Protein AF-A0A413DMC1-F1 (afdb_monomer_lite)

Sequence (381 aa):
MWHTAEIVKIFKKITNGYGYEVYQDKKKCVALCNDLLADYSAEKNIMQMLFQAGLGEAMRDVPFKSKSELKMGLSNIDKFLIAQAIESSVRDEVLDVIKQTFALNGAGLEAKSAYQPVISRTFNDIHFKLLLPVIKEFSDRVDASFKFIYKDNQEEIDTVLEKCIITDRFGKEHSSHMDYALLSNGKTKEVTISVPVESRKIYVADAGVEFVFLCSNNKKISVFYHTDSSRKSMLKKVEVCQMTSVEHSRMIDIVNLILKTVDDEQKSEKTTDTDTNNGENEETQTFESYTAYTSSDISEYSDALHKEIFYLKQGKGKKYKIVNGNRLNVSDKGIFTYSFEMETELHLPDDAPVVVETFDGLRAVGSVLACEDFEMILLFR

Secondary structure (DSSP, 8-state):
---HHHHHHHHHHHHHHH-SGGGG-HHHHHHHHHHHTTT-HHHHHHHHHHHHHTHHHHTTTPSB-SHHHHHHHHHHHHHHHHHTT--HHHHHHHHHHHHHHHB-TTTS-S-------EEESSSTTSSEEEPPPEEEE-SSEEEEEEEEEE---SS---EEEEEEEEE-TTS-EEE--S--EEE-TT-EEEEEEEEE-SSS----TTEEEEEEEEETTSEEEEEEEEE-TT--EEEEEEEEEEPPHHHHHHHHHHHHHHHHHHHHHHHHTT------------------------HHHHHHHHHHHHHHHHHHHTT------EEEEEE----SSS-EEEEEEESS-----TT-EEEEE-TT--EEEEEEEEEETTEEEEEE-

pLDDT: mean 80.21, std 17.81, range [25.39, 97.06]

Radius of gyration: 30.53 Å; chains: 1; bounding box: 58×51×100 Å

Organism: NCBI:txid39491

Foldseek 3Di:
DDDLVLLLVLLLVCCVVPNLCQLQVLVSQLVSLVPSCVVVVVVSVVSNVCSVLPLSVLQVLFQQAALVSLVVSLVSSLVSCVVVVHDPVVSVSVSSSNLSNTHDDHRRPPQDPPDPWPKDLDCPVDQWDKDFWAWDDDPWKIKTKIKIGGHPPVDFKKKKFQWKWKQAPVRDIFIFDLQMDTDGHPDIDIGITITTDPDDDGHLAQMKMWIWMAMPVQKIKIWIWTAHNVRGIDTDIITIGGDDPVVVVVVVVSVVVVVVVVVVVVVVVPDDDDDDDDDDDDDDDDDDPPPDDPPVVVVVVVVVVVVVVVCVVVVDDDDFDWADWDWDDDDPPPKTKIKTFGPDQDDDDFQQWHWDADPVGDIFIWGWHDGDGGMTMTITD

Structure (mmCIF, N/CA/C/O backbone):
data_AF-A0A413DMC1-F1
#
_entry.id   AF-A0A413DMC1-F1
#
loop_
_atom_site.group_PDB
_atom_site.id
_atom_site.type_symbol
_atom_site.label_atom_id
_atom_site.label_alt_id
_atom_site.label_comp_id
_atom_site.label_asym_id
_atom_site.label_entity_id
_atom_site.label_seq_id
_atom_site.pdbx_PDB_ins_code
_atom_site.Cartn_x
_atom_site.Cartn_y
_atom_site.Cartn_z
_atom_site.occupancy
_atom_site.B_iso_or_equiv
_atom_site.auth_seq_id
_atom_site.auth_comp_id
_atom_site.auth_asym_id
_atom_site.auth_atom_id
_atom_site.pdbx_PDB_model_num
ATOM 1 N N . MET A 1 1 ? -20.005 3.961 17.358 1.00 65.75 1 MET A N 1
ATOM 2 C CA . MET A 1 1 ? -18.962 4.469 16.444 1.00 65.75 1 MET A CA 1
ATOM 3 C C . MET A 1 1 ? -18.436 5.749 17.066 1.00 65.75 1 MET A C 1
ATOM 5 O O . MET A 1 1 ? -19.271 6.528 17.504 1.00 65.75 1 MET A O 1
ATOM 9 N N . TRP A 1 2 ? -17.118 5.894 17.209 1.00 80.31 2 TRP A N 1
ATOM 10 C CA . TRP A 1 2 ? -16.492 7.055 17.845 1.00 80.31 2 TRP A CA 1
ATOM 11 C C . TRP A 1 2 ? -15.998 8.045 16.775 1.00 80.31 2 TRP A C 1
ATOM 13 O O . TRP A 1 2 ? -15.317 7.639 15.833 1.00 80.31 2 TRP A O 1
ATOM 23 N N . HIS A 1 3 ? -16.343 9.327 16.897 1.00 90.25 3 HIS A N 1
ATOM 24 C CA . HIS A 1 3 ? -16.162 10.334 15.835 1.00 90.25 3 HIS A CA 1
ATOM 25 C C . HIS A 1 3 ? -14.869 11.162 15.973 1.00 90.25 3 HIS A C 1
ATOM 27 O O . HIS A 1 3 ? -14.903 12.390 16.040 1.00 90.25 3 HIS A O 1
ATOM 33 N N . THR A 1 4 ? -13.696 10.520 16.043 1.00 85.69 4 THR A N 1
ATOM 34 C CA . THR A 1 4 ? -12.429 11.201 16.398 1.00 85.69 4 THR A CA 1
ATOM 35 C C . THR A 1 4 ? -12.124 12.457 15.573 1.00 85.69 4 THR A C 1
ATOM 37 O O . THR A 1 4 ? -11.711 13.469 16.143 1.00 85.69 4 THR A O 1
ATOM 40 N N . ALA A 1 5 ? -12.329 12.439 14.253 1.00 84.06 5 ALA A N 1
ATOM 41 C CA . ALA A 1 5 ? -11.996 13.581 13.398 1.00 84.06 5 ALA A CA 1
ATOM 42 C C . ALA A 1 5 ? -12.844 14.823 13.731 1.00 84.06 5 ALA A C 1
ATOM 44 O O . ALA A 1 5 ? -12.339 15.951 13.750 1.00 84.06 5 ALA A O 1
ATOM 45 N N . GLU A 1 6 ? -14.121 14.616 14.029 1.00 89.69 6 GLU A N 1
ATOM 46 C CA . GLU A 1 6 ? -15.092 15.639 14.400 1.00 89.69 6 GLU A CA 1
ATOM 47 C C . GLU A 1 6 ? -14.768 16.197 15.788 1.00 89.69 6 GLU A C 1
ATOM 49 O O . GLU A 1 6 ? -14.677 17.417 15.952 1.00 89.69 6 GLU A O 1
ATOM 54 N N . ILE A 1 7 ? -14.484 15.319 16.759 1.00 91.94 7 ILE A N 1
ATOM 55 C CA . ILE A 1 7 ? -14.086 15.734 18.111 1.00 91.94 7 ILE A CA 1
ATOM 56 C C . ILE A 1 7 ? -12.798 16.571 18.060 1.00 91.94 7 ILE A C 1
ATOM 58 O O . ILE A 1 7 ? -12.735 17.641 18.665 1.00 91.94 7 ILE A O 1
ATOM 62 N N . VAL A 1 8 ? -11.791 16.162 17.280 1.00 91.31 8 VAL A N 1
ATOM 63 C CA . VAL A 1 8 ? -10.541 16.927 17.107 1.00 91.31 8 VAL A CA 1
ATOM 64 C C . VAL A 1 8 ? -10.810 18.318 16.526 1.00 91.31 8 VAL A C 1
ATOM 66 O O . VAL A 1 8 ? -10.252 19.306 17.010 1.00 91.31 8 VAL A O 1
ATOM 69 N N . LYS A 1 9 ? -11.674 18.436 15.507 1.00 88.19 9 LYS A N 1
ATOM 70 C CA . LYS A 1 9 ? -12.064 19.745 14.943 1.00 88.19 9 LYS A CA 1
ATOM 71 C C . LYS A 1 9 ? -12.717 20.634 16.003 1.00 88.19 9 LYS A C 1
ATOM 73 O O . LYS A 1 9 ? -12.412 21.826 16.075 1.00 88.19 9 LYS A O 1
ATOM 78 N N . ILE A 1 10 ? -13.576 20.060 16.841 1.00 90.44 10 ILE A N 1
ATOM 79 C CA . ILE A 1 10 ? -14.283 20.776 17.908 1.00 90.44 10 ILE A CA 1
ATOM 80 C C . ILE A 1 10 ? -13.311 21.261 18.983 1.00 90.44 10 ILE A C 1
ATOM 82 O O . ILE A 1 10 ? -13.337 22.438 19.337 1.00 90.44 10 ILE A O 1
ATOM 86 N N . PHE A 1 11 ? -12.392 20.414 19.442 1.00 91.69 11 PHE A N 1
ATOM 87 C CA . PHE A 1 11 ? -11.386 20.822 20.422 1.00 91.69 11 PHE A CA 1
ATOM 88 C C . PHE A 1 11 ? -10.420 21.871 19.858 1.00 91.69 11 PHE A C 1
ATOM 90 O O . PHE A 1 11 ? -10.091 22.834 20.547 1.00 91.69 11 PHE A O 1
ATOM 97 N N . LYS A 1 12 ? -10.029 21.777 18.579 1.00 88.25 12 LYS A N 1
ATOM 98 C CA . LYS A 1 12 ? -9.267 22.849 17.913 1.00 88.25 12 LYS A CA 1
ATOM 99 C C . LYS A 1 12 ? -10.043 24.168 17.894 1.00 88.25 12 LYS A C 1
ATOM 101 O O . LYS A 1 12 ? -9.460 25.215 18.165 1.00 88.25 12 LYS A O 1
ATOM 106 N N . LYS A 1 13 ? -11.356 24.131 17.639 1.00 85.62 13 LYS A N 1
ATOM 107 C CA . LYS A 1 13 ? -12.228 25.316 17.701 1.00 85.62 13 LYS A CA 1
ATOM 108 C C . LYS A 1 13 ? -12.295 25.905 19.115 1.00 85.62 13 LYS A C 1
ATOM 110 O O . LYS A 1 13 ? -12.207 27.122 19.252 1.00 85.62 13 LYS A O 1
ATOM 115 N N . ILE A 1 14 ? -12.397 25.063 20.148 1.00 86.19 14 ILE A N 1
ATOM 116 C CA . ILE A 1 14 ? -12.355 25.492 21.557 1.00 86.19 14 ILE A CA 1
ATOM 117 C C . ILE A 1 14 ? -11.025 26.186 21.859 1.00 86.19 14 ILE A C 1
ATOM 119 O O . ILE A 1 14 ? -11.030 27.324 22.320 1.00 86.19 14 ILE A O 1
ATOM 123 N N . THR A 1 15 ? -9.898 25.546 21.539 1.00 86.25 15 THR A N 1
ATOM 124 C CA . THR A 1 15 ? -8.558 26.099 21.784 1.00 86.25 15 THR A CA 1
ATOM 125 C C . THR A 1 15 ? -8.352 27.429 21.054 1.00 86.25 15 THR A C 1
ATOM 127 O O . THR A 1 15 ? -7.840 28.378 21.640 1.00 86.25 15 THR A O 1
ATOM 130 N N . ASN A 1 16 ? -8.795 27.536 19.798 1.00 80.50 16 ASN A N 1
ATOM 131 C CA . ASN A 1 16 ? -8.679 28.772 19.020 1.00 80.50 16 ASN A CA 1
ATOM 132 C C . ASN A 1 16 ? -9.559 29.907 19.568 1.00 80.50 16 ASN A C 1
ATOM 134 O O . ASN A 1 16 ? -9.187 31.070 19.452 1.00 80.50 16 ASN A O 1
ATOM 138 N N . GLY A 1 17 ? -10.728 29.586 20.132 1.00 75.19 17 GLY A N 1
ATOM 139 C CA . GLY A 1 17 ? -11.669 30.580 20.656 1.00 75.19 17 GLY A CA 1
ATOM 140 C C . GLY A 1 17 ? -11.406 31.006 22.102 1.00 75.19 17 GLY A C 1
ATOM 141 O O . GLY A 1 17 ? -11.716 32.139 22.464 1.00 75.19 17 GLY A O 1
ATOM 142 N N . TYR A 1 18 ? -10.859 30.113 22.931 1.00 80.75 18 TYR A N 1
ATOM 143 C CA . TYR A 1 18 ? -10.771 30.299 24.385 1.00 80.75 18 TYR A CA 1
ATOM 144 C C . TYR A 1 18 ? -9.369 30.111 24.975 1.00 80.75 18 TYR A C 1
ATOM 146 O O . TYR A 1 18 ? -9.236 30.235 26.189 1.00 80.75 18 TYR A O 1
ATOM 154 N N . GLY A 1 19 ? -8.359 29.797 24.160 1.00 81.19 19 GLY A N 1
ATOM 155 C CA . GLY A 1 19 ? -7.010 29.490 24.637 1.00 81.19 19 GLY A CA 1
ATOM 156 C C . GLY A 1 19 ? -6.886 28.090 25.252 1.00 81.19 19 GLY A C 1
ATOM 157 O O . GLY A 1 19 ? -7.838 27.310 25.280 1.00 81.19 19 GLY A O 1
ATOM 158 N N . TYR A 1 20 ? -5.688 27.743 25.728 1.00 84.38 20 TYR A N 1
ATOM 159 C CA . TYR A 1 20 ? -5.403 26.436 26.349 1.00 84.38 20 TYR A CA 1
ATOM 160 C C . TYR A 1 20 ? -5.800 26.396 27.831 1.00 84.38 20 TYR A C 1
ATOM 162 O O . TYR A 1 20 ? -6.135 25.347 28.379 1.00 84.38 20 TYR A O 1
ATOM 170 N N . GLU A 1 21 ? -5.804 27.548 28.487 1.00 84.69 21 GLU A N 1
ATOM 171 C CA . GLU A 1 21 ? -6.191 27.736 29.881 1.00 84.69 21 GLU A CA 1
ATOM 172 C C . GLU A 1 21 ? -7.642 27.326 30.157 1.00 84.69 21 GLU A C 1
ATOM 174 O O . GLU A 1 21 ? -7.963 26.936 31.280 1.00 84.69 21 GLU A O 1
ATOM 179 N N . VAL A 1 22 ? -8.502 27.337 29.128 1.00 89.12 22 VAL A N 1
ATOM 180 C CA . VAL A 1 22 ? -9.906 26.919 29.235 1.00 89.12 22 VAL A CA 1
ATOM 181 C C . VAL A 1 22 ? -10.041 25.503 29.785 1.00 89.12 22 VAL A C 1
ATOM 183 O O . VAL A 1 22 ? -10.965 25.243 30.550 1.00 89.12 22 VAL A O 1
ATOM 186 N N . TYR A 1 23 ? -9.093 24.613 29.468 1.00 90.94 23 TYR A N 1
ATOM 187 C CA . TYR A 1 23 ? -9.135 23.215 29.889 1.00 90.94 23 TYR A CA 1
ATOM 188 C C . TYR A 1 23 ? -8.978 23.034 31.399 1.00 90.94 23 TYR A C 1
ATOM 190 O O . TYR A 1 23 ? -9.368 21.993 31.919 1.00 90.94 23 TYR A O 1
ATOM 198 N N . GLN A 1 24 ? -8.462 24.035 32.118 1.00 89.06 24 GLN A N 1
ATOM 199 C CA . GLN A 1 24 ? -8.368 24.005 33.581 1.00 89.06 24 GLN A CA 1
ATOM 200 C C . GLN A 1 24 ? -9.692 24.391 34.267 1.00 89.06 24 GLN A C 1
ATOM 202 O O . GLN A 1 24 ? -9.881 24.106 35.451 1.00 89.06 24 GLN A O 1
ATOM 207 N N . ASP A 1 25 ? -10.637 25.002 33.544 1.00 90.94 25 ASP A N 1
ATOM 208 C CA . ASP A 1 25 ? -11.961 25.346 34.064 1.00 90.94 25 ASP A CA 1
ATOM 209 C C . ASP A 1 25 ? -12.960 24.212 33.795 1.00 90.94 25 ASP A C 1
ATOM 211 O O . ASP A 1 25 ? -13.601 24.130 32.743 1.00 90.94 25 ASP A O 1
ATOM 215 N N . LYS A 1 26 ? -13.136 23.345 34.801 1.00 91.75 26 LYS A N 1
ATOM 216 C CA . LYS A 1 26 ? -14.044 22.187 34.732 1.00 91.75 26 LYS A CA 1
ATOM 217 C C . LYS A 1 26 ? -15.465 22.579 34.323 1.00 91.75 26 LYS A C 1
ATOM 219 O O . LYS A 1 26 ? -16.077 21.892 33.509 1.00 91.75 26 LYS A O 1
ATOM 224 N N . LYS A 1 27 ? -16.002 23.677 34.869 1.00 90.25 27 LYS A N 1
ATOM 225 C CA . LYS A 1 27 ? -17.390 24.093 34.607 1.00 90.25 27 LYS A CA 1
ATOM 226 C C . LYS A 1 27 ? -17.545 24.555 33.166 1.00 90.25 27 LYS A C 1
ATOM 228 O O . LYS A 1 27 ? -18.495 24.161 32.491 1.00 90.25 27 LYS A O 1
ATOM 233 N N . LYS A 1 28 ? -16.591 25.356 32.694 1.00 89.19 28 LYS A N 1
ATOM 234 C CA . LYS A 1 28 ? -16.595 25.874 31.328 1.00 89.19 28 LYS A CA 1
ATOM 235 C C . LYS A 1 28 ? -16.385 24.764 30.299 1.00 89.19 28 LYS A C 1
ATOM 237 O O . LYS A 1 28 ? -17.096 24.745 29.301 1.00 89.19 28 LYS A O 1
ATOM 242 N N . CYS A 1 29 ? -15.505 23.796 30.556 1.00 90.62 29 CYS A N 1
ATOM 243 C CA . CYS A 1 29 ? -15.327 22.639 29.674 1.00 90.62 29 CYS A CA 1
ATOM 244 C C . CYS A 1 29 ? -16.572 21.759 29.570 1.00 90.62 29 CYS A C 1
ATOM 246 O O . CYS A 1 29 ? -16.927 21.354 28.465 1.00 90.62 29 CYS A O 1
ATOM 248 N N . VAL A 1 30 ? -17.261 21.487 30.683 1.00 90.81 30 VAL A N 1
ATOM 249 C CA . VAL A 1 30 ? -18.505 20.698 30.664 1.00 90.81 30 VAL A CA 1
ATOM 250 C C . VAL A 1 30 ? -19.598 21.407 29.856 1.00 90.81 30 VAL A C 1
ATOM 252 O O . VAL A 1 30 ? -20.287 20.750 29.072 1.00 90.81 30 VAL A O 1
ATOM 255 N N . ALA A 1 31 ? -19.719 22.733 29.992 1.00 89.44 31 ALA A N 1
ATOM 256 C CA . ALA A 1 31 ? -20.647 23.541 29.197 1.00 89.44 31 ALA A CA 1
ATOM 257 C C . ALA A 1 31 ? -20.284 23.530 27.702 1.00 89.44 31 ALA A C 1
ATOM 259 O O . ALA A 1 31 ? -21.129 23.234 26.865 1.00 89.44 31 ALA A O 1
ATOM 260 N N . LEU A 1 32 ? -19.008 23.741 27.363 1.00 89.19 32 LEU A N 1
ATOM 261 C CA . LEU A 1 32 ? -18.540 23.697 25.974 1.00 89.19 32 LEU A CA 1
ATOM 262 C C . LEU A 1 32 ? -18.733 22.318 25.335 1.00 89.19 32 LEU A C 1
ATOM 264 O O . LEU A 1 32 ? -19.117 22.240 24.172 1.00 89.19 32 LEU A O 1
ATOM 268 N N . CYS A 1 33 ? -18.513 21.234 26.084 1.00 89.62 33 CYS A N 1
ATOM 269 C CA . CYS A 1 33 ? -18.832 19.889 25.613 1.00 89.62 33 CYS A CA 1
ATOM 270 C C . CYS A 1 33 ? -20.338 19.735 25.385 1.00 89.62 33 CYS A C 1
ATOM 272 O O . CYS A 1 33 ? -20.734 19.156 24.381 1.00 89.62 33 CYS A O 1
ATOM 274 N N . ASN A 1 34 ? -21.179 20.274 26.273 1.00 88.81 34 ASN A N 1
ATOM 275 C CA . ASN A 1 34 ? -22.628 20.196 26.110 1.00 88.81 34 ASN A CA 1
ATOM 276 C C . ASN A 1 34 ? -23.101 20.833 24.797 1.00 88.81 34 ASN A C 1
ATOM 278 O O . ASN A 1 34 ? -23.925 20.252 24.093 1.00 88.81 34 ASN A O 1
ATOM 282 N N . ASP A 1 35 ? -22.552 22.006 24.489 1.00 86.31 35 ASP A N 1
ATOM 283 C CA . ASP A 1 35 ? -22.997 22.830 23.371 1.00 86.31 35 ASP A CA 1
ATOM 284 C C . ASP A 1 35 ? -22.374 22.378 22.046 1.00 86.31 35 ASP A C 1
ATOM 286 O O . ASP A 1 35 ? -23.057 22.279 21.031 1.00 86.31 35 ASP A O 1
ATOM 290 N N . LEU A 1 36 ? -21.069 22.089 22.042 1.00 86.62 36 LEU A N 1
ATOM 291 C CA . LEU A 1 36 ? -20.327 21.809 20.811 1.00 86.62 36 LEU A CA 1
ATOM 292 C C . LEU A 1 36 ? -20.351 20.332 20.414 1.00 86.62 36 LEU A C 1
ATOM 294 O O . LEU A 1 36 ? -20.153 20.037 19.240 1.00 86.62 36 LEU A O 1
ATOM 298 N N . LEU A 1 37 ? -20.601 19.418 21.357 1.00 88.38 37 LEU A N 1
ATOM 299 C CA . LEU A 1 37 ? -20.740 17.980 21.095 1.00 88.38 37 LEU A CA 1
ATOM 300 C C . LEU A 1 37 ? -22.204 17.522 21.106 1.00 88.38 37 LEU A C 1
ATOM 302 O O . LEU A 1 37 ? -22.468 16.336 21.294 1.00 88.38 37 LEU A O 1
ATOM 306 N N . ALA A 1 38 ? -23.167 18.433 20.930 1.00 86.38 38 ALA A N 1
ATOM 307 C CA . ALA A 1 38 ? -24.596 18.129 21.022 1.00 86.38 38 ALA A CA 1
ATOM 308 C C . ALA A 1 38 ? -25.022 16.934 20.144 1.00 86.38 38 ALA A C 1
ATOM 310 O O . ALA A 1 38 ? -25.775 16.080 20.618 1.00 86.38 38 ALA A O 1
ATOM 311 N N . ASP A 1 39 ? -24.461 16.836 18.934 1.00 88.88 39 ASP A N 1
ATOM 312 C CA . ASP A 1 39 ? -24.746 15.778 17.954 1.00 88.88 39 ASP A CA 1
ATOM 313 C C . ASP A 1 39 ? -24.024 14.443 18.247 1.00 88.88 39 ASP A C 1
ATOM 315 O O . ASP A 1 39 ? -24.369 13.408 17.681 1.00 88.88 39 ASP A O 1
ATOM 319 N N . TYR A 1 40 ? -23.059 14.430 19.175 1.00 89.88 40 TYR A N 1
ATOM 320 C CA . TYR A 1 40 ? -22.195 13.284 19.498 1.00 89.88 40 TYR A CA 1
ATOM 321 C C . TYR A 1 40 ? -22.469 12.787 20.920 1.00 89.88 40 TYR A C 1
ATOM 323 O O . TYR A 1 40 ? -21.661 12.952 21.831 1.00 89.88 40 TYR A O 1
ATOM 331 N N . SER A 1 41 ? -23.664 12.233 21.146 1.00 85.56 41 SER A N 1
ATOM 332 C CA . SER A 1 41 ? -24.176 11.962 22.502 1.00 85.56 41 SER A CA 1
ATOM 333 C C . SER A 1 41 ? -23.261 11.092 23.381 1.00 85.56 41 SER A C 1
ATOM 335 O O . SER A 1 41 ? -23.119 11.385 24.570 1.00 85.56 41 SER A O 1
ATOM 337 N N . ALA A 1 42 ? -22.615 10.064 22.824 1.00 87.88 42 ALA A N 1
ATOM 338 C CA . ALA A 1 42 ? -21.732 9.170 23.573 1.00 87.88 42 ALA A CA 1
ATOM 339 C C . ALA A 1 42 ? -20.422 9.871 23.971 1.00 87.88 42 ALA A C 1
ATOM 341 O O . ALA A 1 42 ? -20.056 9.894 25.148 1.00 87.88 42 ALA A O 1
ATOM 342 N N . GLU A 1 43 ? -19.753 10.500 23.007 1.00 91.75 43 GLU A N 1
ATOM 343 C CA . GLU A 1 43 ? -18.508 11.246 23.187 1.00 91.75 43 GLU A CA 1
ATOM 344 C C . GLU A 1 43 ? -18.713 12.446 24.102 1.00 91.75 43 GLU A C 1
ATOM 346 O O . GLU A 1 43 ? -17.897 12.692 24.988 1.00 91.75 43 GLU A O 1
ATOM 351 N N . LYS A 1 44 ? -19.836 13.155 23.941 1.00 93.56 44 LYS A N 1
ATOM 352 C CA . LYS A 1 44 ? -20.254 14.250 24.816 1.00 93.56 44 LYS A CA 1
ATOM 353 C C . LYS A 1 44 ? -20.315 13.791 26.264 1.00 93.56 44 LYS A C 1
ATOM 355 O O . LYS A 1 44 ? -19.662 14.396 27.110 1.00 93.56 44 LYS A O 1
ATOM 360 N N . ASN A 1 45 ? -21.057 12.718 26.544 1.00 92.19 45 ASN A N 1
ATOM 361 C CA . ASN A 1 45 ? -21.234 12.219 27.908 1.00 92.19 45 ASN A CA 1
ATOM 362 C C . ASN A 1 45 ? -19.894 11.793 28.527 1.00 92.19 45 ASN A C 1
ATOM 364 O O . ASN A 1 45 ? -19.618 12.107 29.685 1.00 92.19 45 ASN A O 1
ATOM 368 N N . ILE A 1 46 ? -19.040 11.125 27.745 1.00 93.31 46 ILE A N 1
ATOM 369 C CA . ILE A 1 46 ? -17.711 10.688 28.189 1.00 93.31 46 ILE A CA 1
ATOM 370 C C . ILE A 1 46 ? -16.814 11.898 28.465 1.00 93.31 46 ILE A C 1
ATOM 372 O O . ILE A 1 46 ? -16.279 12.015 29.563 1.00 93.31 46 ILE A O 1
ATOM 376 N N . MET A 1 47 ? -16.688 12.836 27.525 1.00 94.00 47 MET A N 1
ATOM 377 C CA . MET A 1 47 ? -15.845 14.024 27.694 1.00 94.00 47 MET A CA 1
ATOM 378 C C . MET A 1 47 ? -16.324 14.902 28.853 1.00 94.00 47 MET A C 1
ATOM 380 O O . MET A 1 47 ? -15.500 15.374 29.635 1.00 94.00 47 MET A O 1
ATOM 384 N N . GLN A 1 48 ? -17.637 15.072 29.028 1.00 94.31 48 GLN A N 1
ATOM 385 C CA . GLN A 1 48 ? -18.201 15.792 30.174 1.00 94.31 48 GLN A CA 1
ATOM 386 C C . GLN A 1 48 ? -17.817 15.137 31.498 1.00 94.31 48 GLN A C 1
ATOM 388 O O . GLN A 1 48 ? -17.314 15.819 32.392 1.00 94.31 48 GLN A O 1
ATOM 393 N N . MET A 1 49 ? -18.005 13.820 31.608 1.00 95.31 49 MET A N 1
ATOM 394 C CA . MET A 1 49 ? -17.621 13.066 32.798 1.00 95.31 49 MET A CA 1
ATOM 395 C C . MET A 1 49 ? -16.115 13.193 33.070 1.00 95.31 49 MET A C 1
ATOM 397 O O . MET A 1 49 ? -15.725 13.488 34.199 1.00 95.31 49 MET A O 1
ATOM 401 N N . LEU A 1 50 ? -15.269 13.083 32.042 1.00 96.12 50 LEU A N 1
ATOM 402 C CA . LEU A 1 50 ? -13.817 13.204 32.182 1.00 96.12 50 LEU A CA 1
ATOM 403 C C . LEU A 1 50 ? -13.385 14.609 32.622 1.00 96.12 50 LEU A C 1
ATOM 405 O O . LEU A 1 50 ? -12.559 14.746 33.527 1.00 96.12 50 LEU A O 1
ATOM 409 N N . PHE A 1 51 ? -13.947 15.669 32.036 1.00 95.06 51 PHE A N 1
ATOM 410 C CA . PHE A 1 51 ? -13.655 17.042 32.458 1.00 95.06 51 PHE A CA 1
ATOM 411 C C . PHE A 1 51 ? -14.136 17.326 33.879 1.00 95.06 51 PHE A C 1
ATOM 413 O O . PHE A 1 51 ? -13.415 17.964 34.651 1.00 95.06 51 PHE A O 1
ATOM 420 N N . GLN A 1 52 ? -15.299 16.798 34.259 1.00 94.06 52 GLN A N 1
ATOM 421 C CA . GLN A 1 52 ? -15.794 16.878 35.630 1.00 94.06 52 GLN A CA 1
ATOM 422 C C . GLN A 1 52 ? -14.870 16.136 36.610 1.00 94.06 52 GLN A C 1
ATOM 424 O O . GLN A 1 52 ? -14.598 16.647 37.700 1.00 94.06 52 GLN A O 1
ATOM 429 N N . ALA A 1 53 ? -14.326 14.989 36.198 1.00 93.75 53 ALA A N 1
ATOM 430 C CA . ALA A 1 53 ? -13.371 14.192 36.963 1.00 93.75 53 ALA A CA 1
ATOM 431 C C . ALA A 1 53 ? -11.952 14.792 37.024 1.00 93.75 53 ALA A C 1
ATOM 433 O O . ALA A 1 53 ? -11.146 14.363 37.845 1.00 93.75 53 ALA A O 1
ATOM 434 N N . GLY A 1 54 ? -11.643 15.814 36.218 1.00 93.69 54 GLY A N 1
ATOM 435 C CA . GLY A 1 54 ? -10.356 16.516 36.257 1.00 93.69 54 GLY A CA 1
ATOM 436 C C . GLY A 1 54 ? -9.409 16.234 35.091 1.00 93.69 54 GLY A C 1
ATOM 437 O O . GLY A 1 54 ? -8.212 16.463 35.233 1.00 93.69 54 GLY A O 1
ATOM 438 N N . LEU A 1 55 ? -9.914 15.820 33.923 1.00 94.69 55 LEU A N 1
ATOM 439 C CA . LEU A 1 55 ? -9.099 15.634 32.712 1.00 94.69 55 LEU A CA 1
ATOM 440 C C . LEU A 1 55 ? -8.240 16.866 32.380 1.00 94.69 55 LEU A C 1
ATOM 442 O O . LEU A 1 55 ? -7.093 16.727 31.969 1.00 94.69 55 LEU A O 1
ATOM 446 N N . GLY A 1 56 ? -8.765 18.069 32.621 1.00 91.81 56 GLY A N 1
ATOM 447 C CA . GLY A 1 56 ? -8.025 19.323 32.482 1.00 91.81 56 GLY A CA 1
ATOM 448 C C . GLY A 1 56 ? -6.687 19.345 33.219 1.00 91.81 56 GLY A C 1
ATOM 449 O O . GLY A 1 56 ? -5.669 19.746 32.660 1.00 91.81 56 GLY A O 1
ATOM 450 N N . GLU A 1 57 ? -6.668 18.842 34.453 1.00 91.31 57 GLU A N 1
ATOM 451 C CA . GLU A 1 57 ? -5.468 18.794 35.292 1.00 91.31 57 GLU A CA 1
ATOM 452 C C . GLU A 1 57 ? -4.454 17.776 34.755 1.00 91.31 57 GLU A C 1
ATOM 454 O O . GLU A 1 57 ? -3.251 18.036 34.783 1.00 91.31 57 GLU A O 1
ATOM 459 N N . ALA A 1 58 ? -4.934 16.651 34.214 1.00 91.88 58 ALA A N 1
ATOM 460 C CA . ALA A 1 58 ? -4.099 15.651 33.549 1.00 91.88 58 ALA A CA 1
ATOM 461 C C . ALA A 1 58 ? -3.492 16.172 32.231 1.00 91.88 58 ALA A C 1
ATOM 463 O O . ALA A 1 58 ? -2.427 15.718 31.819 1.00 91.88 58 ALA A O 1
ATOM 464 N N . MET A 1 59 ? -4.139 17.155 31.596 1.00 90.06 59 MET A N 1
ATOM 465 C CA . MET A 1 59 ? -3.687 17.816 30.367 1.00 90.06 59 MET A CA 1
ATOM 466 C C . MET A 1 59 ? -2.895 19.110 30.620 1.00 90.06 59 MET A C 1
ATOM 468 O O . MET A 1 59 ? -2.762 19.916 29.710 1.00 90.06 59 MET A O 1
ATOM 472 N N . ARG A 1 60 ? -2.362 19.360 31.823 1.00 84.75 60 ARG A N 1
ATOM 473 C CA . ARG A 1 60 ? -1.705 20.643 32.160 1.00 84.75 60 ARG A CA 1
ATOM 474 C C . ARG A 1 60 ? -0.581 21.063 31.202 1.00 84.75 60 ARG A C 1
ATOM 476 O O . ARG A 1 60 ? -0.379 22.255 30.999 1.00 84.75 60 ARG A O 1
ATOM 483 N N . ASP A 1 61 ? 0.118 20.097 30.615 1.00 82.62 61 ASP A N 1
ATOM 484 C CA . ASP A 1 61 ? 1.295 20.336 29.774 1.00 82.62 61 ASP A CA 1
ATOM 485 C C . ASP A 1 61 ? 0.958 20.531 28.281 1.00 82.62 61 ASP A C 1
ATOM 487 O O . ASP A 1 61 ? 1.857 20.534 27.439 1.00 82.62 61 ASP A O 1
ATOM 491 N N . VAL A 1 62 ? -0.324 20.687 27.924 1.00 87.56 62 VAL A N 1
ATOM 492 C CA . VAL A 1 62 ? -0.720 21.018 26.546 1.00 87.56 62 VAL A CA 1
ATOM 493 C C . VAL A 1 62 ? -0.463 22.505 26.224 1.00 87.56 62 VAL A C 1
ATOM 495 O O . VAL A 1 62 ? -0.657 23.364 27.084 1.00 87.56 62 VAL A O 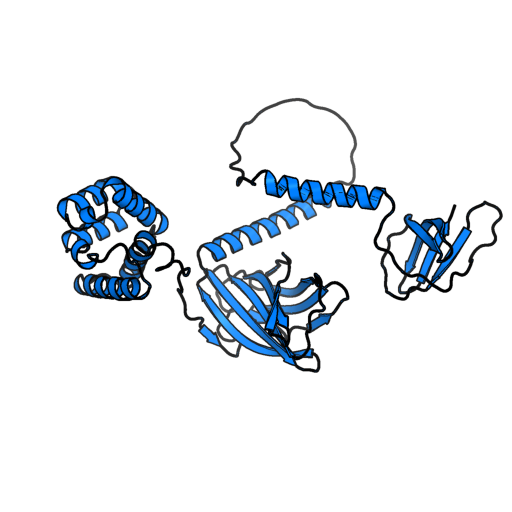1
ATOM 498 N N . PRO A 1 63 ? -0.089 22.851 24.977 1.00 89.69 63 PRO A N 1
ATOM 499 C CA . PRO A 1 63 ? 0.239 21.939 23.885 1.00 89.69 63 PRO A CA 1
ATOM 500 C C . PRO A 1 63 ? 1.613 21.289 24.076 1.00 89.69 63 PRO A C 1
ATOM 502 O O . PRO A 1 63 ? 2.554 21.924 24.550 1.00 89.69 63 PRO A O 1
ATOM 505 N N . PHE A 1 64 ? 1.747 20.046 23.616 1.00 88.00 64 PHE A N 1
ATOM 506 C CA . PHE A 1 64 ? 3.001 19.303 23.696 1.00 88.00 64 PHE A CA 1
ATOM 507 C C . PHE A 1 64 ? 3.981 19.810 22.635 1.00 88.00 64 PHE A C 1
ATOM 509 O O . PHE A 1 64 ? 3.704 19.729 21.431 1.00 88.00 64 PHE A O 1
ATOM 516 N N . LYS A 1 65 ? 5.131 20.332 23.074 1.00 83.50 65 LYS A N 1
ATOM 517 C CA . LYS A 1 65 ? 6.127 20.988 22.208 1.00 83.50 65 LYS A CA 1
ATOM 518 C C . LYS A 1 65 ? 7.212 20.036 21.721 1.00 83.50 65 LYS A C 1
ATOM 520 O O . LYS A 1 65 ? 7.910 20.344 20.759 1.00 83.50 65 LYS A O 1
ATOM 525 N N . SER A 1 66 ? 7.351 18.875 22.357 1.00 81.38 66 SER A N 1
ATOM 526 C CA . SER A 1 66 ? 8.346 17.860 22.007 1.00 81.38 66 SER A CA 1
ATOM 527 C C . SER A 1 66 ? 7.768 16.442 22.043 1.00 81.38 66 SER A C 1
ATOM 529 O O . SER A 1 66 ? 6.765 16.177 22.707 1.00 81.38 66 SER A O 1
ATOM 531 N N . LYS A 1 67 ? 8.436 15.491 21.369 1.00 78.31 67 LYS A N 1
ATOM 532 C CA . LYS A 1 67 ? 8.073 14.059 21.426 1.00 78.31 67 LYS A CA 1
ATOM 533 C C . LYS A 1 67 ? 8.097 13.506 22.859 1.00 78.31 67 LYS A C 1
ATOM 535 O O . LYS A 1 67 ? 7.297 12.637 23.200 1.00 78.31 67 LYS A O 1
ATOM 540 N N . SER A 1 68 ? 9.015 14.003 23.692 1.00 82.88 68 SER A N 1
ATOM 541 C CA . SER A 1 68 ? 9.140 13.598 25.098 1.00 82.88 68 SER A CA 1
ATOM 542 C C . SER A 1 68 ? 7.953 14.091 25.930 1.00 82.88 68 SER A C 1
ATOM 544 O O . SER A 1 68 ? 7.333 13.297 26.637 1.00 82.88 68 SER A O 1
ATOM 546 N N . GLU A 1 69 ? 7.583 15.368 25.780 1.00 87.50 69 GLU A N 1
ATOM 547 C CA . GLU A 1 69 ? 6.396 15.950 26.423 1.00 87.50 69 GLU A CA 1
ATOM 548 C C . GLU A 1 69 ? 5.118 15.237 25.994 1.00 87.50 69 GLU A C 1
ATOM 550 O O . GLU A 1 69 ? 4.305 14.891 26.843 1.00 87.50 69 GLU A O 1
ATOM 555 N N . LEU A 1 70 ? 4.974 14.936 24.699 1.00 87.75 70 LEU A N 1
ATOM 556 C CA . LEU A 1 70 ? 3.823 14.197 24.187 1.00 87.75 70 LEU A CA 1
ATOM 557 C C . LEU A 1 70 ? 3.730 12.801 24.815 1.00 87.75 70 LEU A C 1
ATOM 559 O O . LEU A 1 70 ? 2.669 12.404 25.288 1.00 87.75 70 LEU A O 1
ATOM 563 N N . LYS A 1 71 ? 4.840 12.053 24.856 1.00 87.12 71 LYS A N 1
ATOM 564 C CA . LYS A 1 71 ? 4.868 10.707 25.448 1.00 87.12 71 LYS A CA 1
ATOM 565 C C . LYS A 1 71 ? 4.530 10.736 26.941 1.00 87.12 71 LYS A C 1
ATOM 567 O O . LYS A 1 71 ? 3.755 9.900 27.404 1.00 87.12 71 LYS A O 1
ATOM 572 N N . MET A 1 72 ? 5.106 11.680 27.686 1.00 89.50 72 MET A N 1
ATOM 573 C CA . MET A 1 72 ? 4.855 11.819 29.122 1.00 89.50 72 MET A CA 1
ATOM 574 C C . MET A 1 72 ? 3.416 12.270 29.399 1.00 89.50 72 MET A C 1
ATOM 576 O O . MET A 1 72 ? 2.738 11.674 30.232 1.00 89.50 72 MET A O 1
ATOM 580 N N . GLY A 1 73 ? 2.930 13.264 28.653 1.00 91.62 73 GLY A N 1
ATOM 581 C CA . GLY A 1 73 ? 1.568 13.779 28.750 1.00 91.62 73 GLY A CA 1
ATOM 582 C C . GLY A 1 73 ? 0.518 12.709 28.467 1.00 91.62 73 GLY A C 1
ATOM 583 O O . GLY A 1 73 ? -0.374 12.499 29.284 1.00 91.62 73 GLY A O 1
ATOM 584 N N . LEU A 1 74 ? 0.666 11.952 27.372 1.00 92.75 74 LEU A N 1
ATOM 585 C CA . LEU A 1 74 ? -0.243 10.844 27.058 1.00 92.75 74 LEU A CA 1
ATOM 586 C C . LEU A 1 74 ? -0.198 9.740 28.122 1.00 92.75 74 LEU A C 1
ATOM 588 O O . LEU A 1 74 ? -1.245 9.214 28.484 1.00 92.75 74 LEU A O 1
ATOM 592 N N . SER A 1 75 ? 0.976 9.423 28.683 1.00 93.38 75 SER A N 1
ATOM 593 C CA . SER A 1 75 ? 1.072 8.456 29.787 1.00 93.38 75 SER A CA 1
ATOM 594 C C . SER A 1 75 ? 0.369 8.937 31.059 1.00 93.38 75 SER A C 1
ATOM 596 O O . SER A 1 75 ? -0.245 8.128 31.754 1.00 93.38 75 SER A O 1
ATOM 598 N N . ASN A 1 76 ? 0.450 10.230 31.378 1.00 94.06 76 ASN A N 1
ATOM 599 C CA . ASN A 1 76 ? -0.245 10.807 32.530 1.00 94.06 76 ASN A CA 1
ATOM 600 C C . ASN A 1 76 ? -1.763 10.770 32.339 1.00 94.06 76 ASN A C 1
ATOM 602 O O . ASN A 1 76 ? -2.494 10.437 33.272 1.00 94.06 76 ASN A O 1
ATOM 606 N N . ILE A 1 77 ? -2.226 11.054 31.123 1.00 95.50 77 ILE A N 1
ATOM 607 C CA . ILE A 1 77 ? -3.647 11.013 30.788 1.00 95.50 77 ILE A CA 1
ATOM 608 C C . ILE A 1 77 ? -4.165 9.573 30.801 1.00 95.50 77 ILE A C 1
ATOM 610 O O . ILE A 1 77 ? -5.207 9.328 31.394 1.00 95.50 77 ILE A O 1
ATOM 614 N N . ASP A 1 78 ? -3.429 8.601 30.258 1.00 94.94 78 ASP A N 1
ATOM 615 C CA . ASP A 1 78 ? -3.830 7.188 30.317 1.00 94.94 78 ASP A CA 1
ATOM 616 C C . ASP A 1 78 ? -3.957 6.691 31.768 1.00 94.94 78 ASP A C 1
ATOM 618 O O . ASP A 1 78 ? -4.964 6.089 32.137 1.00 94.94 78 ASP A O 1
ATOM 622 N N . LYS A 1 79 ? -3.008 7.049 32.649 1.00 95.00 79 LYS A N 1
ATOM 623 C CA . LYS A 1 79 ? -3.117 6.763 34.094 1.00 95.00 79 LYS A CA 1
ATOM 624 C C . LYS A 1 79 ? -4.373 7.374 34.716 1.00 95.00 79 LYS A C 1
ATOM 626 O O . LYS A 1 79 ? -5.028 6.719 35.525 1.00 95.00 79 LYS A O 1
ATOM 631 N N . PHE A 1 80 ? -4.711 8.610 34.347 1.00 96.75 80 PHE A N 1
ATOM 632 C CA . PHE A 1 80 ? -5.944 9.260 34.790 1.00 96.75 80 PHE A CA 1
ATOM 633 C C . PHE A 1 80 ? -7.186 8.504 34.297 1.00 96.75 80 PHE A C 1
ATOM 635 O O . PHE A 1 80 ? -8.076 8.214 35.093 1.00 96.75 80 PHE A O 1
ATOM 642 N N . LEU A 1 81 ? -7.228 8.119 33.021 1.00 95.69 81 LEU A N 1
ATOM 643 C CA . LEU A 1 81 ? -8.347 7.380 32.433 1.00 95.69 81 LEU A CA 1
ATOM 644 C C . LEU A 1 81 ? -8.524 5.989 33.066 1.00 95.69 81 LEU A C 1
ATOM 646 O O . LEU A 1 81 ? -9.652 5.571 33.325 1.00 95.69 81 LEU A O 1
ATOM 650 N N . ILE A 1 82 ? -7.427 5.294 33.380 1.00 94.19 82 ILE A N 1
ATOM 651 C CA . ILE A 1 82 ? -7.458 4.033 34.138 1.00 94.19 82 ILE A CA 1
ATOM 652 C C . ILE A 1 82 ? -8.050 4.261 35.536 1.00 94.19 82 ILE A C 1
ATOM 654 O O . ILE A 1 82 ? -8.889 3.479 35.978 1.00 94.19 82 ILE A O 1
ATOM 658 N N . ALA A 1 83 ? -7.669 5.347 36.218 1.00 95.38 83 ALA A N 1
ATOM 659 C CA . ALA A 1 83 ? -8.211 5.689 37.534 1.00 95.38 83 ALA A CA 1
ATOM 660 C C . ALA A 1 83 ? -9.713 6.032 37.501 1.00 95.38 83 ALA A C 1
ATOM 662 O O . ALA A 1 83 ? -10.398 5.831 38.500 1.00 95.38 83 ALA A O 1
ATOM 663 N N . GLN A 1 84 ? -10.230 6.497 36.359 1.00 95.44 84 GLN A N 1
ATOM 664 C CA . GLN A 1 84 ? -11.665 6.706 36.124 1.00 95.44 84 GLN A CA 1
ATOM 665 C C . GLN A 1 84 ? -12.396 5.441 35.634 1.00 95.44 84 GLN A C 1
ATOM 667 O O . GLN A 1 84 ? -13.559 5.520 35.250 1.00 95.44 84 GLN A O 1
ATOM 672 N N . ALA A 1 85 ? -11.729 4.278 35.641 1.00 93.00 85 ALA A N 1
ATOM 673 C CA . ALA A 1 85 ? -12.272 2.994 35.193 1.00 93.00 85 ALA A CA 1
ATOM 674 C C . ALA A 1 85 ? -12.831 3.019 33.754 1.00 93.00 85 ALA A C 1
ATOM 676 O O . ALA A 1 85 ? -13.781 2.306 33.433 1.00 93.00 85 ALA A O 1
ATOM 677 N N . ILE A 1 86 ? -12.231 3.829 32.876 1.00 91.62 86 ILE A N 1
ATOM 678 C CA . ILE A 1 86 ? -12.618 3.901 31.464 1.00 91.62 86 ILE A CA 1
ATOM 679 C C . ILE A 1 86 ? -12.158 2.637 30.746 1.00 91.62 86 ILE A C 1
ATOM 681 O O . ILE A 1 86 ? -11.002 2.225 30.879 1.00 91.62 86 ILE A O 1
ATOM 685 N N . GLU A 1 87 ? -13.051 2.036 29.965 1.00 86.94 87 GLU A N 1
ATOM 686 C CA . GLU A 1 87 ? -12.758 0.861 29.145 1.00 86.94 87 GLU A CA 1
ATOM 687 C C . GLU A 1 87 ? -11.605 1.136 28.168 1.00 86.94 87 GLU A C 1
ATOM 689 O O . GLU A 1 87 ? -11.500 2.232 27.618 1.00 86.94 87 GLU A O 1
ATOM 694 N N . SER A 1 88 ? -10.733 0.149 27.935 1.00 83.56 88 SER A N 1
ATOM 695 C CA . SER A 1 88 ? -9.535 0.316 27.096 1.00 83.56 88 SER A CA 1
ATOM 696 C C . SER A 1 88 ? -9.839 0.842 25.698 1.00 83.56 88 SER A C 1
ATOM 698 O O . SER A 1 88 ? -9.145 1.739 25.235 1.00 83.56 88 SER A O 1
ATOM 700 N N . SER A 1 89 ? -10.912 0.346 25.079 1.00 82.50 89 SER A N 1
ATOM 701 C CA . SER A 1 89 ? -11.379 0.777 23.758 1.00 82.50 89 SER A CA 1
ATOM 702 C C . SER A 1 89 ? -11.658 2.286 23.706 1.00 82.50 89 SER A C 1
ATOM 704 O O . SER A 1 89 ? -11.248 2.967 22.774 1.00 82.50 89 SER A O 1
ATOM 706 N N . VAL A 1 90 ? -12.286 2.834 24.747 1.00 85.06 90 VAL A N 1
ATOM 707 C CA . VAL A 1 90 ? -12.592 4.266 24.868 1.00 85.06 90 VAL A CA 1
ATOM 708 C C . VAL A 1 90 ? -11.351 5.076 25.246 1.00 85.06 90 VAL A C 1
ATOM 710 O O . VAL A 1 90 ? -11.199 6.211 24.796 1.00 85.06 90 VAL A O 1
ATOM 713 N N . ARG A 1 91 ? -10.439 4.516 26.055 1.00 90.44 91 ARG A N 1
ATOM 714 C CA . ARG A 1 91 ? -9.185 5.203 26.407 1.00 90.44 91 ARG A CA 1
ATOM 715 C C . ARG A 1 91 ? -8.336 5.483 25.176 1.00 90.44 91 ARG A C 1
ATOM 717 O O . ARG A 1 91 ? -7.850 6.604 25.039 1.00 90.44 91 ARG A O 1
ATOM 724 N N . ASP A 1 92 ? -8.204 4.501 24.288 1.00 85.94 92 ASP A N 1
ATOM 725 C CA . ASP A 1 92 ? -7.424 4.635 23.055 1.00 85.94 92 ASP A CA 1
ATOM 726 C C . ASP A 1 92 ? -7.957 5.779 22.181 1.00 85.94 92 ASP A C 1
ATOM 728 O O . ASP A 1 92 ? -7.185 6.606 21.691 1.00 85.94 92 ASP A O 1
ATOM 732 N N . GLU A 1 93 ? -9.280 5.894 22.071 1.00 89.56 93 GLU A N 1
ATOM 733 C CA . GLU A 1 93 ? -9.941 6.958 21.315 1.00 89.56 93 GLU A CA 1
ATOM 734 C C . GLU A 1 93 ? -9.766 8.349 21.951 1.00 89.56 93 GLU A C 1
ATOM 736 O O . GLU A 1 93 ? -9.482 9.334 21.263 1.00 89.56 93 GLU A O 1
ATOM 741 N N . VAL A 1 94 ? -9.862 8.456 23.281 1.00 91.12 94 VAL A N 1
ATOM 742 C CA . VAL A 1 94 ? -9.626 9.722 24.001 1.00 91.12 94 VAL A CA 1
ATOM 743 C C . VAL A 1 94 ? -8.168 10.170 23.867 1.00 91.12 94 VAL A C 1
ATOM 745 O O . VAL A 1 94 ? -7.902 11.344 23.593 1.00 91.12 94 VAL A O 1
ATOM 748 N N . LEU A 1 95 ? -7.215 9.248 24.028 1.00 92.00 95 LEU A N 1
ATOM 749 C CA . LEU A 1 95 ? -5.787 9.533 23.862 1.00 92.00 95 LEU A CA 1
ATOM 750 C C . LEU A 1 95 ? -5.474 9.997 22.440 1.00 92.00 95 LEU A C 1
ATOM 752 O O . LEU A 1 95 ? -4.648 10.894 22.248 1.00 92.00 95 LEU A O 1
ATOM 756 N N . ASP A 1 96 ? -6.152 9.424 21.452 1.00 88.81 96 ASP A N 1
ATOM 757 C CA . ASP A 1 96 ? -5.988 9.813 20.065 1.00 88.81 96 ASP A CA 1
ATOM 758 C C . ASP A 1 96 ? -6.514 11.225 19.770 1.00 88.81 96 ASP A C 1
ATOM 760 O O . ASP A 1 96 ? -5.800 12.039 19.173 1.00 88.81 96 ASP A O 1
ATOM 764 N N . VAL A 1 97 ? -7.711 11.563 20.261 1.00 92.50 97 VAL A N 1
ATOM 765 C CA . VAL A 1 97 ? -8.256 12.930 20.177 1.00 92.50 97 VAL A CA 1
ATOM 766 C C . VAL A 1 97 ? -7.269 13.937 20.771 1.00 92.50 97 VAL A C 1
ATOM 768 O O . VAL A 1 97 ? -6.955 14.952 20.143 1.00 92.50 97 VAL A O 1
ATOM 771 N N . ILE A 1 98 ? -6.734 13.654 21.960 1.00 92.75 98 ILE A N 1
ATOM 772 C CA . ILE A 1 98 ? -5.792 14.536 22.663 1.00 92.75 98 ILE A CA 1
ATOM 773 C C . ILE A 1 98 ? -4.493 14.681 21.868 1.00 92.75 98 ILE A C 1
ATOM 775 O O . ILE A 1 98 ? -4.023 15.801 21.651 1.00 92.75 98 ILE A O 1
ATOM 779 N N . LYS A 1 99 ? -3.930 13.571 21.380 1.00 89.62 99 LYS A N 1
ATOM 780 C CA . LYS A 1 99 ? -2.711 13.578 20.564 1.00 89.62 99 LYS A CA 1
ATOM 781 C C . LYS A 1 99 ? -2.880 14.442 19.313 1.00 89.62 99 LYS A C 1
ATOM 783 O O . LYS A 1 99 ? -2.037 15.297 19.049 1.00 89.62 99 LYS A O 1
ATOM 788 N N . GLN A 1 100 ? -3.957 14.236 18.555 1.00 87.88 100 GLN A N 1
ATOM 789 C CA . GLN A 1 100 ? -4.211 14.954 17.299 1.00 87.88 100 GLN A CA 1
ATOM 790 C C . GLN A 1 100 ? -4.566 16.432 17.500 1.00 87.88 100 GLN A C 1
ATOM 792 O O . GLN A 1 100 ? -4.365 17.255 16.599 1.00 87.88 100 GLN A O 1
ATOM 797 N N . THR A 1 101 ? -5.111 16.774 18.666 1.00 89.19 101 THR A N 1
ATOM 798 C CA . THR A 1 101 ? -5.480 18.151 19.001 1.00 89.19 101 THR A CA 1
ATOM 799 C C . THR A 1 101 ? -4.277 18.953 19.491 1.00 89.19 101 THR A C 1
ATOM 801 O O . THR A 1 101 ? -4.115 20.100 19.079 1.00 89.19 101 THR A O 1
ATOM 804 N N . PHE A 1 102 ? -3.437 18.370 20.354 1.00 89.56 102 PHE A N 1
ATOM 805 C CA . PHE A 1 102 ? -2.490 19.133 21.176 1.00 89.56 102 PHE A CA 1
ATOM 806 C C . PHE A 1 102 ? -1.008 18.904 20.865 1.00 89.56 102 PHE A C 1
ATOM 808 O O . PHE A 1 102 ? -0.160 19.548 21.485 1.00 89.56 102 PHE A O 1
ATOM 815 N N . ALA A 1 103 ? -0.661 18.025 19.923 1.00 84.00 103 ALA A N 1
ATOM 816 C CA . ALA A 1 103 ? 0.713 17.916 19.442 1.00 84.00 103 ALA A CA 1
ATOM 817 C C . ALA A 1 103 ? 1.035 19.050 18.450 1.00 84.00 103 ALA A C 1
ATOM 819 O O . ALA A 1 103 ? 0.427 19.135 17.383 1.00 84.00 103 ALA A O 1
ATOM 820 N N . LEU A 1 104 ? 2.010 19.908 18.774 1.00 71.69 104 LEU A N 1
ATOM 821 C CA . LEU A 1 104 ? 2.482 20.947 17.848 1.00 71.69 104 LEU A CA 1
ATOM 822 C C . LEU A 1 104 ? 3.223 20.331 16.652 1.00 71.69 104 LEU A C 1
ATOM 824 O O . LEU A 1 104 ? 3.860 19.281 16.774 1.00 71.69 104 LEU A O 1
ATOM 828 N N . ASN A 1 105 ? 3.155 20.993 15.491 1.00 57.06 105 ASN A N 1
ATOM 829 C CA . ASN A 1 105 ? 3.826 20.559 14.262 1.00 57.06 105 ASN A CA 1
ATOM 830 C C . ASN A 1 105 ? 5.328 20.341 14.529 1.00 57.06 105 ASN A C 1
ATOM 832 O O . ASN A 1 105 ? 6.058 21.285 14.812 1.00 57.06 105 ASN A O 1
ATOM 836 N N . GLY A 1 106 ? 5.763 19.078 14.481 1.00 51.56 106 GLY A N 1
ATOM 837 C CA . GLY A 1 106 ? 7.124 18.629 14.819 1.00 51.56 106 GLY A CA 1
ATOM 838 C C . GLY A 1 106 ? 7.231 17.794 16.107 1.00 51.56 106 GLY A C 1
ATOM 839 O O . GLY A 1 106 ? 8.113 16.944 16.210 1.00 51.56 106 GLY A O 1
ATOM 840 N N . ALA A 1 107 ? 6.302 17.949 17.054 1.00 49.09 107 ALA A N 1
ATOM 841 C CA . ALA A 1 107 ? 6.239 17.172 18.298 1.00 49.09 107 ALA A CA 1
ATOM 842 C C . ALA A 1 107 ? 5.421 15.873 18.172 1.00 49.09 107 ALA A C 1
ATOM 844 O O . ALA A 1 107 ? 5.591 14.961 18.981 1.00 49.09 107 ALA A O 1
ATOM 845 N N . GLY A 1 108 ? 4.553 15.771 17.158 1.00 42.44 108 GLY A N 1
ATOM 846 C CA . GLY A 1 108 ? 3.670 14.611 16.987 1.00 42.44 108 GLY A CA 1
ATOM 847 C C . GLY A 1 108 ? 3.044 14.418 15.607 1.00 42.44 108 GLY A C 1
ATOM 848 O O . GLY A 1 108 ? 2.099 13.645 15.501 1.00 42.44 108 GLY A O 1
ATOM 849 N N . LEU A 1 109 ? 3.582 15.040 14.551 1.00 44.69 109 LEU A N 1
ATOM 850 C CA . LEU A 1 109 ? 3.281 14.651 13.163 1.00 44.69 109 LEU A CA 1
ATOM 851 C C . LEU A 1 109 ? 4.309 13.633 12.651 1.00 44.69 109 LEU A C 1
ATOM 853 O O . LEU A 1 109 ? 4.859 13.753 11.565 1.00 44.69 109 LEU A O 1
ATOM 857 N N . GLU A 1 110 ? 4.557 12.598 13.446 1.00 38.81 110 GLU A N 1
ATOM 858 C CA . GLU A 1 110 ? 4.625 11.278 12.839 1.00 38.81 110 GLU A CA 1
ATOM 859 C C . GLU A 1 110 ? 3.176 10.813 12.834 1.00 38.81 110 GLU A C 1
ATOM 861 O O . GLU A 1 110 ? 2.562 10.680 13.902 1.00 38.81 110 GLU A O 1
ATOM 866 N N . ALA A 1 111 ? 2.617 10.655 11.628 1.00 35.38 111 ALA A N 1
ATOM 867 C CA . ALA A 1 111 ? 1.391 9.900 11.407 1.00 35.38 111 ALA A CA 1
ATOM 868 C C . ALA A 1 111 ? 1.355 8.745 12.408 1.00 35.38 111 ALA A C 1
ATOM 870 O O . ALA A 1 111 ? 2.384 8.100 12.606 1.00 35.38 111 ALA A O 1
ATOM 871 N N . LYS A 1 112 ? 0.225 8.553 13.103 1.00 34.88 112 LYS A N 1
ATOM 872 C CA . LYS A 1 112 ? 0.021 7.444 14.042 1.00 34.88 112 LYS A CA 1
ATOM 873 C C . LYS A 1 112 ? 0.860 6.223 13.634 1.00 34.88 112 LYS A C 1
ATOM 875 O O . LYS A 1 112 ? 0.487 5.504 12.717 1.00 34.88 112 LYS A O 1
ATOM 880 N N . SER A 1 113 ? 1.939 5.950 14.367 1.00 36.16 113 SER A N 1
ATOM 881 C CA . SER A 1 113 ? 2.383 4.578 14.587 1.00 36.16 113 SER A CA 1
ATOM 882 C C . SER A 1 113 ? 1.305 3.928 15.450 1.00 36.16 113 SER A C 1
ATOM 884 O O . SER A 1 113 ? 1.457 3.789 16.662 1.00 36.16 113 SER A O 1
ATOM 886 N N . ALA A 1 114 ? 0.170 3.623 14.835 1.00 34.72 114 ALA A N 1
ATOM 887 C CA . ALA A 1 114 ? -0.642 2.515 15.270 1.00 34.72 114 ALA A CA 1
ATOM 888 C C . ALA A 1 114 ? -0.110 1.307 14.494 1.00 34.72 114 ALA A C 1
ATOM 890 O O . ALA A 1 114 ? 0.063 1.389 13.281 1.00 34.72 114 ALA A O 1
ATOM 891 N N . TYR A 1 115 ? 0.119 0.216 15.222 1.00 49.94 115 TYR A N 1
ATOM 892 C CA . TYR A 1 115 ? 0.542 -1.104 14.754 1.00 49.94 115 TYR A CA 1
ATOM 893 C C . TYR A 1 115 ? 2.039 -1.252 14.485 1.00 49.94 115 TYR A C 1
ATOM 895 O O . TYR A 1 115 ? 2.543 -0.978 13.399 1.00 49.94 115 TYR A O 1
ATOM 903 N N . GLN A 1 116 ? 2.747 -1.804 15.479 1.00 53.62 116 GLN A N 1
ATOM 904 C CA . GLN A 1 116 ? 3.899 -2.633 15.140 1.00 53.62 116 GLN A CA 1
ATOM 905 C C . GLN A 1 116 ? 3.396 -3.707 14.165 1.00 53.62 116 GLN A C 1
ATOM 907 O O . GLN A 1 116 ? 2.430 -4.399 14.502 1.00 53.62 116 GLN A O 1
ATOM 912 N N . PRO A 1 117 ? 3.974 -3.812 12.960 1.00 70.81 117 PRO A N 1
ATOM 913 C CA . PRO A 1 117 ? 3.545 -4.816 12.007 1.00 70.81 117 PRO A CA 1
ATOM 914 C C . PRO A 1 117 ? 3.709 -6.200 12.632 1.00 70.81 117 PRO A C 1
ATOM 916 O O . PRO A 1 117 ? 4.744 -6.506 13.230 1.00 70.81 117 PRO A O 1
ATOM 919 N N . VAL A 1 118 ? 2.694 -7.049 12.494 1.00 79.94 118 VAL A N 1
ATOM 920 C CA . VAL A 1 118 ? 2.842 -8.473 12.788 1.00 79.94 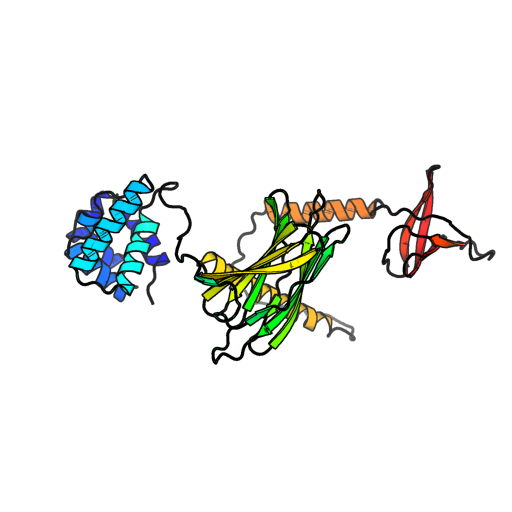118 VAL A CA 1
ATOM 921 C C . VAL A 1 118 ? 3.697 -9.056 11.672 1.00 79.94 118 VAL A C 1
ATOM 923 O O . VAL A 1 118 ? 3.282 -9.071 10.514 1.00 79.94 118 VAL A O 1
ATOM 926 N N . ILE A 1 119 ? 4.911 -9.483 12.020 1.00 87.75 119 ILE A N 1
ATOM 927 C CA . ILE A 1 119 ? 5.889 -10.010 11.067 1.00 87.75 119 ILE A CA 1
ATOM 928 C C . ILE A 1 119 ? 5.830 -11.538 11.082 1.00 87.75 119 ILE A C 1
ATOM 930 O O . ILE A 1 119 ? 6.092 -12.166 12.106 1.00 87.75 119 ILE A O 1
ATOM 934 N N . SER A 1 120 ? 5.564 -12.138 9.926 1.00 85.50 120 SER A N 1
ATOM 935 C CA . SER A 1 120 ? 5.637 -13.585 9.704 1.00 85.50 120 SER A CA 1
ATOM 936 C C . SER A 1 120 ? 6.658 -13.899 8.612 1.00 85.50 120 SER A C 1
ATOM 938 O O . SER A 1 120 ? 6.927 -13.086 7.730 1.00 85.50 120 SER A O 1
ATOM 940 N N . ARG A 1 121 ? 7.256 -15.093 8.647 1.00 88.38 121 ARG A N 1
ATOM 941 C CA . ARG A 1 121 ? 8.112 -15.606 7.552 1.00 88.38 121 ARG A CA 1
ATOM 942 C C . ARG A 1 121 ? 7.341 -16.491 6.575 1.00 88.38 121 ARG A C 1
ATOM 944 O O . ARG A 1 121 ? 7.934 -17.109 5.696 1.00 88.38 121 ARG A O 1
ATOM 951 N N . THR A 1 122 ? 6.028 -16.592 6.758 1.00 89.62 122 THR A N 1
ATOM 952 C CA . THR A 1 122 ? 5.141 -17.435 5.960 1.00 89.62 122 THR A CA 1
ATOM 953 C C . THR A 1 122 ? 3.862 -16.675 5.635 1.00 89.62 122 THR A C 1
ATOM 955 O O . THR A 1 122 ? 3.600 -15.609 6.182 1.00 89.62 122 THR A O 1
ATOM 958 N N . PHE A 1 123 ? 3.037 -17.251 4.766 1.00 89.50 123 PHE A N 1
ATOM 959 C CA . PHE A 1 123 ? 1.715 -16.715 4.455 1.00 89.50 123 PHE A CA 1
ATOM 960 C C . PHE A 1 123 ? 0.619 -17.208 5.408 1.00 89.50 123 PHE A C 1
ATOM 962 O O . PHE A 1 123 ? -0.546 -16.913 5.171 1.00 89.50 123 PHE A O 1
ATOM 969 N N . ASN A 1 124 ? 0.931 -18.048 6.401 1.00 86.25 124 ASN A N 1
ATOM 970 C CA . ASN A 1 124 ? -0.077 -18.814 7.150 1.00 86.25 124 ASN A CA 1
ATOM 971 C C . ASN A 1 124 ? -1.118 -17.937 7.851 1.00 86.25 124 ASN A C 1
ATOM 973 O O . ASN A 1 124 ? -2.276 -18.330 7.913 1.00 86.25 124 ASN A O 1
ATOM 977 N N . ASP A 1 125 ? -0.713 -16.741 8.265 1.00 84.94 125 ASP A N 1
ATOM 978 C CA . ASP A 1 125 ? -1.517 -15.842 9.093 1.00 84.94 125 ASP A CA 1
ATOM 979 C C . ASP A 1 125 ? -2.353 -14.838 8.274 1.00 84.94 125 ASP A C 1
ATOM 981 O O . ASP A 1 125 ? -2.968 -13.935 8.839 1.00 84.94 125 ASP A O 1
ATOM 985 N N . ILE A 1 126 ? -2.368 -14.968 6.941 1.00 90.69 126 ILE A N 1
ATOM 986 C CA . ILE A 1 126 ? -3.136 -14.102 6.035 1.00 90.69 126 ILE A CA 1
ATOM 987 C C . ILE A 1 126 ? -4.024 -14.915 5.080 1.00 90.69 126 ILE A C 1
ATOM 989 O O . ILE A 1 126 ? -3.796 -16.106 4.850 1.00 90.69 126 ILE A O 1
ATOM 993 N N . HIS A 1 127 ? -5.025 -14.256 4.490 1.00 92.44 127 HIS A N 1
ATOM 994 C CA . HIS A 1 127 ? -6.065 -14.847 3.631 1.00 92.44 127 HIS A CA 1
ATOM 995 C C . HIS A 1 127 ? -5.620 -15.165 2.199 1.00 92.44 127 HIS A C 1
ATOM 997 O O . HIS A 1 127 ? -6.415 -15.630 1.389 1.00 92.44 127 HIS A O 1
ATOM 1003 N N . PHE A 1 128 ? -4.351 -14.957 1.861 1.00 93.81 128 PHE A N 1
ATOM 1004 C CA . PHE A 1 128 ? -3.814 -15.323 0.555 1.00 93.81 128 PHE A CA 1
ATOM 1005 C C . PHE A 1 128 ? -2.387 -15.851 0.651 1.00 93.81 128 PHE A C 1
ATOM 1007 O O . PHE A 1 128 ? -1.726 -15.805 1.687 1.00 93.81 128 PHE A O 1
ATOM 1014 N N . LYS A 1 129 ? -1.887 -16.390 -0.453 1.00 93.75 129 LYS A N 1
ATOM 1015 C CA . LYS A 1 129 ? -0.457 -16.613 -0.664 1.00 93.75 129 LYS A CA 1
ATOM 1016 C C . LYS A 1 129 ? -0.083 -16.160 -2.061 1.00 93.75 129 LYS A C 1
ATOM 1018 O O . LYS A 1 129 ? -0.905 -16.206 -2.976 1.00 93.75 129 LYS A O 1
ATOM 1023 N N . LEU A 1 130 ? 1.173 -15.776 -2.222 1.00 93.12 130 LEU A N 1
ATOM 1024 C CA . LEU A 1 130 ? 1.744 -15.514 -3.533 1.00 93.12 130 LEU A CA 1
ATOM 1025 C C . LEU A 1 130 ? 2.623 -16.701 -3.926 1.00 93.12 130 LEU A C 1
ATOM 1027 O O . LEU A 1 130 ? 3.386 -17.210 -3.100 1.00 93.12 130 LEU A O 1
ATOM 1031 N N . LEU A 1 131 ? 2.529 -17.148 -5.177 1.00 89.50 131 LEU A N 1
ATOM 1032 C CA . LEU A 1 131 ? 3.621 -17.928 -5.755 1.00 89.50 131 LEU A CA 1
ATOM 1033 C C . LEU A 1 131 ? 4.803 -17.003 -6.023 1.00 89.50 131 LEU A C 1
ATOM 1035 O O . LEU A 1 131 ? 4.615 -15.817 -6.293 1.00 89.50 131 LEU A O 1
ATOM 1039 N N . LEU A 1 132 ? 6.006 -17.571 -5.918 1.00 84.00 132 LEU A N 1
ATOM 1040 C CA . LEU A 1 132 ? 7.264 -16.838 -6.014 1.00 84.00 132 LEU A CA 1
ATOM 1041 C C . LEU A 1 132 ? 7.257 -15.880 -7.213 1.00 84.00 132 LEU A C 1
ATOM 1043 O O . LEU A 1 132 ? 6.978 -16.328 -8.329 1.00 84.00 132 LEU A O 1
ATOM 1047 N N . PRO A 1 133 ? 7.562 -14.591 -6.993 1.00 87.75 133 PRO A N 1
ATOM 1048 C CA . PRO A 1 133 ? 7.516 -13.613 -8.056 1.00 87.75 133 PRO A CA 1
ATOM 1049 C C . PRO A 1 133 ? 8.653 -13.848 -9.052 1.00 87.75 133 PRO A C 1
ATOM 1051 O O . PRO A 1 133 ? 9.786 -14.158 -8.667 1.00 87.75 133 PRO A O 1
ATOM 1054 N N . VAL A 1 134 ? 8.348 -13.656 -10.329 1.00 91.19 134 VAL A N 1
ATOM 1055 C CA . VAL A 1 134 ? 9.296 -13.643 -11.441 1.00 91.19 134 VAL A CA 1
ATOM 1056 C C . VAL A 1 134 ? 9.580 -12.190 -11.794 1.00 91.19 134 VAL A C 1
ATOM 1058 O O . VAL A 1 134 ? 8.654 -11.441 -12.096 1.00 91.19 134 VAL A O 1
ATOM 1061 N N . ILE A 1 135 ? 10.854 -11.801 -11.755 1.00 91.94 135 ILE A N 1
ATOM 1062 C CA . ILE A 1 135 ? 11.296 -10.440 -12.073 1.00 91.94 135 ILE A CA 1
ATOM 1063 C C . ILE A 1 135 ? 11.931 -10.439 -13.464 1.00 91.94 135 ILE A C 1
ATOM 1065 O O . ILE A 1 135 ? 12.894 -11.172 -13.703 1.00 91.94 135 ILE A O 1
ATOM 1069 N N . LYS A 1 136 ? 11.392 -9.632 -14.381 1.00 90.25 136 LYS A N 1
ATOM 1070 C CA . LYS A 1 136 ? 11.892 -9.471 -15.753 1.00 90.25 136 LYS A CA 1
ATOM 1071 C C . LYS A 1 136 ? 12.355 -8.034 -15.968 1.00 90.25 136 LYS A C 1
ATOM 1073 O O . LYS A 1 136 ? 11.632 -7.093 -15.669 1.00 90.25 136 LYS A O 1
ATOM 1078 N N . GLU A 1 137 ? 13.568 -7.868 -16.482 1.00 89.94 137 GLU A N 1
ATOM 1079 C CA . GLU A 1 137 ? 14.119 -6.556 -16.835 1.00 89.94 137 GLU A CA 1
ATOM 1080 C C . GLU A 1 137 ? 13.854 -6.255 -18.309 1.00 89.94 137 GLU A C 1
ATOM 1082 O O . GLU A 1 137 ? 14.201 -7.058 -19.175 1.00 89.94 137 GLU A O 1
ATOM 1087 N N . PHE A 1 138 ? 13.329 -5.065 -18.575 1.00 87.75 138 PHE A N 1
ATOM 1088 C CA . PHE A 1 138 ? 13.221 -4.467 -19.899 1.00 87.75 138 PHE A CA 1
ATOM 1089 C C . PHE A 1 138 ? 14.053 -3.180 -19.951 1.00 87.75 138 PHE A C 1
ATOM 1091 O O . PHE A 1 138 ? 14.621 -2.735 -18.951 1.00 87.75 138 PHE A O 1
ATOM 1098 N N . SER A 1 139 ? 14.166 -2.578 -21.136 1.00 85.69 139 SER A N 1
ATOM 1099 C CA . SER A 1 139 ? 14.946 -1.347 -21.319 1.00 85.69 139 SER A CA 1
ATOM 1100 C C . SER A 1 139 ? 14.385 -0.148 -20.550 1.00 85.69 139 SER A C 1
ATOM 1102 O O . SER A 1 139 ? 15.139 0.729 -20.137 1.00 85.69 139 SER A O 1
ATOM 1104 N N . ASP A 1 140 ? 13.067 -0.107 -20.389 1.00 88.56 140 ASP A N 1
ATOM 1105 C CA . ASP A 1 140 ? 12.278 1.025 -19.902 1.00 88.56 140 ASP A CA 1
ATOM 1106 C C . ASP A 1 140 ? 11.511 0.711 -18.611 1.00 88.56 140 ASP A C 1
ATOM 1108 O O . ASP A 1 140 ? 10.975 1.622 -17.985 1.00 88.56 140 ASP A O 1
ATOM 1112 N N . ARG A 1 141 ? 11.472 -0.557 -18.184 1.00 91.25 141 ARG A N 1
ATOM 1113 C CA . ARG A 1 141 ? 10.774 -0.998 -16.972 1.00 91.25 141 ARG A CA 1
ATOM 1114 C C . ARG A 1 141 ? 11.331 -2.304 -16.412 1.00 91.25 141 ARG A C 1
ATOM 1116 O O . ARG A 1 141 ? 12.077 -3.024 -17.072 1.00 91.25 141 ARG A O 1
ATOM 1123 N N . VAL A 1 142 ? 10.936 -2.622 -15.190 1.00 92.25 142 VAL A N 1
ATOM 1124 C CA . VAL A 1 142 ? 11.107 -3.932 -14.569 1.00 92.25 142 VAL A CA 1
ATOM 1125 C C . VAL A 1 142 ? 9.733 -4.471 -14.213 1.00 92.25 142 VAL A C 1
ATOM 1127 O O . VAL A 1 142 ? 9.026 -3.863 -13.414 1.00 92.25 142 VAL A O 1
ATOM 1130 N N . ASP A 1 143 ? 9.387 -5.630 -14.756 1.00 93.06 143 ASP A N 1
ATOM 1131 C CA . ASP A 1 143 ? 8.108 -6.274 -14.487 1.00 93.06 143 ASP A CA 1
ATOM 1132 C C . ASP A 1 143 ? 8.283 -7.292 -13.363 1.00 93.06 143 ASP A C 1
ATOM 1134 O O . ASP A 1 143 ? 9.119 -8.200 -13.434 1.00 93.06 143 ASP A O 1
ATOM 1138 N N . ALA A 1 144 ? 7.456 -7.171 -12.332 1.00 93.12 144 ALA A N 1
ATOM 1139 C CA . ALA A 1 144 ? 7.347 -8.136 -11.256 1.00 93.12 144 ALA A CA 1
ATOM 1140 C C . ALA A 1 144 ? 6.024 -8.893 -11.408 1.00 93.12 144 ALA A C 1
ATOM 1142 O O . ALA A 1 144 ? 4.944 -8.323 -11.280 1.00 93.12 144 ALA A O 1
ATOM 1143 N N . SER A 1 145 ? 6.105 -10.185 -11.720 1.00 93.00 145 SER A N 1
ATOM 1144 C CA . SER A 1 145 ? 4.932 -11.031 -11.964 1.00 93.00 145 SER A CA 1
ATOM 1145 C C . SER A 1 145 ? 4.765 -12.072 -10.870 1.00 93.00 145 SER A C 1
ATOM 1147 O O . SER A 1 145 ? 5.733 -12.730 -10.502 1.00 93.00 145 SER A O 1
ATOM 1149 N N . PHE A 1 146 ? 3.553 -12.273 -10.368 1.00 93.69 146 PHE A N 1
ATOM 1150 C CA . PHE A 1 146 ? 3.251 -13.293 -9.365 1.00 93.69 146 PHE A CA 1
ATOM 1151 C C . PHE A 1 146 ? 1.849 -13.869 -9.555 1.00 93.69 146 PHE A C 1
ATOM 1153 O O . PHE A 1 146 ? 0.981 -13.276 -10.192 1.00 93.69 146 PHE A O 1
ATOM 1160 N N . LYS A 1 147 ? 1.608 -15.035 -8.951 1.00 93.94 147 LYS A N 1
ATOM 1161 C CA . LYS A 1 147 ? 0.271 -15.631 -8.881 1.00 93.94 147 LYS A CA 1
ATOM 1162 C C . LYS A 1 147 ? -0.304 -15.449 -7.487 1.00 93.94 147 LYS A C 1
ATOM 1164 O O . LYS A 1 147 ? 0.234 -16.000 -6.525 1.00 93.94 147 LYS A O 1
ATOM 1169 N N . PHE A 1 148 ? -1.388 -14.693 -7.390 1.00 94.62 148 PHE A N 1
ATOM 1170 C CA . PHE A 1 148 ? -2.179 -14.526 -6.179 1.00 94.62 148 PHE A CA 1
ATOM 1171 C C . PHE A 1 148 ? -3.142 -15.701 -6.027 1.00 94.62 148 PHE A C 1
ATOM 1173 O O . PHE A 1 148 ? -3.902 -16.002 -6.948 1.00 94.62 148 PHE A O 1
ATOM 1180 N N . ILE A 1 149 ? -3.117 -16.361 -4.870 1.00 92.56 149 ILE A N 1
ATOM 1181 C CA . ILE A 1 149 ? -3.997 -17.488 -4.552 1.00 92.56 149 ILE A CA 1
ATOM 1182 C C . ILE A 1 149 ? -4.719 -17.174 -3.244 1.00 92.56 149 ILE A C 1
ATOM 1184 O O . ILE A 1 149 ? -4.086 -17.153 -2.182 1.00 92.56 149 ILE A O 1
ATOM 1188 N N . TYR A 1 150 ? -6.033 -16.968 -3.326 1.00 92.19 150 TYR A N 1
ATOM 1189 C CA . TYR A 1 150 ? -6.895 -16.846 -2.154 1.00 92.19 150 TYR A CA 1
ATOM 1190 C C . TYR A 1 150 ? -6.893 -18.143 -1.339 1.00 92.19 150 TYR A C 1
ATOM 1192 O O . TYR A 1 150 ? -6.901 -19.243 -1.901 1.00 92.19 150 TYR A O 1
ATOM 1200 N N . LYS A 1 151 ? -6.869 -18.023 -0.013 1.00 88.81 151 LYS A N 1
ATOM 1201 C CA . LYS A 1 151 ? -7.044 -19.149 0.901 1.00 88.81 151 LYS A CA 1
ATOM 1202 C C . LYS A 1 151 ? -8.461 -19.104 1.445 1.00 88.81 151 LYS A C 1
ATOM 1204 O O . LYS A 1 151 ? -8.883 -18.081 1.974 1.00 88.81 151 LYS A O 1
ATOM 1209 N N . ASP A 1 152 ? -9.176 -20.208 1.297 1.00 73.19 152 ASP A N 1
ATOM 1210 C CA . ASP A 1 152 ? -10.528 -20.340 1.819 1.00 73.19 152 ASP A CA 1
ATOM 1211 C C . ASP A 1 152 ? -10.494 -20.385 3.356 1.00 73.19 152 ASP A C 1
ATOM 1213 O O . ASP A 1 152 ? -10.233 -21.422 3.967 1.00 73.19 152 ASP A O 1
ATOM 1217 N N . ASN A 1 153 ? -10.659 -19.208 3.963 1.00 66.19 153 ASN A N 1
ATOM 1218 C CA . ASN A 1 153 ? -10.492 -18.965 5.394 1.00 66.19 153 ASN A CA 1
ATOM 1219 C C . ASN A 1 153 ? -11.797 -18.455 6.048 1.00 66.19 153 ASN A C 1
ATOM 1221 O O . ASN A 1 153 ? -11.734 -17.794 7.080 1.00 66.19 153 ASN A O 1
ATOM 1225 N N . GLN A 1 154 ? -12.966 -18.751 5.462 1.00 61.56 154 GLN A N 1
ATOM 1226 C CA . GLN A 1 154 ? -14.321 -18.352 5.908 1.00 61.56 154 GLN A CA 1
ATOM 1227 C C . GLN A 1 154 ? -14.670 -16.852 5.854 1.00 61.56 154 GLN A C 1
ATOM 1229 O O . GLN A 1 154 ? -15.845 -16.527 5.712 1.00 61.56 154 GLN A O 1
ATOM 1234 N N . GLU A 1 155 ? -13.703 -15.936 5.940 1.00 75.06 155 GLU A N 1
ATOM 1235 C CA . GLU A 1 155 ? -13.936 -14.507 5.684 1.00 75.06 155 GLU A CA 1
ATOM 1236 C C . GLU A 1 155 ? -13.859 -14.213 4.181 1.00 75.06 155 GLU A C 1
ATOM 1238 O O . GLU A 1 155 ? -12.996 -14.761 3.497 1.00 75.06 155 GLU A O 1
ATOM 1243 N N . GLU A 1 156 ? -14.730 -13.340 3.669 1.00 86.88 156 GLU A N 1
ATOM 1244 C CA . GLU A 1 156 ? -14.691 -12.824 2.294 1.00 86.88 156 GLU A CA 1
ATOM 1245 C C . GLU A 1 156 ? -13.935 -11.489 2.277 1.00 86.88 156 GLU A C 1
ATOM 1247 O O . GLU A 1 156 ? -14.483 -10.433 2.595 1.00 86.88 156 GLU A O 1
ATOM 1252 N N . ILE A 1 157 ? -12.640 -11.537 1.954 1.00 88.38 157 ILE A N 1
ATOM 1253 C CA . ILE A 1 157 ? -11.771 -10.355 1.961 1.00 88.38 157 ILE A CA 1
ATOM 1254 C C . ILE A 1 157 ? -11.334 -10.031 0.536 1.00 88.38 157 ILE A C 1
ATOM 1256 O O . ILE A 1 157 ? -10.552 -10.762 -0.074 1.00 88.38 157 ILE A O 1
ATOM 1260 N N . ASP A 1 158 ? -11.774 -8.885 0.029 1.00 90.12 158 ASP A N 1
ATOM 1261 C CA . ASP A 1 158 ? -11.253 -8.334 -1.215 1.00 90.12 158 ASP A CA 1
ATOM 1262 C C . ASP A 1 158 ? -9.941 -7.598 -0.955 1.00 90.12 158 ASP A C 1
ATOM 1264 O O . ASP A 1 158 ? -9.751 -6.937 0.072 1.00 90.12 158 ASP A O 1
ATOM 1268 N N . THR A 1 159 ? -9.005 -7.751 -1.887 1.00 93.69 159 THR A N 1
ATOM 1269 C CA . THR A 1 159 ? -7.648 -7.217 -1.758 1.00 93.69 159 THR A CA 1
ATOM 1270 C C . THR A 1 159 ? -7.295 -6.383 -2.975 1.00 93.69 159 THR A C 1
ATOM 1272 O O . THR A 1 159 ? -7.564 -6.770 -4.109 1.00 93.69 159 THR A O 1
ATOM 1275 N N . VAL A 1 160 ? -6.655 -5.247 -2.745 1.00 94.25 160 VAL A N 1
ATOM 1276 C CA . VAL A 1 160 ? -6.142 -4.357 -3.783 1.00 94.25 160 VAL A CA 1
ATOM 1277 C C . VAL A 1 160 ? -4.623 -4.393 -3.733 1.00 94.25 160 VAL A C 1
ATOM 1279 O O . VAL A 1 160 ? -4.039 -4.149 -2.678 1.00 94.25 160 VAL A O 1
ATOM 1282 N N . LEU A 1 161 ? -3.973 -4.685 -4.860 1.00 94.81 161 LEU A N 1
ATOM 1283 C CA . LEU A 1 161 ? -2.548 -4.399 -5.028 1.00 94.81 161 LEU A CA 1
ATOM 1284 C C . LEU A 1 161 ? -2.386 -2.888 -5.219 1.00 94.81 161 LEU A C 1
ATOM 1286 O O . LEU A 1 161 ? -2.875 -2.345 -6.207 1.00 94.81 161 LEU A O 1
ATOM 1290 N N . GLU A 1 162 ? -1.713 -2.226 -4.280 1.00 92.19 162 GLU A N 1
ATOM 1291 C CA . GLU A 1 162 ? -1.435 -0.788 -4.348 1.00 92.19 162 GLU A CA 1
ATOM 1292 C C . GLU A 1 162 ? -0.191 -0.517 -5.195 1.00 92.19 162 GLU A C 1
ATOM 1294 O O . GLU A 1 162 ? -0.216 0.321 -6.088 1.00 92.19 162 GLU A O 1
ATOM 1299 N N . LYS A 1 163 ? 0.926 -1.182 -4.896 1.00 93.69 163 LYS A N 1
ATOM 1300 C CA . LYS A 1 163 ? 2.198 -0.914 -5.574 1.00 93.69 163 LYS A CA 1
ATOM 1301 C C . LYS A 1 163 ? 3.226 -2.010 -5.353 1.00 93.69 163 LYS A C 1
ATOM 1303 O O . LYS A 1 163 ? 3.128 -2.802 -4.412 1.00 93.69 163 LYS A O 1
ATOM 1308 N N . CYS A 1 164 ? 4.246 -1.987 -6.199 1.00 95.12 164 CYS A N 1
ATOM 1309 C CA . CYS A 1 164 ? 5.492 -2.717 -6.034 1.00 95.12 164 CYS A CA 1
ATOM 1310 C C . CYS A 1 164 ? 6.629 -1.726 -5.776 1.00 95.12 164 CYS A C 1
ATOM 1312 O O . CYS A 1 164 ? 6.716 -0.701 -6.448 1.00 95.12 164 CYS A O 1
ATOM 1314 N N . ILE A 1 165 ? 7.515 -2.036 -4.833 1.00 94.94 165 ILE A N 1
ATOM 1315 C CA . ILE A 1 165 ? 8.730 -1.266 -4.562 1.00 94.94 165 ILE A CA 1
ATOM 1316 C C . ILE A 1 165 ? 9.925 -2.194 -4.744 1.00 94.94 165 ILE A C 1
ATOM 1318 O O . ILE A 1 165 ? 9.998 -3.254 -4.126 1.00 94.94 165 ILE A O 1
ATOM 1322 N N . ILE A 1 166 ? 10.865 -1.800 -5.598 1.00 94.56 166 ILE A N 1
ATOM 1323 C CA . ILE A 1 166 ? 12.144 -2.483 -5.771 1.00 94.56 166 ILE A CA 1
ATOM 1324 C C . ILE A 1 166 ? 13.227 -1.627 -5.129 1.00 94.56 166 ILE A C 1
ATOM 1326 O O . ILE A 1 166 ? 13.466 -0.497 -5.554 1.00 94.56 166 ILE A O 1
ATOM 1330 N N . THR A 1 167 ? 13.895 -2.178 -4.123 1.00 94.75 167 THR A N 1
ATOM 1331 C CA . THR A 1 167 ? 15.088 -1.590 -3.515 1.00 94.75 167 THR A CA 1
ATOM 1332 C C . THR A 1 167 ? 16.307 -2.257 -4.133 1.00 94.75 167 THR A C 1
ATOM 1334 O O . THR A 1 167 ? 16.545 -3.445 -3.913 1.00 94.75 167 THR A O 1
ATOM 1337 N N . ASP A 1 168 ? 17.068 -1.517 -4.933 1.00 91.00 168 ASP A N 1
ATOM 1338 C CA . ASP A 1 168 ? 18.252 -2.056 -5.594 1.00 91.00 168 ASP A CA 1
ATOM 1339 C C . ASP A 1 168 ? 19.373 -2.397 -4.588 1.00 91.00 168 ASP A C 1
ATOM 1341 O O . ASP A 1 168 ? 19.327 -2.033 -3.409 1.00 91.00 168 ASP A O 1
ATOM 1345 N N . ARG A 1 169 ? 20.427 -3.075 -5.057 1.00 88.25 169 ARG A N 1
ATOM 1346 C CA . ARG A 1 169 ? 21.593 -3.439 -4.224 1.00 88.25 169 ARG A CA 1
ATOM 1347 C C . ARG A 1 169 ? 22.330 -2.248 -3.587 1.00 88.25 169 ARG A C 1
ATOM 1349 O O . ARG A 1 169 ? 23.179 -2.441 -2.721 1.00 88.25 169 ARG A O 1
ATOM 1356 N N . PHE A 1 170 ? 22.074 -1.028 -4.057 1.00 89.12 170 PHE A N 1
ATOM 1357 C CA . PHE A 1 170 ? 22.645 0.209 -3.525 1.00 89.12 170 PHE A CA 1
ATOM 1358 C C . PHE A 1 170 ? 21.697 0.908 -2.538 1.00 89.12 170 PHE A C 1
ATOM 1360 O O . PHE A 1 170 ? 22.038 1.972 -2.022 1.00 89.12 170 PHE A O 1
ATOM 1367 N N . GLY A 1 171 ? 20.530 0.318 -2.259 1.00 87.19 171 GLY A N 1
ATOM 1368 C CA . GLY A 1 171 ? 19.512 0.868 -1.371 1.00 87.19 171 GLY A CA 1
ATOM 1369 C C . GLY A 1 171 ? 18.596 1.897 -2.035 1.00 87.19 171 GLY A C 1
ATOM 1370 O O . GLY A 1 171 ? 17.849 2.572 -1.329 1.00 87.19 171 GLY A O 1
ATOM 1371 N N . LYS A 1 172 ? 18.644 2.062 -3.363 1.00 90.56 172 LYS A N 1
ATOM 1372 C CA . LYS A 1 172 ? 17.760 2.988 -4.075 1.00 90.56 172 LYS A CA 1
ATOM 1373 C C . LYS A 1 172 ? 16.398 2.338 -4.304 1.00 90.56 172 LYS A C 1
ATOM 1375 O O . LYS A 1 172 ? 16.315 1.248 -4.861 1.00 90.56 172 LYS A O 1
ATOM 1380 N N . GLU A 1 173 ? 15.338 3.031 -3.904 1.00 92.50 173 GLU A N 1
ATOM 1381 C CA . GLU A 1 173 ? 13.960 2.577 -4.085 1.00 92.50 173 GLU A CA 1
ATOM 1382 C C . GLU A 1 173 ? 13.370 3.046 -5.418 1.00 92.50 173 GLU A C 1
ATOM 1384 O O . GLU A 1 173 ? 13.572 4.183 -5.853 1.00 92.50 173 GLU A O 1
ATOM 1389 N N . HIS A 1 174 ? 12.613 2.152 -6.045 1.00 91.69 174 HIS A N 1
ATOM 1390 C CA . HIS A 1 174 ? 11.897 2.363 -7.293 1.00 91.69 174 HIS A CA 1
ATOM 1391 C C . HIS A 1 174 ? 10.472 1.838 -7.128 1.00 91.69 174 HIS A C 1
ATOM 1393 O O . HIS A 1 174 ? 10.282 0.653 -6.862 1.00 91.69 174 HIS A O 1
ATOM 1399 N N . SER A 1 175 ? 9.475 2.711 -7.256 1.00 90.06 175 SER A N 1
ATOM 1400 C CA . SER A 1 175 ? 8.065 2.340 -7.104 1.00 90.06 175 SER A CA 1
ATOM 1401 C C . SER A 1 175 ? 7.422 2.121 -8.463 1.00 90.06 175 SER A C 1
ATOM 1403 O O . SER A 1 175 ? 7.714 2.844 -9.412 1.00 90.06 175 SER A O 1
ATOM 1405 N N . SER A 1 176 ? 6.507 1.162 -8.538 1.00 87.94 176 SER A N 1
ATOM 1406 C CA . SER A 1 176 ? 5.599 1.022 -9.669 1.00 87.94 176 SER A CA 1
ATOM 1407 C C . SER A 1 176 ? 4.722 2.256 -9.838 1.00 87.94 176 SER A C 1
ATOM 1409 O O . SER A 1 176 ? 4.487 3.012 -8.884 1.00 87.94 176 SER A O 1
ATOM 1411 N N . HIS A 1 177 ? 4.188 2.403 -11.045 1.00 77.31 177 HIS A N 1
ATOM 1412 C CA . HIS A 1 177 ? 3.078 3.308 -11.313 1.00 77.31 177 HIS A CA 1
ATOM 1413 C C . HIS A 1 177 ? 1.744 2.709 -10.822 1.00 77.31 177 HIS A C 1
ATOM 1415 O O . HIS A 1 177 ? 1.727 1.754 -10.039 1.00 77.31 177 HIS A O 1
ATOM 1421 N N . MET A 1 178 ? 0.630 3.307 -11.257 1.00 77.69 178 MET A N 1
ATOM 1422 C CA . MET A 1 178 ? -0.760 2.981 -10.906 1.00 77.69 178 MET A CA 1
ATOM 1423 C C . MET A 1 178 ? -1.251 1.657 -11.531 1.00 77.69 178 MET A C 1
ATOM 1425 O O . MET A 1 178 ? -2.385 1.569 -11.992 1.00 77.69 178 MET A O 1
ATOM 1429 N N . ASP A 1 179 ? -0.413 0.618 -11.526 1.00 79.00 179 ASP A N 1
ATOM 1430 C CA . ASP A 1 179 ? -0.727 -0.740 -11.999 1.00 79.00 179 ASP A CA 1
ATOM 1431 C C . ASP A 1 179 ? -1.556 -1.499 -10.948 1.00 79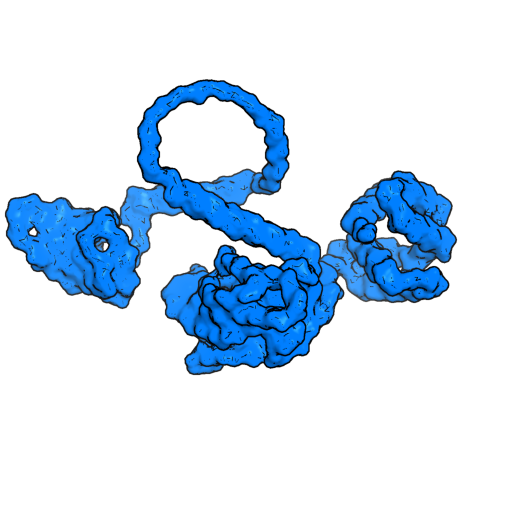.00 179 ASP A C 1
ATOM 1433 O O . ASP A 1 179 ? -1.191 -2.573 -10.454 1.00 79.00 179 ASP A O 1
ATOM 1437 N N . TYR A 1 180 ? -2.659 -0.885 -10.528 1.00 87.75 180 TYR A N 1
ATOM 1438 C CA . TYR A 1 180 ? -3.501 -1.429 -9.482 1.00 87.75 180 TYR A CA 1
ATOM 1439 C C . TYR A 1 180 ? -4.220 -2.685 -9.961 1.00 87.75 180 TYR A C 1
ATOM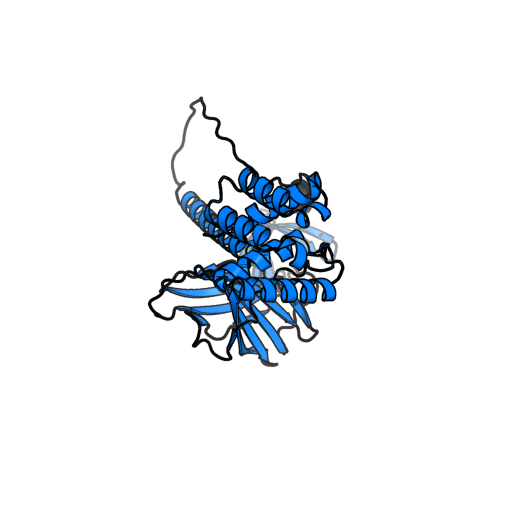 1441 O O . TYR A 1 180 ? -4.699 -2.771 -11.091 1.00 87.75 180 TYR A O 1
ATOM 1449 N N . ALA A 1 181 ? -4.366 -3.655 -9.064 1.00 87.81 181 ALA A N 1
ATOM 1450 C CA . ALA A 1 181 ? -5.124 -4.862 -9.355 1.00 87.81 181 ALA A CA 1
ATOM 1451 C C . ALA A 1 181 ? -6.124 -5.148 -8.240 1.00 87.81 181 ALA A C 1
ATOM 1453 O O . ALA A 1 181 ? -5.739 -5.322 -7.083 1.00 87.81 181 ALA A O 1
ATOM 1454 N N . LEU A 1 182 ? -7.402 -5.274 -8.609 1.00 90.62 182 LEU A N 1
ATOM 1455 C CA . LEU A 1 182 ? -8.413 -5.853 -7.733 1.00 90.62 182 LEU A CA 1
ATOM 1456 C C . LEU A 1 182 ? -8.281 -7.382 -7.753 1.00 90.62 182 LEU A C 1
ATOM 1458 O O . LEU A 1 182 ? -8.295 -8.021 -8.817 1.00 90.62 182 LEU A O 1
ATOM 1462 N N . LEU A 1 183 ? -8.121 -7.947 -6.560 1.00 91.06 183 LEU A N 1
ATOM 1463 C CA . LEU A 1 183 ? -7.920 -9.360 -6.266 1.00 91.06 183 LEU A CA 1
ATOM 1464 C C . LEU A 1 183 ? -9.095 -9.813 -5.395 1.00 91.06 183 LEU A C 1
ATOM 1466 O O . LEU A 1 183 ? -9.022 -9.810 -4.165 1.00 91.06 183 LEU A O 1
ATOM 1470 N N . SER A 1 184 ? -10.211 -10.119 -6.059 1.00 84.88 184 SER A N 1
ATOM 1471 C CA . SER A 1 184 ? -11.452 -10.499 -5.384 1.00 84.88 184 SER A CA 1
ATOM 1472 C C . SER A 1 184 ? -11.299 -11.799 -4.598 1.00 84.88 184 SER A C 1
ATOM 1474 O O . SER A 1 184 ? -10.559 -12.705 -5.003 1.00 84.88 184 SER A O 1
ATOM 1476 N N . ASN A 1 185 ? -12.059 -11.900 -3.513 1.00 85.19 185 ASN A N 1
ATOM 1477 C CA . ASN A 1 185 ? -12.163 -13.100 -2.696 1.00 85.19 185 ASN A CA 1
ATOM 1478 C C . ASN A 1 185 ? -12.494 -14.356 -3.533 1.00 85.19 185 ASN A C 1
ATOM 1480 O O . ASN A 1 185 ? -13.092 -14.285 -4.612 1.00 85.19 185 ASN A O 1
ATOM 1484 N N . GLY A 1 186 ? -12.015 -15.516 -3.075 1.00 81.75 186 GLY A N 1
ATOM 1485 C CA . GLY A 1 186 ? -12.247 -16.815 -3.720 1.00 81.75 186 GLY A CA 1
ATOM 1486 C C . GLY A 1 186 ? -11.556 -17.028 -5.077 1.00 81.75 186 GLY A C 1
ATOM 1487 O O . GLY A 1 186 ? -11.601 -18.136 -5.614 1.00 81.75 186 GLY A O 1
ATOM 1488 N N . LYS A 1 187 ? -10.889 -16.014 -5.646 1.00 85.94 187 LYS A N 1
ATOM 1489 C CA . LYS A 1 187 ? -10.247 -16.105 -6.966 1.00 85.94 187 LYS A CA 1
ATOM 1490 C C . LYS A 1 187 ? -8.738 -16.322 -6.875 1.00 85.94 187 LYS A C 1
ATOM 1492 O O . LYS A 1 187 ? -8.053 -15.930 -5.934 1.00 85.94 187 LYS A O 1
ATOM 1497 N N . THR A 1 188 ? -8.207 -16.945 -7.920 1.00 89.38 188 THR A N 1
ATOM 1498 C CA . THR A 1 188 ? -6.774 -16.976 -8.220 1.00 89.38 188 THR A CA 1
ATOM 1499 C C . THR A 1 188 ? -6.528 -16.073 -9.419 1.00 89.38 188 THR A C 1
ATOM 1501 O O . THR A 1 188 ? -7.295 -16.123 -10.379 1.00 89.38 188 THR A O 1
ATOM 1504 N N . LYS A 1 189 ? -5.475 -15.256 -9.377 1.00 90.88 189 LYS A N 1
ATOM 1505 C CA . LYS A 1 189 ? -5.168 -14.298 -10.446 1.00 90.88 189 LYS A CA 1
ATOM 1506 C C . LYS A 1 189 ? -3.666 -14.191 -10.660 1.00 90.88 189 LYS A C 1
ATOM 1508 O O . LYS A 1 189 ? -2.897 -14.177 -9.701 1.00 90.88 189 LYS A O 1
ATOM 1513 N N . GLU A 1 190 ? -3.254 -14.144 -11.919 1.00 91.81 190 GLU A N 1
ATOM 1514 C CA . GLU A 1 190 ? -1.891 -13.768 -12.287 1.00 91.81 190 GLU A CA 1
ATOM 1515 C C . GLU A 1 190 ? -1.827 -12.250 -12.410 1.00 91.81 190 GLU A C 1
ATOM 1517 O O . GLU A 1 190 ? -2.746 -11.619 -12.934 1.00 91.81 190 GLU A O 1
ATOM 1522 N N . VAL A 1 191 ? -0.782 -11.670 -11.833 1.00 92.06 191 VAL A N 1
ATOM 1523 C CA . VAL A 1 191 ? -0.611 -10.226 -11.727 1.00 92.06 191 VAL A CA 1
ATOM 1524 C C . VAL A 1 191 ? 0.794 -9.887 -12.182 1.00 92.06 191 VAL A C 1
ATOM 1526 O O . VAL A 1 191 ? 1.753 -10.505 -11.720 1.00 92.06 191 VAL A O 1
ATOM 1529 N N . THR A 1 192 ? 0.901 -8.888 -13.048 1.00 91.75 192 THR A N 1
ATOM 1530 C CA . THR A 1 192 ? 2.162 -8.278 -13.459 1.00 91.75 192 THR A CA 1
ATOM 1531 C C . THR A 1 192 ? 2.082 -6.796 -13.141 1.00 91.75 192 THR A C 1
ATOM 1533 O O . THR A 1 192 ? 1.102 -6.146 -13.488 1.00 91.75 192 THR A O 1
ATOM 1536 N N . ILE A 1 193 ? 3.098 -6.288 -12.452 1.00 91.56 193 ILE A N 1
ATOM 1537 C CA . ILE A 1 193 ? 3.225 -4.882 -12.076 1.00 91.56 193 ILE A CA 1
ATOM 1538 C C . ILE A 1 193 ? 4.575 -4.357 -12.549 1.00 91.56 193 ILE A C 1
ATOM 1540 O O . ILE A 1 193 ? 5.593 -5.038 -12.395 1.00 91.56 193 ILE A O 1
ATOM 1544 N N . SER A 1 194 ? 4.573 -3.166 -13.134 1.00 91.62 194 SER A N 1
ATOM 1545 C CA . SER A 1 194 ? 5.712 -2.587 -13.833 1.00 91.62 194 SER A CA 1
ATOM 1546 C C . SER A 1 194 ? 6.324 -1.452 -13.021 1.00 91.62 194 SER A C 1
ATOM 1548 O O . SER A 1 194 ? 5.648 -0.532 -12.557 1.00 91.62 194 SER A O 1
ATOM 1550 N N . VAL A 1 195 ? 7.642 -1.493 -12.862 1.00 91.88 195 VAL A N 1
ATOM 1551 C CA . VAL A 1 195 ? 8.427 -0.430 -12.233 1.00 91.88 195 VAL A CA 1
ATOM 1552 C C . VAL A 1 195 ? 9.207 0.311 -13.323 1.00 91.88 195 VAL A C 1
ATOM 1554 O O . VAL A 1 195 ? 10.105 -0.286 -13.918 1.00 91.88 195 VAL A O 1
ATOM 1557 N N . PRO A 1 196 ? 8.891 1.583 -13.616 1.00 89.12 196 PRO A N 1
ATOM 1558 C CA . PRO A 1 196 ? 9.524 2.348 -14.690 1.00 89.12 196 PRO A CA 1
ATOM 1559 C C . PRO A 1 196 ? 11.017 2.596 -14.429 1.00 89.12 196 PRO A C 1
ATOM 1561 O O . PRO A 1 196 ? 11.455 2.856 -13.304 1.00 89.12 196 PRO A O 1
ATOM 1564 N N . VAL A 1 197 ? 11.816 2.592 -15.493 1.00 87.44 197 VAL A N 1
ATOM 1565 C CA . VAL A 1 197 ? 13.229 2.990 -15.473 1.00 87.44 197 VAL A CA 1
ATOM 1566 C C . VAL A 1 197 ? 13.330 4.448 -15.931 1.00 87.44 197 VAL A C 1
ATOM 1568 O O . VAL A 1 197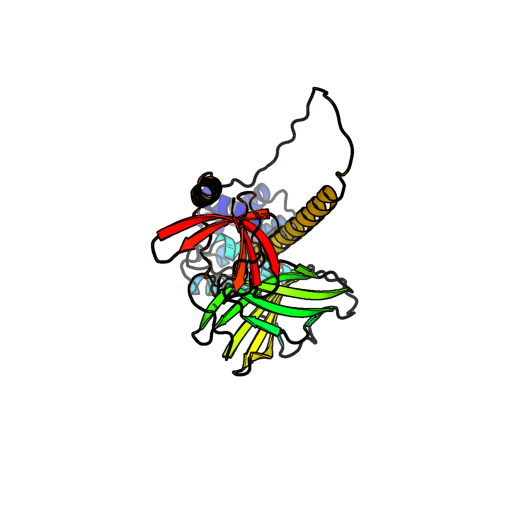 ? 13.485 4.736 -17.111 1.00 87.44 197 VAL A O 1
ATOM 1571 N N . GLU A 1 198 ? 13.251 5.391 -14.990 1.00 73.94 198 GLU A N 1
ATOM 1572 C CA . GLU A 1 198 ? 13.169 6.829 -15.315 1.00 73.94 198 GLU A CA 1
ATOM 1573 C C . GLU A 1 198 ? 14.490 7.458 -15.798 1.00 73.94 198 GLU A C 1
ATOM 1575 O O . GLU A 1 198 ? 14.489 8.449 -16.522 1.00 73.94 198 GLU A O 1
ATOM 1580 N N . SER A 1 199 ? 15.647 6.943 -15.367 1.00 65.94 199 SER A N 1
ATOM 1581 C CA . SER A 1 199 ? 16.946 7.562 -15.710 1.00 65.94 199 SER A CA 1
ATOM 1582 C C . SER A 1 199 ? 18.152 6.644 -15.551 1.00 65.94 199 SER A C 1
ATOM 1584 O O . SER A 1 199 ? 19.088 6.687 -16.348 1.00 65.94 199 SER A O 1
ATOM 1586 N N . ARG A 1 200 ? 18.163 5.818 -14.501 1.00 72.75 200 ARG A N 1
ATOM 1587 C CA . ARG A 1 200 ? 19.234 4.859 -14.215 1.00 72.75 200 ARG A CA 1
ATOM 1588 C C . ARG A 1 200 ? 18.658 3.459 -14.148 1.00 72.75 200 ARG A C 1
ATOM 1590 O O . ARG A 1 200 ? 17.601 3.271 -13.553 1.00 72.75 200 ARG A O 1
ATOM 1597 N N . LYS A 1 201 ? 19.403 2.502 -14.708 1.00 86.19 201 LYS A N 1
ATOM 1598 C CA . LYS A 1 201 ? 19.086 1.075 -14.650 1.00 86.19 201 LYS A CA 1
ATOM 1599 C C . LYS A 1 201 ? 18.758 0.654 -13.213 1.00 86.19 201 LYS A C 1
ATOM 1601 O O . LYS A 1 201 ? 19.524 0.958 -12.300 1.00 86.19 201 LYS A O 1
ATOM 1606 N N . ILE A 1 202 ? 17.660 -0.079 -13.051 1.00 88.44 202 ILE A N 1
ATOM 1607 C CA . ILE A 1 202 ? 17.283 -0.728 -11.793 1.00 88.44 202 ILE A CA 1
ATOM 1608 C C . ILE A 1 202 ? 18.062 -2.041 -11.694 1.00 88.44 202 ILE A C 1
ATOM 1610 O O . ILE A 1 202 ? 17.970 -2.895 -12.576 1.00 88.44 202 ILE A O 1
ATOM 1614 N N . TYR A 1 203 ? 18.863 -2.206 -10.642 1.00 89.56 203 TYR A N 1
ATOM 1615 C CA . TYR A 1 203 ? 19.602 -3.448 -10.417 1.00 89.56 203 TYR A CA 1
ATOM 1616 C C . TYR A 1 203 ? 18.729 -4.428 -9.639 1.00 89.56 203 TYR A C 1
ATOM 1618 O O . TYR A 1 203 ? 18.540 -4.259 -8.440 1.00 89.56 203 TYR A O 1
ATOM 1626 N N . VAL A 1 204 ? 18.230 -5.461 -10.319 1.00 90.31 204 VAL A N 1
ATOM 1627 C CA . VAL A 1 204 ? 17.344 -6.476 -9.716 1.00 90.31 204 VAL A CA 1
ATOM 1628 C C . VAL A 1 204 ? 18.086 -7.698 -9.171 1.00 90.31 204 VAL A C 1
ATOM 1630 O O . VAL A 1 204 ? 17.454 -8.590 -8.618 1.00 90.31 204 VAL A O 1
ATOM 1633 N N . ALA A 1 205 ? 19.404 -7.794 -9.357 1.00 90.12 205 ALA A N 1
ATOM 1634 C CA . ALA A 1 205 ? 20.219 -8.822 -8.715 1.00 90.12 205 ALA A CA 1
ATOM 1635 C C . ALA A 1 205 ? 20.611 -8.343 -7.314 1.00 90.12 205 ALA A C 1
ATOM 1637 O O . ALA A 1 205 ? 21.117 -7.225 -7.192 1.00 90.12 205 ALA A O 1
ATOM 1638 N N . ASP A 1 206 ? 20.416 -9.192 -6.301 1.00 90.62 206 ASP A N 1
ATOM 1639 C CA . ASP A 1 206 ? 20.619 -8.832 -4.887 1.00 90.62 206 ASP A CA 1
ATOM 1640 C C . ASP A 1 206 ? 19.719 -7.659 -4.444 1.00 90.62 206 ASP A C 1
ATOM 1642 O O . ASP A 1 206 ? 20.159 -6.733 -3.766 1.00 90.62 206 ASP A O 1
ATOM 1646 N N . ALA A 1 207 ? 18.453 -7.668 -4.878 1.00 93.75 207 ALA A N 1
ATOM 1647 C CA . ALA A 1 207 ? 17.496 -6.586 -4.646 1.00 93.75 207 ALA A CA 1
ATOM 1648 C C . ALA A 1 207 ? 16.392 -6.994 -3.661 1.00 93.75 207 ALA A C 1
ATOM 1650 O O . ALA A 1 207 ? 16.053 -8.172 -3.514 1.00 93.75 207 ALA A O 1
ATOM 1651 N N . GLY A 1 208 ? 15.825 -6.013 -2.964 1.00 95.62 208 GLY A N 1
ATOM 1652 C CA . GLY A 1 208 ? 14.581 -6.159 -2.211 1.00 95.62 208 GLY A CA 1
ATOM 1653 C C . GLY A 1 208 ? 13.380 -5.902 -3.116 1.00 95.62 208 GLY A C 1
ATOM 1654 O O . GLY A 1 208 ? 13.409 -4.979 -3.924 1.00 95.62 208 GLY A O 1
ATOM 1655 N N . VAL A 1 209 ? 12.326 -6.705 -2.983 1.00 95.94 209 VAL A N 1
ATOM 1656 C CA . VAL A 1 209 ? 11.060 -6.506 -3.704 1.00 95.94 209 VAL A CA 1
ATOM 1657 C C . VAL A 1 209 ? 9.918 -6.539 -2.697 1.00 95.94 209 VAL A C 1
ATOM 1659 O O . VAL A 1 209 ? 9.718 -7.550 -2.027 1.00 95.94 209 VAL A O 1
ATOM 1662 N N . GLU A 1 210 ? 9.171 -5.451 -2.580 1.00 97.00 210 GLU A N 1
ATOM 1663 C CA . GLU A 1 210 ? 8.000 -5.326 -1.713 1.00 97.00 210 GLU A CA 1
ATOM 1664 C C . GLU A 1 210 ? 6.734 -5.185 -2.557 1.00 97.00 210 GLU A C 1
ATOM 1666 O O . GLU A 1 210 ? 6.659 -4.328 -3.433 1.00 97.00 210 GLU A O 1
ATOM 1671 N N . PHE A 1 211 ? 5.715 -5.986 -2.253 1.00 97.00 211 PHE A N 1
ATOM 1672 C CA . PHE A 1 211 ? 4.357 -5.788 -2.756 1.00 97.00 211 PHE A CA 1
ATOM 1673 C C . PHE A 1 211 ? 3.460 -5.302 -1.625 1.00 97.00 211 PHE A C 1
ATOM 1675 O O . PHE A 1 211 ? 3.409 -5.944 -0.571 1.00 97.00 211 PHE A O 1
ATOM 1682 N N . VAL A 1 212 ? 2.740 -4.205 -1.855 1.00 95.81 212 VAL A N 1
ATOM 1683 C CA . VAL A 1 212 ? 1.847 -3.592 -0.865 1.00 95.81 212 VAL A CA 1
ATOM 1684 C C . VAL A 1 212 ? 0.395 -3.847 -1.240 1.00 95.81 212 VAL A C 1
ATOM 1686 O O . VAL A 1 212 ? -0.038 -3.521 -2.346 1.00 95.81 212 VAL A O 1
ATOM 1689 N N . PHE A 1 213 ? -0.360 -4.407 -0.299 1.00 96.50 213 PHE A N 1
ATOM 1690 C CA . PHE A 1 213 ? -1.764 -4.757 -0.459 1.00 96.50 213 PHE A CA 1
ATOM 1691 C C . PHE A 1 213 ? -2.638 -4.045 0.575 1.00 96.50 213 PHE A C 1
ATOM 1693 O O . PHE A 1 213 ? -2.299 -4.004 1.761 1.00 96.50 213 PHE A O 1
ATOM 1700 N N . LEU A 1 214 ? -3.791 -3.548 0.132 1.00 94.00 214 LEU A N 1
ATOM 1701 C CA . LEU A 1 214 ? -4.826 -2.929 0.962 1.00 94.00 214 LEU A CA 1
ATOM 1702 C C . LEU A 1 214 ? -6.068 -3.827 0.949 1.00 94.00 214 LEU A C 1
ATOM 1704 O O . LEU A 1 214 ? -6.512 -4.249 -0.118 1.00 94.00 214 LEU A O 1
ATOM 1708 N N . CYS A 1 215 ? -6.590 -4.174 2.123 1.00 92.44 215 CYS A N 1
ATOM 1709 C CA . CYS A 1 215 ? -7.627 -5.198 2.273 1.00 92.44 215 CYS A CA 1
ATOM 1710 C C . CYS A 1 215 ? -8.934 -4.606 2.815 1.00 92.44 215 CYS A C 1
ATOM 1712 O O . CYS A 1 215 ? -8.913 -3.732 3.686 1.00 92.44 215 CYS A O 1
ATOM 1714 N N . SER A 1 216 ? -10.074 -5.152 2.380 1.00 89.69 216 SER A N 1
ATOM 1715 C CA . SER A 1 216 ? -11.413 -4.698 2.795 1.00 89.69 216 SER A CA 1
ATOM 1716 C C . SER A 1 216 ? -11.673 -4.813 4.305 1.00 89.69 216 SER A C 1
ATOM 1718 O O . SER A 1 216 ? -12.454 -4.044 4.856 1.00 89.69 216 SER A O 1
ATOM 1720 N N . ASN A 1 217 ? -10.962 -5.699 5.010 1.00 84.88 217 ASN A N 1
ATOM 1721 C CA . ASN A 1 217 ? -10.991 -5.820 6.476 1.00 84.88 217 ASN A CA 1
ATOM 1722 C C . ASN A 1 217 ? -10.130 -4.768 7.208 1.00 84.88 217 ASN A C 1
ATOM 1724 O O . ASN A 1 217 ? -9.763 -4.937 8.372 1.00 84.88 217 ASN A O 1
ATOM 1728 N N . ASN A 1 218 ? -9.802 -3.680 6.517 1.00 83.62 218 ASN A N 1
ATOM 1729 C CA . ASN A 1 218 ? -9.047 -2.539 7.005 1.00 83.62 218 ASN A CA 1
ATOM 1730 C C . ASN A 1 218 ? -7.572 -2.843 7.376 1.00 83.62 218 ASN A C 1
ATOM 1732 O O . ASN A 1 218 ? -6.960 -2.133 8.179 1.00 83.62 218 ASN A O 1
ATOM 1736 N N . LYS A 1 219 ? -6.977 -3.890 6.785 1.00 88.00 219 LYS A N 1
ATOM 1737 C CA . LYS A 1 219 ? -5.563 -4.264 6.974 1.00 88.00 219 LYS A CA 1
ATOM 1738 C C . LYS A 1 219 ? -4.704 -3.914 5.761 1.00 88.00 219 LYS A C 1
ATOM 1740 O O . LYS A 1 219 ? -5.115 -4.094 4.617 1.00 88.00 219 LYS A O 1
ATOM 1745 N N . LYS A 1 220 ? -3.475 -3.481 6.031 1.00 93.38 220 LYS A N 1
ATOM 1746 C CA . LYS A 1 220 ? -2.385 -3.385 5.064 1.00 93.38 220 LYS A CA 1
ATOM 1747 C C . LYS A 1 220 ? -1.480 -4.597 5.215 1.00 93.38 220 LYS A C 1
ATOM 1749 O O . LYS A 1 220 ? -1.090 -4.951 6.329 1.00 93.38 220 LYS A O 1
ATOM 1754 N N . ILE A 1 221 ? -1.138 -5.212 4.091 1.00 95.31 221 ILE A N 1
ATOM 1755 C CA . ILE A 1 221 ? -0.227 -6.352 4.033 1.00 95.31 221 ILE A CA 1
ATOM 1756 C C . ILE A 1 221 ? 0.931 -5.992 3.102 1.00 95.31 221 ILE A C 1
ATOM 1758 O O . ILE A 1 221 ? 0.710 -5.739 1.923 1.00 95.31 221 ILE A O 1
ATOM 1762 N N . SER A 1 222 ? 2.159 -6.005 3.615 1.00 95.94 222 SER A N 1
ATOM 1763 C CA . SER A 1 222 ? 3.382 -5.848 2.819 1.00 95.94 222 SER A CA 1
ATOM 1764 C C . SER A 1 222 ? 4.113 -7.186 2.728 1.00 95.94 222 SER A C 1
ATOM 1766 O O . SER A 1 222 ? 4.465 -7.792 3.743 1.00 95.94 222 SER A O 1
ATOM 1768 N N . VAL A 1 223 ? 4.347 -7.676 1.512 1.00 97.06 223 VAL A N 1
ATOM 1769 C CA . VAL A 1 223 ? 5.051 -8.941 1.262 1.00 97.06 223 VAL A CA 1
ATOM 1770 C C . VAL A 1 223 ? 6.432 -8.647 0.699 1.00 97.06 223 VAL A C 1
ATOM 1772 O O . VAL A 1 223 ? 6.553 -8.086 -0.387 1.00 97.06 223 VAL A O 1
ATOM 1775 N N . PHE A 1 224 ? 7.468 -9.077 1.413 1.00 96.00 224 PHE A N 1
ATOM 1776 C CA . PHE A 1 224 ? 8.859 -8.790 1.089 1.00 96.00 224 PHE A CA 1
ATOM 1777 C C . PHE A 1 224 ? 9.564 -10.028 0.552 1.00 96.00 224 PHE A C 1
ATOM 1779 O O . PHE A 1 224 ? 9.665 -11.059 1.225 1.00 96.00 224 PHE A O 1
ATOM 1786 N N . TYR A 1 225 ? 10.137 -9.879 -0.628 1.00 95.75 225 TYR A N 1
ATOM 1787 C CA . TYR A 1 225 ? 11.024 -10.821 -1.276 1.00 95.75 225 TYR A CA 1
ATOM 1788 C C . TYR A 1 225 ? 12.425 -10.242 -1.402 1.00 95.75 225 TYR A C 1
ATOM 1790 O O . TYR A 1 225 ? 12.662 -9.042 -1.268 1.00 95.75 225 TYR A O 1
ATOM 1798 N N . HIS A 1 226 ? 13.360 -11.133 -1.683 1.00 93.88 226 HIS A N 1
ATOM 1799 C CA . HIS A 1 226 ? 14.706 -10.786 -2.085 1.00 93.88 226 HIS A CA 1
ATOM 1800 C C . HIS A 1 226 ? 15.094 -11.623 -3.289 1.00 93.88 226 HIS A C 1
ATOM 1802 O O . HIS A 1 226 ? 14.834 -12.827 -3.304 1.00 93.88 226 HIS A O 1
ATOM 1808 N N . THR A 1 227 ? 15.705 -10.998 -4.278 1.00 92.81 227 THR A N 1
ATOM 1809 C CA . THR A 1 227 ? 16.272 -11.680 -5.436 1.00 92.81 227 THR A CA 1
ATOM 1810 C C . THR A 1 227 ? 17.743 -11.949 -5.183 1.00 92.81 227 THR A C 1
ATOM 1812 O O . THR A 1 227 ? 18.484 -11.048 -4.811 1.00 92.81 227 THR A O 1
ATOM 1815 N N . ASP A 1 228 ? 18.190 -13.184 -5.385 1.00 87.25 228 ASP A N 1
ATOM 1816 C CA . ASP A 1 228 ? 19.619 -13.490 -5.308 1.00 87.25 228 ASP A CA 1
ATOM 1817 C C . ASP A 1 228 ? 20.385 -13.012 -6.560 1.00 87.25 228 ASP A C 1
ATOM 1819 O O . ASP A 1 228 ? 19.835 -12.388 -7.475 1.00 87.25 228 ASP A O 1
ATOM 1823 N N . SER A 1 229 ? 21.684 -13.312 -6.627 1.00 83.31 229 SER A N 1
ATOM 1824 C CA . SER A 1 229 ? 22.531 -12.991 -7.784 1.00 83.31 229 SER A CA 1
ATOM 1825 C C . SER A 1 229 ? 22.097 -13.691 -9.080 1.00 83.31 229 SER A C 1
ATOM 1827 O O . SER A 1 229 ? 22.374 -13.187 -10.169 1.00 83.31 229 SER A O 1
ATOM 1829 N N . SER A 1 230 ? 21.382 -14.817 -8.974 1.00 81.38 230 SER A N 1
ATOM 1830 C CA . SER A 1 230 ? 20.750 -15.529 -10.093 1.00 81.38 230 SER A CA 1
ATOM 1831 C C . SER A 1 230 ? 19.340 -15.017 -10.416 1.00 81.38 230 SER A C 1
ATOM 1833 O O . SER A 1 230 ? 18.673 -15.566 -11.291 1.00 81.38 230 SER A O 1
ATOM 1835 N N . ARG A 1 231 ? 18.903 -13.939 -9.746 1.00 80.00 231 ARG A N 1
ATOM 1836 C CA . ARG A 1 231 ? 17.578 -13.302 -9.857 1.00 80.00 231 ARG A CA 1
ATOM 1837 C C . ARG A 1 231 ? 16.431 -14.200 -9.406 1.00 80.00 231 ARG A C 1
ATOM 1839 O O . ARG A 1 231 ? 15.270 -13.945 -9.723 1.00 80.00 231 ARG A O 1
ATOM 1846 N N . LYS A 1 232 ? 16.732 -15.245 -8.638 1.00 86.19 232 LYS A N 1
ATOM 1847 C CA . LYS A 1 232 ? 15.711 -16.092 -8.041 1.00 86.19 232 LYS A CA 1
ATOM 1848 C C . LYS A 1 232 ? 15.169 -15.407 -6.794 1.00 86.19 232 LYS A C 1
ATOM 1850 O O . LYS A 1 232 ? 15.914 -15.077 -5.873 1.00 86.19 232 LYS A O 1
ATOM 1855 N N . SER A 1 233 ? 13.858 -15.208 -6.767 1.00 89.44 233 SER A N 1
ATOM 1856 C CA . SER A 1 233 ? 13.165 -14.604 -5.632 1.00 89.44 233 SER A CA 1
ATOM 1857 C C . SER A 1 233 ? 13.045 -15.586 -4.465 1.00 89.44 233 SER A C 1
ATOM 1859 O O . SER A 1 233 ? 12.788 -16.775 -4.663 1.00 89.44 233 SER A O 1
ATOM 1861 N N . MET A 1 234 ? 13.170 -15.089 -3.237 1.00 91.44 234 MET A N 1
ATOM 1862 C CA . MET A 1 234 ? 12.892 -15.818 -1.997 1.00 91.44 234 MET A CA 1
ATOM 1863 C C . MET A 1 234 ? 12.086 -14.946 -1.036 1.00 91.44 234 MET A C 1
ATOM 1865 O O . MET A 1 234 ? 12.384 -13.762 -0.876 1.00 91.44 234 MET A O 1
ATOM 1869 N N . LEU A 1 235 ? 11.060 -15.519 -0.401 1.00 94.19 235 LEU A N 1
ATOM 1870 C CA . LEU A 1 235 ? 10.266 -14.805 0.600 1.00 94.19 235 LEU A CA 1
ATOM 1871 C C . LEU A 1 235 ? 11.155 -14.468 1.803 1.00 94.19 235 LEU A C 1
ATOM 1873 O O . LEU A 1 235 ? 11.825 -15.344 2.352 1.00 94.19 235 LEU A O 1
ATOM 1877 N N . LYS A 1 236 ? 11.148 -13.205 2.223 1.00 93.50 236 LYS A N 1
ATOM 1878 C CA . LYS A 1 236 ? 11.852 -12.738 3.422 1.00 93.50 236 LYS A CA 1
ATOM 1879 C C . LYS A 1 236 ? 10.905 -12.606 4.601 1.00 93.50 236 LYS A C 1
ATOM 1881 O O . LYS A 1 236 ? 11.186 -13.151 5.668 1.00 93.50 236 LYS A O 1
ATOM 1886 N N . LYS A 1 237 ? 9.803 -11.882 4.411 1.00 92.25 237 LYS A N 1
ATOM 1887 C CA . LYS A 1 237 ? 8.800 -11.637 5.450 1.00 92.25 237 LYS A CA 1
ATOM 1888 C C . LYS A 1 237 ? 7.469 -11.193 4.848 1.00 92.25 237 LYS A C 1
ATOM 1890 O O . LYS A 1 237 ? 7.412 -10.724 3.715 1.00 92.25 237 LYS A O 1
ATOM 1895 N N . VAL A 1 238 ? 6.422 -11.325 5.642 1.00 94.12 238 VAL A N 1
ATOM 1896 C CA . VAL A 1 238 ? 5.096 -10.749 5.442 1.00 94.12 238 VAL A CA 1
ATOM 1897 C C . VAL A 1 238 ? 4.825 -9.871 6.653 1.00 94.12 238 VAL A C 1
ATOM 1899 O O . VAL A 1 238 ? 5.020 -10.316 7.783 1.00 94.12 238 VAL A O 1
ATOM 1902 N N . GLU A 1 239 ? 4.404 -8.638 6.421 1.00 93.19 239 GLU A N 1
ATOM 1903 C CA . GLU A 1 239 ? 4.051 -7.681 7.463 1.00 93.19 239 GLU A CA 1
ATOM 1904 C C . GLU A 1 239 ? 2.577 -7.329 7.357 1.00 93.19 239 GLU A C 1
ATOM 1906 O O . GLU A 1 239 ? 2.092 -7.024 6.271 1.00 93.19 239 GLU A O 1
ATOM 1911 N N . VAL A 1 240 ? 1.872 -7.372 8.486 1.00 90.50 240 VAL A N 1
ATOM 1912 C CA . VAL A 1 240 ? 0.453 -7.019 8.568 1.00 90.50 240 VAL A CA 1
ATOM 1913 C C . VAL A 1 240 ? 0.267 -5.917 9.597 1.00 90.50 240 VAL A C 1
ATOM 1915 O O . VAL A 1 240 ? 0.672 -6.065 10.751 1.00 90.50 240 VAL A O 1
ATOM 1918 N N . CYS A 1 241 ? -0.380 -4.828 9.205 1.00 84.94 241 CYS A N 1
ATOM 1919 C CA . CYS A 1 241 ? -0.769 -3.749 10.106 1.00 84.94 241 CYS A CA 1
ATOM 1920 C C . CYS A 1 241 ? -2.176 -3.246 9.771 1.00 84.94 241 CYS A C 1
ATOM 1922 O O . CYS A 1 241 ? -2.735 -3.561 8.721 1.00 84.94 241 CYS A O 1
ATOM 1924 N N . GLN A 1 242 ? -2.776 -2.480 10.676 1.00 81.06 242 GLN A N 1
ATOM 1925 C CA . GLN A 1 242 ? -4.014 -1.777 10.359 1.00 81.06 242 GLN A CA 1
ATOM 1926 C C . GLN A 1 242 ? -3.719 -0.647 9.376 1.00 81.06 242 GLN A C 1
ATOM 1928 O O . GLN A 1 242 ? -2.719 0.057 9.534 1.00 81.06 242 GLN A O 1
ATOM 1933 N N . MET A 1 243 ? -4.605 -0.439 8.406 1.00 80.81 243 MET A N 1
ATOM 1934 C CA . MET A 1 243 ? -4.502 0.727 7.535 1.00 80.81 243 MET A CA 1
ATOM 1935 C C . MET A 1 243 ? -4.733 2.011 8.328 1.00 80.81 243 MET A C 1
ATOM 1937 O O . MET A 1 243 ? -5.577 2.094 9.227 1.00 80.81 243 MET A O 1
ATOM 1941 N N . THR A 1 244 ? -4.004 3.048 7.948 1.00 77.50 244 THR A N 1
ATOM 1942 C CA . THR A 1 244 ? -4.324 4.421 8.328 1.00 77.50 244 THR A CA 1
ATOM 1943 C C . THR A 1 244 ? -5.564 4.912 7.575 1.00 77.50 244 THR A C 1
ATOM 1945 O O . THR A 1 244 ? -5.924 4.390 6.522 1.00 77.50 244 THR A O 1
ATOM 1948 N N . SER A 1 245 ? -6.199 5.983 8.059 1.00 69.94 245 SER A N 1
ATOM 1949 C CA . SER A 1 245 ? -7.328 6.612 7.355 1.00 69.94 245 SER A CA 1
ATOM 1950 C C . SER A 1 245 ? -6.960 7.081 5.939 1.00 69.94 245 SER A C 1
ATOM 1952 O O . SER A 1 245 ? -7.809 7.072 5.049 1.00 69.94 245 SER A O 1
ATOM 1954 N N . VAL A 1 246 ? -5.693 7.456 5.717 1.00 74.56 246 VAL A N 1
ATOM 1955 C CA . VAL A 1 246 ? -5.171 7.844 4.396 1.00 74.56 246 VAL A CA 1
ATOM 1956 C C . VAL A 1 246 ? -5.095 6.633 3.469 1.00 74.56 246 VAL A C 1
ATOM 1958 O O . VAL A 1 246 ? -5.551 6.710 2.335 1.00 74.56 246 VAL A O 1
ATOM 1961 N N . GLU A 1 247 ? -4.564 5.508 3.950 1.00 80.56 247 GLU A N 1
ATOM 1962 C CA . GLU A 1 247 ? -4.493 4.258 3.179 1.00 80.56 247 GLU A CA 1
ATOM 1963 C C . GLU A 1 247 ? -5.887 3.685 2.900 1.00 80.56 247 GLU A C 1
ATOM 1965 O O . GLU A 1 247 ? -6.142 3.221 1.795 1.00 80.56 247 GLU A O 1
ATOM 1970 N N . HIS A 1 248 ? -6.820 3.793 3.848 1.00 75.81 248 HIS A N 1
ATOM 1971 C CA . HIS A 1 248 ? -8.211 3.403 3.628 1.00 75.81 248 HIS A CA 1
ATOM 1972 C C . HIS A 1 248 ? -8.904 4.267 2.571 1.00 75.81 248 HIS A C 1
ATOM 1974 O O . HIS A 1 248 ? -9.574 3.737 1.689 1.00 75.81 248 HIS A O 1
ATOM 1980 N N . SER A 1 249 ? -8.717 5.589 2.623 1.00 76.25 249 SER A N 1
ATOM 1981 C CA . SER A 1 249 ? -9.248 6.488 1.588 1.00 76.25 249 SER A CA 1
ATOM 1982 C C . SER A 1 249 ? -8.645 6.152 0.223 1.00 76.25 249 SER A C 1
ATOM 1984 O O . SER A 1 249 ? -9.372 5.976 -0.746 1.00 76.25 249 SER A O 1
ATOM 1986 N N . ARG A 1 250 ? -7.329 5.915 0.179 1.00 81.12 250 ARG A N 1
ATOM 1987 C CA . ARG A 1 250 ? -6.632 5.500 -1.040 1.00 81.12 250 ARG A CA 1
ATOM 1988 C C . ARG A 1 250 ? -7.147 4.170 -1.590 1.00 81.12 250 ARG A C 1
ATOM 1990 O O . ARG A 1 250 ? -7.276 4.037 -2.798 1.00 81.12 250 ARG A O 1
ATOM 1997 N N . MET A 1 251 ? -7.449 3.191 -0.736 1.00 86.81 251 MET A N 1
ATOM 1998 C CA . MET A 1 251 ? -8.053 1.928 -1.171 1.00 86.81 251 MET A CA 1
ATOM 1999 C C . MET A 1 251 ? -9.382 2.178 -1.892 1.00 86.81 251 MET A C 1
ATOM 2001 O O . MET A 1 251 ? -9.597 1.621 -2.965 1.00 86.81 251 MET A O 1
ATOM 2005 N N . ILE A 1 252 ? -10.241 3.038 -1.336 1.00 80.12 252 ILE A N 1
ATOM 2006 C CA . ILE A 1 252 ? -11.513 3.422 -1.965 1.00 80.12 252 ILE A CA 1
ATOM 2007 C C . ILE A 1 252 ? -11.260 4.107 -3.314 1.00 80.12 252 ILE A C 1
ATOM 2009 O O . ILE A 1 252 ? -11.891 3.744 -4.305 1.00 80.12 252 ILE A O 1
ATOM 2013 N N . ASP A 1 253 ? -10.314 5.046 -3.372 1.00 83.75 253 ASP A N 1
ATOM 2014 C CA . ASP A 1 253 ? -9.964 5.756 -4.607 1.00 83.75 253 ASP A CA 1
ATOM 2015 C C . ASP A 1 253 ? -9.484 4.791 -5.700 1.00 83.75 253 ASP A C 1
ATOM 2017 O O . ASP A 1 253 ? -9.925 4.885 -6.846 1.00 83.75 253 ASP A O 1
ATOM 2021 N N . ILE A 1 254 ? -8.635 3.820 -5.342 1.00 85.62 254 ILE A N 1
ATOM 2022 C CA . ILE A 1 254 ? -8.140 2.794 -6.267 1.00 85.62 254 ILE A CA 1
ATOM 2023 C C . ILE A 1 254 ? -9.283 1.903 -6.761 1.00 85.62 254 ILE A C 1
ATOM 2025 O O . ILE A 1 254 ? -9.383 1.652 -7.960 1.00 85.62 254 ILE A O 1
ATOM 2029 N N . VAL A 1 255 ? -10.159 1.430 -5.869 1.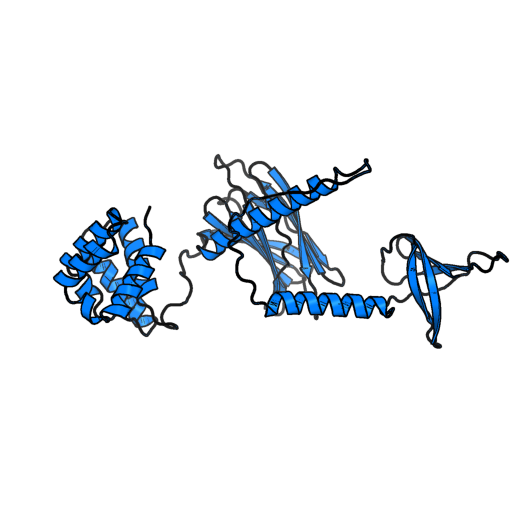00 85.31 255 VAL A N 1
ATOM 2030 C CA . VAL A 1 255 ? -11.311 0.601 -6.262 1.00 85.31 255 VAL A CA 1
ATOM 2031 C C . VAL A 1 255 ? -12.213 1.367 -7.226 1.00 85.31 255 VAL A C 1
ATOM 2033 O O . VAL A 1 255 ? -12.585 0.830 -8.266 1.00 85.31 255 VAL A O 1
ATOM 2036 N N . ASN A 1 256 ? -12.507 2.634 -6.933 1.00 81.81 256 ASN A N 1
ATOM 2037 C CA . ASN A 1 256 ? -13.309 3.485 -7.809 1.00 81.81 256 ASN A CA 1
ATOM 2038 C C . ASN A 1 256 ? -12.643 3.708 -9.170 1.00 81.81 256 ASN A C 1
ATOM 2040 O O . ASN A 1 256 ? -13.334 3.726 -10.186 1.00 81.81 256 ASN A O 1
ATOM 2044 N N . LEU A 1 257 ? -11.317 3.870 -9.201 1.00 83.38 257 LEU A N 1
ATOM 2045 C CA . LEU A 1 257 ? -10.566 3.995 -10.447 1.00 83.38 257 LEU A CA 1
ATOM 2046 C C . LEU A 1 257 ? -10.688 2.722 -11.292 1.00 83.38 257 LEU A C 1
ATOM 2048 O O . LEU A 1 257 ? -11.026 2.816 -12.467 1.00 83.38 257 LEU A O 1
ATOM 2052 N N . ILE A 1 258 ? -10.491 1.549 -10.681 1.00 82.94 258 ILE A N 1
ATOM 2053 C CA . ILE A 1 258 ? -10.602 0.251 -11.362 1.00 82.94 258 ILE A CA 1
ATOM 2054 C C . ILE A 1 258 ? -12.026 0.028 -11.891 1.00 82.94 258 ILE A C 1
ATOM 2056 O O . ILE A 1 258 ? -12.202 -0.451 -13.009 1.00 82.94 258 ILE A O 1
ATOM 2060 N N . LEU A 1 259 ? -13.056 0.374 -11.114 1.00 80.88 259 LEU A N 1
ATOM 2061 C CA . LEU A 1 259 ? -14.448 0.233 -11.552 1.00 80.88 259 LEU A CA 1
ATOM 2062 C C . LEU A 1 259 ? -14.771 1.157 -12.734 1.00 80.88 259 LEU A C 1
ATOM 2064 O O . LEU A 1 259 ? -15.384 0.709 -13.697 1.00 80.88 259 LEU A O 1
ATOM 2068 N N . LYS A 1 260 ? -14.294 2.409 -12.709 1.00 77.94 260 LYS A N 1
ATOM 2069 C CA . LYS A 1 260 ? -14.464 3.351 -13.827 1.00 77.94 260 LYS A CA 1
ATOM 2070 C C . LYS A 1 260 ? -13.796 2.858 -15.108 1.00 77.94 260 LYS A C 1
ATOM 2072 O O . LYS A 1 260 ? -14.415 2.919 -16.163 1.00 77.94 260 LYS A O 1
ATOM 2077 N N . THR A 1 261 ? -12.575 2.326 -15.021 1.00 69.31 261 THR A N 1
ATOM 2078 C CA . THR A 1 261 ? -11.886 1.786 -16.203 1.00 69.31 261 THR A CA 1
ATOM 2079 C C . THR A 1 261 ? -12.620 0.585 -16.798 1.00 69.31 261 THR A C 1
ATOM 2081 O O . THR A 1 261 ? -12.686 0.466 -18.014 1.00 69.31 261 THR A O 1
ATOM 2084 N N . VAL A 1 262 ? -13.240 -0.262 -15.965 1.00 64.19 262 VAL A N 1
ATOM 2085 C CA . VAL A 1 262 ? -14.044 -1.402 -16.442 1.00 64.19 262 VAL A CA 1
ATOM 2086 C C . VAL A 1 262 ? -15.344 -0.937 -17.114 1.00 64.19 262 VAL A C 1
ATOM 2088 O O . VAL A 1 262 ? -15.747 -1.513 -18.123 1.00 64.19 262 VAL A O 1
ATOM 2091 N N . ASP A 1 263 ? -15.991 0.112 -16.598 1.00 51.09 263 ASP A N 1
ATOM 2092 C CA . ASP A 1 263 ? -17.200 0.685 -17.210 1.00 51.09 263 ASP A CA 1
ATOM 2093 C C . ASP A 1 263 ? -16.908 1.382 -18.551 1.00 51.09 263 ASP A C 1
ATOM 2095 O O . ASP A 1 263 ? -17.712 1.296 -19.484 1.00 51.09 263 ASP A O 1
ATOM 2099 N N . ASP A 1 264 ? -15.757 2.048 -18.674 1.00 53.03 264 ASP A N 1
ATOM 2100 C CA . ASP A 1 264 ? -15.327 2.693 -19.919 1.00 53.03 264 ASP A CA 1
ATOM 2101 C C . ASP A 1 264 ? -14.905 1.661 -20.983 1.00 53.03 264 ASP A C 1
ATOM 2103 O O . ASP A 1 264 ? -15.243 1.818 -22.161 1.00 53.03 264 ASP A O 1
ATOM 2107 N N . GLU A 1 265 ? -14.272 0.552 -20.581 1.00 50.22 265 GLU A N 1
ATOM 2108 C CA . GLU A 1 265 ? -13.997 -0.595 -21.461 1.00 50.22 265 GLU A CA 1
ATOM 2109 C C . GLU A 1 265 ? -15.298 -1.250 -21.970 1.00 50.22 265 GLU A C 1
ATOM 2111 O O . GLU A 1 265 ? -15.424 -1.527 -23.164 1.00 50.22 265 GLU A O 1
ATOM 2116 N N . GLN A 1 266 ? -16.320 -1.400 -21.116 1.00 48.06 266 GLN A N 1
ATOM 2117 C CA . GLN A 1 266 ? -17.624 -1.957 -21.517 1.00 48.06 266 GLN A CA 1
ATOM 2118 C C . GLN A 1 266 ? -18.468 -1.013 -22.389 1.00 48.06 266 GLN A C 1
ATOM 2120 O O . GLN A 1 266 ? -19.312 -1.478 -23.163 1.00 48.06 266 GLN A O 1
ATOM 2125 N N . LYS A 1 267 ? -18.269 0.308 -22.289 1.00 47.66 267 LYS A N 1
ATOM 2126 C CA . LYS A 1 267 ? -18.889 1.285 -23.203 1.00 47.66 267 LYS A CA 1
ATOM 2127 C C . LYS A 1 267 ? -18.193 1.326 -24.563 1.00 47.66 267 LYS A C 1
ATOM 2129 O O . LYS A 1 267 ? -18.877 1.497 -25.570 1.00 47.66 267 LYS A O 1
ATOM 2134 N N . SER A 1 268 ? -16.877 1.121 -24.598 1.00 43.19 268 SER A N 1
ATOM 2135 C CA . SER A 1 268 ? -16.085 1.060 -25.834 1.00 43.19 268 SER A CA 1
ATOM 2136 C C . SER A 1 268 ? -16.446 -0.151 -26.714 1.00 43.19 268 SER A C 1
ATOM 2138 O O . SER A 1 268 ? -16.450 -0.052 -27.938 1.00 43.19 268 SER A O 1
ATOM 2140 N N . GLU A 1 269 ? -16.867 -1.274 -26.118 1.00 36.41 269 GLU A N 1
ATOM 2141 C CA . GLU A 1 269 ? -17.275 -2.481 -26.862 1.00 36.41 269 GLU A CA 1
ATOM 2142 C C . GLU A 1 269 ? -18.701 -2.440 -27.459 1.00 36.41 269 GLU A C 1
ATOM 2144 O O . GLU A 1 269 ? -19.096 -3.381 -28.150 1.00 36.41 269 GLU A O 1
ATOM 2149 N N . LYS A 1 270 ? -19.495 -1.375 -27.247 1.00 36.25 270 LYS A N 1
ATOM 2150 C CA . LYS A 1 270 ? -20.908 -1.320 -27.694 1.00 36.25 270 LYS A CA 1
ATOM 2151 C C . LYS A 1 270 ? -21.264 -0.308 -28.779 1.00 36.25 270 LYS A C 1
ATOM 2153 O O . LYS A 1 270 ? -22.436 -0.219 -29.137 1.00 36.25 270 LYS A O 1
ATOM 2158 N N . THR A 1 271 ? -20.306 0.394 -29.370 1.00 33.56 271 THR A N 1
ATOM 2159 C CA . THR A 1 271 ? -20.574 1.249 -30.539 1.00 33.56 271 THR A CA 1
ATOM 2160 C C . THR A 1 271 ? -19.937 0.678 -31.797 1.00 33.56 271 THR A C 1
ATOM 2162 O O . THR A 1 271 ? -18.930 1.174 -32.291 1.00 33.56 271 THR A O 1
ATOM 2165 N N . THR A 1 272 ? -20.571 -0.362 -32.332 1.00 34.12 272 THR A N 1
ATOM 2166 C CA . THR A 1 272 ? -20.673 -0.559 -33.782 1.00 34.12 272 THR A CA 1
ATOM 2167 C C . THR A 1 272 ? -22.145 -0.392 -34.166 1.00 34.12 272 THR A C 1
ATOM 2169 O O . THR A 1 272 ? -23.028 -0.940 -33.513 1.00 34.12 272 THR A O 1
ATOM 2172 N N . ASP A 1 273 ? -22.362 0.422 -35.199 1.00 32.94 273 ASP A N 1
ATOM 2173 C CA . ASP A 1 273 ? -23.600 0.660 -35.950 1.00 32.94 273 ASP A CA 1
ATOM 2174 C C . ASP A 1 273 ? -24.752 1.415 -35.260 1.00 32.94 273 ASP A C 1
ATOM 2176 O O . ASP A 1 273 ? -25.627 0.827 -34.631 1.00 32.94 273 ASP A O 1
ATOM 2180 N N . THR A 1 274 ? -24.850 2.734 -35.487 1.00 29.66 274 THR A N 1
ATOM 2181 C CA . THR A 1 274 ? -25.851 3.336 -36.407 1.00 29.66 274 THR A CA 1
ATOM 2182 C C . THR A 1 274 ? -25.792 4.870 -36.435 1.00 29.66 274 THR A C 1
ATOM 2184 O O . THR A 1 274 ? -25.597 5.537 -35.423 1.00 29.66 274 THR A O 1
ATOM 2187 N N . ASP A 1 275 ? -25.976 5.406 -37.642 1.00 30.53 275 ASP A N 1
ATOM 2188 C CA . ASP A 1 275 ? -26.040 6.822 -38.001 1.00 30.53 275 ASP A CA 1
ATOM 2189 C C . ASP A 1 275 ? -27.294 7.572 -37.492 1.00 30.53 275 ASP A C 1
ATOM 2191 O O . ASP A 1 275 ? -28.387 7.018 -37.371 1.00 30.53 275 ASP A O 1
ATOM 2195 N N . THR A 1 276 ? -27.137 8.904 -37.470 1.00 29.66 276 THR A N 1
ATOM 2196 C CA . THR A 1 276 ? -28.113 10.000 -37.702 1.00 29.66 276 THR A CA 1
ATOM 2197 C C . THR A 1 276 ? -28.957 10.629 -36.567 1.00 29.66 276 THR A C 1
ATOM 2199 O O . THR A 1 276 ? -29.916 10.057 -36.068 1.00 29.66 276 THR A O 1
ATOM 2202 N N . ASN A 1 277 ? -28.698 11.944 -36.418 1.00 30.48 277 ASN A N 1
ATOM 2203 C CA . ASN A 1 277 ? -29.604 13.102 -36.252 1.00 30.48 277 ASN A CA 1
ATOM 2204 C C . ASN A 1 277 ? -30.168 13.538 -34.876 1.00 30.48 277 ASN A C 1
ATOM 2206 O O . ASN A 1 277 ? -31.042 12.905 -34.304 1.00 30.48 277 ASN A O 1
ATOM 2210 N N . ASN A 1 278 ? -29.735 14.758 -34.505 1.00 35.00 278 ASN A N 1
ATOM 2211 C CA . ASN A 1 278 ? -30.420 15.920 -33.901 1.00 35.00 278 ASN A CA 1
ATOM 2212 C C . ASN A 1 278 ? -31.543 15.738 -32.860 1.00 35.00 278 ASN A C 1
ATOM 2214 O O . ASN A 1 278 ? -32.607 15.203 -33.153 1.00 35.00 278 ASN A O 1
ATOM 2218 N N . GLY A 1 279 ? -31.389 16.443 -31.732 1.00 25.88 279 GLY A N 1
ATOM 2219 C CA . GLY A 1 279 ? -32.482 16.835 -30.838 1.00 25.88 279 GLY A CA 1
ATOM 2220 C C . GLY A 1 279 ? -31.988 17.658 -29.645 1.00 25.88 279 GLY A C 1
ATOM 2221 O O . GLY A 1 279 ? -31.128 17.205 -28.902 1.00 25.88 279 GLY A O 1
ATOM 2222 N N . GLU A 1 280 ? -32.507 18.876 -29.515 1.00 29.38 280 GLU A N 1
ATOM 2223 C CA . GLU A 1 280 ? -32.223 19.885 -28.487 1.00 29.38 280 GLU A CA 1
ATOM 2224 C C . GLU A 1 280 ? -32.884 19.583 -27.119 1.00 29.38 280 GLU A C 1
ATOM 2226 O O . GLU A 1 280 ? -33.875 18.855 -27.067 1.00 29.38 280 GLU A O 1
ATOM 2231 N N . ASN A 1 281 ? -32.398 20.289 -26.078 1.00 31.73 281 ASN A N 1
ATOM 2232 C CA . ASN A 1 281 ? -33.030 20.615 -24.775 1.00 31.73 281 ASN A CA 1
ATOM 2233 C C . ASN A 1 281 ? -33.176 19.460 -23.753 1.00 31.73 281 ASN A C 1
ATOM 2235 O O . ASN A 1 281 ? -33.394 18.319 -24.123 1.00 31.73 281 ASN A O 1
ATOM 2239 N N . GLU A 1 282 ? -33.127 19.623 -22.427 1.00 30.48 282 GLU A N 1
ATOM 2240 C CA . GLU A 1 282 ? -32.862 20.714 -21.477 1.00 30.48 282 GLU A CA 1
ATOM 2241 C C . GLU A 1 282 ? -32.702 20.053 -20.078 1.00 30.48 282 GLU A C 1
ATOM 2243 O O . GLU A 1 282 ? -33.230 18.968 -19.850 1.00 30.48 282 GLU A O 1
ATOM 2248 N N . GLU A 1 283 ? -32.017 20.747 -19.159 1.00 30.25 283 GLU A N 1
ATOM 2249 C CA . GLU A 1 283 ? -32.106 20.660 -17.682 1.00 30.25 283 GLU A CA 1
ATOM 2250 C C . GLU A 1 283 ? -31.751 19.344 -16.943 1.00 30.25 283 GLU A C 1
ATOM 2252 O O . GLU A 1 283 ? -32.425 18.328 -17.037 1.00 30.25 283 GLU A O 1
ATOM 2257 N N . THR A 1 284 ? -30.766 19.387 -16.031 1.00 25.39 284 THR A N 1
ATOM 2258 C CA . THR A 1 284 ? -31.006 19.548 -14.575 1.00 25.39 284 THR A CA 1
ATOM 2259 C C . THR A 1 284 ? -29.664 19.772 -13.860 1.00 25.39 284 THR A C 1
ATOM 2261 O O . THR A 1 284 ? -28.722 18.997 -14.001 1.00 25.39 284 THR A O 1
ATOM 2264 N N . GLN A 1 285 ? -29.567 20.854 -13.088 1.00 40.09 285 GLN A N 1
ATOM 2265 C CA . GLN A 1 285 ? -28.417 21.176 -12.245 1.00 40.09 285 GLN A CA 1
ATOM 2266 C C . GLN A 1 285 ? -28.354 20.230 -11.037 1.00 40.09 285 GLN A C 1
ATOM 2268 O O . GLN A 1 285 ? -29.253 20.248 -10.199 1.00 40.09 285 GLN A O 1
ATOM 2273 N N . THR A 1 286 ? -27.257 19.486 -10.885 1.00 26.03 286 THR A N 1
ATOM 2274 C CA . THR A 1 286 ? -26.838 18.927 -9.591 1.00 26.03 286 THR A CA 1
ATOM 2275 C C . THR A 1 286 ? -25.338 19.108 -9.405 1.00 26.03 286 THR A C 1
ATOM 2277 O O . THR A 1 286 ? -24.534 18.802 -10.276 1.00 26.03 286 THR A O 1
ATOM 2280 N N . PHE A 1 287 ? -25.007 19.683 -8.257 1.00 29.62 287 PHE A N 1
ATOM 2281 C CA . PHE A 1 287 ? -23.728 20.238 -7.844 1.00 29.62 287 PHE A CA 1
ATOM 2282 C C . PHE A 1 287 ? -22.634 19.157 -7.743 1.00 29.62 287 PHE A C 1
ATOM 2284 O O . PHE A 1 287 ? -22.614 18.380 -6.790 1.00 29.62 287 PHE A O 1
ATOM 2291 N N . GLU A 1 288 ? -21.713 19.112 -8.707 1.00 31.28 288 GLU A N 1
ATOM 2292 C CA . GLU A 1 288 ? -20.487 18.314 -8.616 1.00 31.28 288 GLU A CA 1
ATOM 2293 C C . GLU A 1 288 ? -19.481 19.030 -7.704 1.00 31.28 288 GLU A C 1
ATOM 2295 O O . GLU A 1 288 ? -18.946 20.091 -8.031 1.00 31.28 288 GLU A O 1
ATOM 2300 N N . SER A 1 289 ? -19.201 18.450 -6.535 1.00 29.19 289 SER A N 1
ATOM 2301 C CA . SER A 1 289 ? -18.035 18.832 -5.743 1.00 29.19 289 SER A CA 1
ATOM 2302 C C . SER A 1 289 ? -16.789 18.230 -6.390 1.00 29.19 289 SER A C 1
ATOM 2304 O O . SER A 1 289 ? -16.313 17.165 -5.993 1.00 29.19 289 SER A O 1
ATOM 2306 N N . TYR A 1 290 ? -16.271 18.913 -7.407 1.00 31.34 290 TYR A N 1
ATOM 2307 C CA . TYR A 1 290 ? -14.926 18.681 -7.908 1.00 31.34 290 TYR A CA 1
ATOM 2308 C C . TYR A 1 290 ? -13.941 18.820 -6.745 1.00 31.34 290 TYR A C 1
ATOM 2310 O O . TYR A 1 290 ? -13.880 19.859 -6.081 1.00 31.34 290 TYR A O 1
ATOM 2318 N N . THR A 1 291 ? -13.140 17.785 -6.501 1.00 33.03 291 THR A N 1
ATOM 2319 C CA . THR A 1 291 ? -11.855 17.967 -5.831 1.00 33.03 291 THR A CA 1
ATOM 2320 C C . THR A 1 291 ? -11.098 19.016 -6.630 1.00 33.03 291 THR A C 1
ATOM 2322 O O . THR A 1 291 ? -10.828 18.814 -7.813 1.00 33.03 291 THR A O 1
ATOM 2325 N N . ALA A 1 292 ? -10.845 20.165 -6.009 1.00 29.23 292 ALA A N 1
ATOM 2326 C CA . ALA A 1 292 ? -10.153 21.273 -6.636 1.00 29.23 292 ALA A CA 1
ATOM 2327 C C . ALA A 1 292 ? -8.758 20.815 -7.070 1.00 29.23 292 ALA A C 1
ATOM 2329 O O . ALA A 1 292 ? -7.833 20.742 -6.265 1.00 29.23 292 ALA A O 1
ATOM 2330 N N . TYR A 1 293 ? -8.622 20.514 -8.357 1.00 35.94 293 TYR A N 1
ATOM 2331 C CA . TYR A 1 293 ? -7.351 20.609 -9.041 1.00 35.94 293 TYR A CA 1
ATOM 2332 C C . TYR A 1 293 ? -6.890 22.054 -8.890 1.00 35.94 293 TYR A C 1
ATOM 2334 O O . TYR A 1 293 ? -7.608 22.992 -9.253 1.00 35.94 293 TYR A O 1
ATOM 2342 N N . THR A 1 294 ? -5.703 22.259 -8.334 1.00 39.38 294 THR A N 1
ATOM 2343 C CA . THR A 1 294 ? -5.007 23.519 -8.563 1.00 39.38 294 THR A CA 1
ATOM 2344 C C . THR A 1 294 ? -4.870 23.658 -10.077 1.00 39.38 294 THR A C 1
ATOM 2346 O O . THR A 1 294 ? -4.451 22.726 -10.763 1.00 39.38 294 THR A O 1
ATOM 2349 N N . SER A 1 295 ? -5.273 24.806 -10.628 1.00 51.59 295 SER A N 1
ATOM 2350 C CA . SER A 1 295 ? -5.221 25.059 -12.074 1.00 51.59 295 SER A CA 1
ATOM 2351 C C . SER A 1 295 ? -3.821 24.830 -12.651 1.00 51.59 295 SER A C 1
ATOM 2353 O O . SER A 1 295 ? -3.693 24.536 -13.833 1.00 51.59 295 SER A O 1
ATOM 2355 N N . SER A 1 296 ? -2.795 24.927 -11.802 1.00 51.66 296 SER A N 1
ATOM 2356 C CA . SER A 1 296 ? -1.401 24.621 -12.094 1.00 51.66 296 SER A CA 1
ATOM 2357 C C . SER A 1 296 ? -1.187 23.180 -12.573 1.00 51.66 296 SER A C 1
ATOM 2359 O O . SER A 1 296 ? -0.581 23.005 -13.622 1.00 51.66 296 SER A O 1
ATOM 2361 N N . ASP A 1 297 ? -1.751 22.165 -11.914 1.00 58.91 297 ASP A N 1
ATOM 2362 C CA . ASP A 1 297 ? -1.391 20.756 -12.160 1.00 58.91 297 ASP A CA 1
ATOM 2363 C C . ASP A 1 297 ? -2.041 20.210 -13.446 1.00 58.91 297 ASP A C 1
ATOM 2365 O O . ASP A 1 297 ? -1.415 19.488 -14.224 1.00 58.91 297 ASP A O 1
ATOM 2369 N N . ILE A 1 298 ? -3.287 20.616 -13.728 1.00 71.38 298 ILE A N 1
ATOM 2370 C CA . ILE A 1 298 ? -3.948 20.312 -15.009 1.00 71.38 298 ILE A CA 1
ATOM 2371 C C . ILE A 1 298 ? -3.297 21.099 -16.145 1.00 71.38 298 ILE A C 1
ATOM 2373 O O . ILE A 1 298 ? -3.106 20.550 -17.231 1.00 71.38 298 ILE A O 1
ATOM 2377 N N . SER A 1 299 ? -2.956 22.375 -15.919 1.00 63.47 299 SER A N 1
ATOM 2378 C CA . SER A 1 299 ? -2.287 23.178 -16.946 1.00 63.47 299 SER A CA 1
ATOM 2379 C C . SER A 1 299 ? -0.911 22.618 -17.286 1.00 63.47 299 SER A C 1
ATOM 2381 O O . SER A 1 299 ? -0.569 22.555 -18.456 1.00 63.47 299 SER A O 1
ATOM 2383 N N . GLU A 1 300 ? -0.168 22.116 -16.300 1.00 71.38 300 GLU A N 1
ATOM 2384 C CA . GLU A 1 300 ? 1.169 21.562 -16.493 1.00 71.38 300 GLU A CA 1
ATOM 2385 C C . GLU A 1 300 ? 1.127 20.222 -17.239 1.00 71.38 300 GLU A C 1
ATOM 2387 O O . GLU A 1 300 ? 1.904 20.015 -18.173 1.00 71.38 300 GLU A O 1
ATOM 2392 N N . TYR A 1 301 ? 0.169 19.347 -16.911 1.00 71.56 301 TYR A N 1
ATOM 2393 C CA . TYR A 1 301 ? -0.059 18.107 -17.659 1.00 71.56 301 TYR A CA 1
ATOM 2394 C C . TYR A 1 301 ? -0.543 18.373 -19.092 1.00 71.56 301 TYR A C 1
ATOM 2396 O O . TYR A 1 301 ? -0.023 17.798 -20.049 1.00 71.56 301 TYR A O 1
ATOM 2404 N N . SER A 1 302 ? -1.503 19.286 -19.254 1.00 68.44 302 SER A N 1
ATOM 2405 C CA . SER A 1 302 ? -1.991 19.726 -20.562 1.00 68.44 302 SER A CA 1
ATOM 2406 C C . SER A 1 302 ? -0.860 20.334 -21.393 1.00 68.44 302 SER A C 1
ATOM 2408 O O . SER A 1 302 ? -0.685 19.967 -22.552 1.00 68.44 302 SER A O 1
ATOM 2410 N N . ASP A 1 303 ? -0.035 21.204 -20.814 1.00 72.69 303 ASP A N 1
ATOM 2411 C CA . ASP A 1 303 ? 1.104 21.825 -21.490 1.00 72.69 303 ASP A CA 1
ATOM 2412 C C . ASP A 1 303 ? 2.175 20.798 -21.864 1.00 72.69 303 ASP A C 1
ATOM 2414 O O . ASP A 1 303 ? 2.772 20.898 -22.938 1.00 72.69 303 ASP A O 1
ATOM 2418 N N . ALA A 1 304 ? 2.422 19.797 -21.015 1.00 72.62 304 ALA A N 1
ATOM 2419 C CA . ALA A 1 304 ? 3.333 18.698 -21.316 1.00 72.62 304 ALA A CA 1
ATOM 2420 C C . ALA A 1 304 ? 2.822 17.849 -22.491 1.00 72.62 304 ALA A C 1
ATOM 2422 O O . ALA A 1 304 ? 3.583 17.580 -23.421 1.00 72.62 304 ALA A O 1
ATOM 2423 N N . LEU A 1 305 ? 1.530 17.507 -22.508 1.00 75.12 305 LEU A N 1
ATOM 2424 C CA . LEU A 1 305 ? 0.904 16.802 -23.628 1.00 75.12 305 LEU A CA 1
ATOM 2425 C C . LEU A 1 305 ? 0.921 17.633 -24.911 1.00 75.12 305 LEU A C 1
ATOM 2427 O O . LEU A 1 305 ? 1.275 17.117 -25.967 1.00 75.12 305 LEU A O 1
ATOM 2431 N N . HIS A 1 306 ? 0.593 18.924 -24.845 1.00 70.69 306 HIS A N 1
ATOM 2432 C CA . HIS A 1 306 ? 0.651 19.804 -26.010 1.00 70.69 306 HIS A CA 1
ATOM 2433 C C . HIS A 1 306 ? 2.082 19.953 -26.533 1.00 70.69 306 HIS A C 1
ATOM 2435 O O . HIS A 1 306 ? 2.276 19.954 -27.749 1.00 70.69 306 HIS A O 1
ATOM 2441 N N . LYS A 1 307 ? 3.088 20.020 -25.651 1.00 75.00 307 LYS A N 1
ATOM 2442 C CA . LYS A 1 307 ? 4.507 20.011 -26.037 1.00 75.00 307 LYS A CA 1
ATOM 2443 C C . LYS A 1 307 ? 4.908 18.699 -26.701 1.00 75.00 307 LYS A C 1
ATOM 2445 O O . LYS A 1 307 ? 5.564 18.759 -27.735 1.00 75.00 307 LYS A O 1
ATOM 2450 N N . GLU A 1 308 ? 4.493 17.553 -26.168 1.00 68.75 308 GLU A N 1
ATOM 2451 C CA . GLU A 1 308 ? 4.793 16.239 -26.750 1.00 68.75 308 GLU A CA 1
ATOM 2452 C C . GLU A 1 308 ? 4.099 16.060 -28.106 1.00 68.75 308 GLU A C 1
ATOM 2454 O O . GLU A 1 308 ? 4.739 15.736 -29.101 1.00 68.75 308 GLU A O 1
ATOM 2459 N N . ILE A 1 309 ? 2.812 16.398 -28.206 1.00 72.81 309 ILE A N 1
ATOM 2460 C CA . ILE A 1 309 ? 2.067 16.391 -29.472 1.00 72.81 309 ILE A CA 1
ATOM 2461 C C . ILE A 1 309 ? 2.727 17.333 -30.485 1.00 72.81 309 ILE A C 1
ATOM 2463 O O . ILE A 1 309 ? 2.870 16.978 -31.654 1.00 72.81 309 ILE A O 1
ATOM 2467 N N . PHE A 1 310 ? 3.152 18.527 -30.069 1.00 67.31 310 PHE A N 1
ATOM 2468 C CA . PHE A 1 310 ? 3.839 19.481 -30.942 1.00 67.31 310 PHE A CA 1
ATOM 2469 C C . PHE A 1 310 ? 5.242 19.002 -31.350 1.00 67.31 310 PHE A C 1
ATOM 2471 O O . PHE A 1 310 ? 5.675 19.247 -32.478 1.00 67.31 310 PHE A O 1
ATOM 2478 N N . TYR A 1 311 ? 5.946 18.298 -30.466 1.00 63.75 311 TYR A N 1
ATOM 2479 C CA . TYR A 1 311 ? 7.243 17.677 -30.727 1.00 63.75 311 TYR A CA 1
ATOM 2480 C C . TYR A 1 311 ? 7.123 16.516 -31.729 1.00 63.75 311 TYR A C 1
ATOM 2482 O O . TYR A 1 311 ? 7.855 16.475 -32.724 1.00 63.75 311 TYR A O 1
ATOM 2490 N N . LEU A 1 312 ? 6.127 15.647 -31.549 1.00 65.25 312 LEU A N 1
ATOM 2491 C CA . LEU A 1 312 ? 5.812 14.541 -32.455 1.00 65.25 312 LEU A CA 1
ATOM 2492 C C . LEU A 1 312 ? 5.315 15.043 -33.819 1.00 65.25 312 LEU A C 1
ATOM 2494 O O . LEU A 1 312 ? 5.787 14.569 -34.853 1.00 65.25 312 LEU A O 1
ATOM 2498 N N . LYS A 1 313 ? 4.451 16.070 -33.851 1.00 60.00 313 LYS A N 1
ATOM 2499 C CA . LYS A 1 313 ? 3.985 16.716 -35.096 1.00 60.00 313 LYS A CA 1
ATOM 2500 C C . LYS A 1 313 ? 5.112 17.386 -35.891 1.00 60.00 313 LYS A C 1
ATOM 2502 O O . LYS A 1 313 ? 4.982 17.541 -37.100 1.00 60.00 313 LYS A O 1
ATOM 2507 N N . GLN A 1 314 ? 6.232 17.736 -35.254 1.00 60.19 314 GLN A N 1
ATOM 2508 C CA . GLN A 1 314 ? 7.447 18.206 -35.937 1.00 60.19 314 GLN A CA 1
ATOM 2509 C C . GLN A 1 314 ? 8.316 17.067 -36.508 1.00 60.19 314 GLN A C 1
ATOM 2511 O O . GLN A 1 314 ? 9.411 17.317 -37.020 1.00 60.19 314 GLN A O 1
ATOM 2516 N N . GLY A 1 315 ? 7.846 15.816 -36.450 1.00 54.78 315 GLY A N 1
ATOM 2517 C CA . GLY A 1 315 ? 8.527 14.651 -37.014 1.00 54.78 315 GLY A CA 1
ATOM 2518 C C . GLY A 1 315 ? 9.691 14.143 -36.165 1.00 54.78 315 GLY A C 1
ATOM 2519 O O . GLY A 1 315 ? 10.586 13.490 -36.699 1.00 54.78 315 GLY A O 1
ATOM 2520 N N . LYS A 1 316 ? 9.710 14.459 -34.864 1.00 63.56 316 LYS A N 1
ATOM 2521 C CA . LYS A 1 316 ? 10.736 14.010 -33.915 1.00 63.56 316 LYS A CA 1
ATOM 2522 C C . LYS A 1 316 ? 10.179 12.904 -33.019 1.00 63.56 316 LYS A C 1
ATOM 2524 O O . LYS A 1 316 ? 9.983 13.094 -31.830 1.00 63.56 316 LYS A O 1
ATOM 2529 N N . GLY A 1 317 ? 9.899 11.745 -33.608 1.00 64.81 317 GLY A N 1
ATOM 2530 C CA . GLY A 1 317 ? 9.600 10.536 -32.840 1.00 64.81 317 GLY A CA 1
ATOM 2531 C C . GLY A 1 317 ? 10.833 9.995 -32.108 1.00 64.81 317 GLY A C 1
ATOM 2532 O O . GLY A 1 317 ? 11.961 10.467 -32.298 1.00 64.81 317 GLY A O 1
ATOM 2533 N N . LYS A 1 318 ? 10.626 8.965 -31.284 1.00 72.94 318 LYS A N 1
ATOM 2534 C CA . LYS A 1 318 ? 11.717 8.167 -30.711 1.00 72.94 318 LYS A CA 1
ATOM 2535 C C . LYS A 1 318 ? 12.557 7.587 -31.858 1.00 72.94 318 LYS A C 1
ATOM 2537 O O . LYS A 1 318 ? 12.013 7.009 -32.795 1.00 72.94 318 LYS A O 1
ATOM 2542 N N . LYS A 1 319 ? 13.875 7.814 -31.826 1.00 80.75 319 LYS A N 1
ATOM 2543 C CA . LYS A 1 319 ? 14.792 7.378 -32.890 1.00 80.75 319 LYS A CA 1
ATOM 2544 C C . LYS A 1 319 ? 15.175 5.919 -32.678 1.00 80.75 319 LYS A C 1
ATOM 2546 O O . LYS A 1 319 ? 15.631 5.559 -31.595 1.00 80.75 319 LYS A O 1
ATOM 2551 N N . TYR A 1 320 ? 15.048 5.122 -33.729 1.00 84.81 320 TYR A N 1
ATOM 2552 C CA . TYR A 1 320 ? 15.451 3.721 -33.750 1.00 84.81 320 TYR A CA 1
ATOM 2553 C C . TYR A 1 320 ? 16.523 3.519 -34.811 1.00 84.81 320 TYR A C 1
ATOM 2555 O O . TYR A 1 320 ? 16.491 4.156 -35.865 1.00 84.81 320 TYR A O 1
ATOM 2563 N N . LYS A 1 321 ? 17.490 2.653 -34.512 1.00 87.31 321 LYS A N 1
ATOM 2564 C CA . LYS A 1 321 ? 18.534 2.284 -35.461 1.00 87.31 321 LYS A CA 1
ATOM 2565 C C . LYS A 1 321 ? 18.074 1.051 -36.231 1.00 87.31 321 LYS A C 1
ATOM 2567 O O . LYS A 1 321 ? 17.809 0.013 -35.633 1.00 87.31 321 LYS A O 1
ATOM 2572 N N . ILE A 1 322 ? 18.011 1.198 -37.546 1.00 88.31 322 ILE A N 1
ATOM 2573 C CA . ILE A 1 322 ? 17.753 0.121 -38.499 1.00 88.31 322 ILE A CA 1
ATOM 2574 C C . ILE A 1 322 ? 18.992 -0.046 -39.383 1.00 88.31 322 ILE A C 1
ATOM 2576 O O . ILE A 1 322 ? 19.699 0.929 -39.658 1.00 88.31 322 ILE A O 1
ATOM 2580 N N . VAL A 1 323 ? 19.299 -1.277 -39.776 1.00 89.56 323 VAL A N 1
ATOM 2581 C CA . VAL A 1 323 ? 20.521 -1.638 -40.509 1.00 89.56 323 VAL A CA 1
ATOM 2582 C C . VAL A 1 323 ? 20.198 -2.573 -41.675 1.00 89.56 323 VAL A C 1
ATOM 2584 O O . VAL A 1 323 ? 19.072 -3.037 -41.815 1.00 89.56 323 VAL A O 1
ATOM 2587 N N . ASN A 1 324 ? 21.186 -2.815 -42.542 1.00 88.25 324 ASN A N 1
ATOM 2588 C CA . ASN A 1 324 ? 21.101 -3.794 -43.633 1.00 88.25 324 ASN A CA 1
ATOM 2589 C C . ASN A 1 324 ? 19.888 -3.600 -44.565 1.00 88.25 324 ASN A C 1
ATOM 2591 O O . ASN A 1 324 ? 19.214 -4.554 -44.936 1.00 88.25 324 ASN A O 1
ATOM 2595 N N . GLY A 1 325 ? 19.626 -2.347 -44.955 1.00 88.38 325 GLY A N 1
ATOM 2596 C CA . GLY A 1 325 ? 18.515 -1.994 -45.837 1.00 88.38 325 GLY A CA 1
ATOM 2597 C C . GLY A 1 325 ? 18.610 -2.652 -47.214 1.00 88.38 325 GLY A C 1
ATOM 2598 O O . GLY A 1 325 ? 19.469 -2.281 -48.016 1.00 88.38 325 GLY A O 1
ATOM 2599 N N . ASN A 1 326 ? 17.695 -3.574 -47.512 1.00 88.56 326 ASN A N 1
ATOM 2600 C CA . ASN A 1 326 ? 17.618 -4.299 -48.776 1.00 88.56 326 ASN A CA 1
ATOM 2601 C C . ASN A 1 326 ? 16.358 -3.894 -49.544 1.00 88.56 326 ASN A C 1
ATOM 2603 O O . ASN A 1 326 ? 15.241 -3.969 -49.038 1.00 88.56 326 ASN A O 1
ATOM 2607 N N . ARG A 1 327 ? 16.513 -3.466 -50.799 1.00 88.25 327 ARG A N 1
ATOM 2608 C CA . ARG A 1 327 ? 15.371 -3.119 -51.654 1.00 88.25 327 ARG A CA 1
ATOM 2609 C C . ARG A 1 327 ? 14.652 -4.395 -52.099 1.00 88.25 327 ARG A C 1
ATOM 2611 O O . ARG A 1 327 ? 15.245 -5.212 -52.798 1.00 88.25 327 ARG A O 1
ATOM 2618 N N . LEU A 1 328 ? 13.371 -4.526 -51.755 1.00 85.44 328 LEU A N 1
ATOM 2619 C CA . LEU A 1 328 ? 12.564 -5.716 -52.047 1.00 85.44 328 LEU A CA 1
ATOM 2620 C C . LEU A 1 328 ? 11.872 -5.670 -53.419 1.00 85.44 328 LEU A C 1
ATOM 2622 O O . LEU A 1 328 ? 11.657 -6.715 -54.027 1.00 85.44 328 LEU A O 1
ATOM 2626 N N . ASN A 1 329 ? 11.512 -4.482 -53.925 1.00 74.88 329 ASN A N 1
ATOM 2627 C CA . ASN A 1 329 ? 10.743 -4.347 -55.172 1.00 74.88 329 ASN A CA 1
ATOM 2628 C C . ASN A 1 329 ? 11.411 -3.414 -56.204 1.00 74.88 329 ASN A C 1
ATOM 2630 O O . ASN A 1 329 ? 11.942 -2.357 -55.853 1.00 74.88 329 ASN A O 1
ATOM 2634 N N . VAL A 1 330 ? 11.339 -3.777 -57.492 1.00 58.81 330 VAL A N 1
ATOM 2635 C CA . VAL A 1 330 ? 11.895 -3.037 -58.650 1.00 58.81 330 VAL A CA 1
ATOM 2636 C C . VAL A 1 330 ? 10.793 -2.345 -59.480 1.00 58.81 330 VAL A C 1
ATOM 2638 O O . VAL A 1 330 ? 11.040 -1.916 -60.594 1.00 58.81 330 VAL A O 1
ATOM 2641 N N . SER A 1 331 ? 9.560 -2.211 -58.975 1.00 57.44 331 SER A N 1
ATOM 2642 C CA . SER A 1 331 ? 8.454 -1.692 -59.802 1.00 57.44 331 SER A CA 1
ATOM 2643 C C . SER A 1 331 ? 8.568 -0.196 -60.171 1.00 57.44 331 SER A C 1
ATOM 2645 O O . SER A 1 331 ? 8.852 0.643 -59.315 1.00 57.44 331 SER A O 1
ATOM 2647 N N . ASP A 1 332 ? 8.241 0.137 -61.426 1.00 55.28 332 ASP A N 1
ATOM 2648 C CA . ASP A 1 332 ? 8.352 1.467 -62.066 1.00 55.28 332 ASP A CA 1
ATOM 2649 C C . ASP A 1 332 ? 7.275 2.495 -61.648 1.00 55.28 332 ASP A C 1
ATOM 2651 O O . ASP A 1 332 ? 7.053 3.495 -62.330 1.00 55.28 332 ASP A O 1
ATOM 2655 N N . LYS A 1 333 ? 6.560 2.264 -60.540 1.00 64.06 333 LYS A N 1
ATOM 2656 C CA . LYS A 1 333 ? 5.421 3.104 -60.109 1.00 64.06 333 LYS A CA 1
ATOM 2657 C C . LYS A 1 333 ? 5.771 4.155 -59.049 1.00 64.06 333 LYS A C 1
ATOM 2659 O O . LYS A 1 333 ? 4.869 4.710 -58.432 1.00 64.06 333 LYS A O 1
ATOM 2664 N N . GLY A 1 334 ? 7.060 4.417 -58.825 1.00 68.25 334 GLY A N 1
ATOM 2665 C CA . GLY A 1 334 ? 7.531 5.430 -57.870 1.00 68.25 334 GLY A CA 1
ATOM 2666 C C . GLY A 1 334 ? 7.348 5.062 -56.393 1.00 68.25 334 GLY A C 1
ATOM 2667 O O . GLY A 1 334 ? 7.603 5.893 -55.538 1.00 68.25 334 GLY A O 1
ATOM 2668 N N . ILE A 1 335 ? 6.933 3.829 -56.086 1.00 77.56 335 ILE A N 1
ATOM 2669 C CA . ILE A 1 335 ? 6.819 3.315 -54.718 1.00 77.56 335 ILE A CA 1
ATOM 2670 C C . ILE A 1 335 ? 7.941 2.307 -54.497 1.00 77.56 335 ILE A C 1
ATOM 2672 O O . ILE A 1 335 ? 8.069 1.338 -55.254 1.00 77.56 335 ILE A O 1
ATOM 2676 N N . PHE A 1 336 ? 8.736 2.522 -53.453 1.00 85.00 336 PHE A N 1
ATOM 2677 C CA . PHE A 1 336 ? 9.893 1.693 -53.147 1.00 85.00 336 PHE A CA 1
ATOM 2678 C C . PHE A 1 336 ? 9.715 0.984 -51.810 1.00 85.00 336 PHE A C 1
ATOM 2680 O O . PHE A 1 336 ? 9.464 1.614 -50.786 1.00 85.00 336 PHE A O 1
ATOM 2687 N N . THR A 1 337 ? 9.883 -0.335 -51.826 1.00 89.00 337 THR A N 1
ATOM 2688 C CA . THR A 1 337 ? 9.800 -1.175 -50.630 1.00 89.00 337 THR A CA 1
ATOM 2689 C C . THR A 1 337 ? 11.192 -1.642 -50.234 1.00 89.00 337 THR A C 1
ATOM 2691 O O . THR A 1 337 ? 11.940 -2.139 -51.083 1.00 89.00 337 THR A O 1
ATOM 2694 N N . TYR A 1 338 ? 11.520 -1.508 -48.955 1.00 91.69 338 TYR A N 1
ATOM 2695 C CA . TYR A 1 338 ? 12.793 -1.927 -48.377 1.00 91.69 338 TYR A CA 1
ATOM 2696 C C . TYR A 1 338 ? 12.545 -2.762 -47.125 1.00 91.69 338 TYR A C 1
ATOM 2698 O O . TYR A 1 338 ? 11.683 -2.396 -46.329 1.00 91.69 338 TYR A O 1
ATOM 2706 N N . SER A 1 339 ? 13.304 -3.841 -46.941 1.00 91.81 339 SER A N 1
ATOM 2707 C CA . SER A 1 339 ? 13.436 -4.497 -45.641 1.00 91.81 339 SER A CA 1
ATOM 2708 C C . SER A 1 339 ? 14.664 -3.980 -44.913 1.00 91.81 339 SER A C 1
ATOM 2710 O O . SER A 1 339 ? 15.675 -3.641 -45.531 1.00 91.81 339 SER A O 1
ATOM 2712 N N . PHE A 1 340 ? 14.563 -3.917 -43.595 1.00 93.12 340 PHE A N 1
ATOM 2713 C CA . PHE A 1 340 ? 15.637 -3.542 -42.698 1.00 93.12 340 PHE A CA 1
ATOM 2714 C C . PHE A 1 340 ? 15.671 -4.497 -41.517 1.00 93.12 340 PHE A C 1
ATOM 2716 O O . PHE A 1 340 ? 14.633 -4.927 -41.021 1.00 93.12 340 PHE A O 1
ATOM 2723 N N . GLU A 1 341 ? 16.874 -4.747 -41.024 1.00 91.12 341 GLU A N 1
ATOM 2724 C CA . GLU A 1 341 ? 17.086 -5.452 -39.769 1.00 91.12 341 GLU A CA 1
ATOM 2725 C C . GLU A 1 341 ? 17.128 -4.452 -38.609 1.00 91.12 341 GLU A C 1
ATOM 2727 O O . GLU A 1 341 ? 17.622 -3.323 -38.731 1.00 91.12 341 GLU A O 1
ATOM 2732 N N . MET A 1 342 ? 16.623 -4.881 -37.461 1.00 88.19 342 MET A N 1
ATOM 2733 C CA . MET A 1 342 ? 16.538 -4.095 -36.240 1.00 88.19 342 MET A CA 1
ATOM 2734 C C . MET A 1 342 ? 17.446 -4.677 -35.159 1.00 88.19 342 MET A C 1
ATOM 2736 O O . MET A 1 342 ? 17.476 -5.881 -34.933 1.00 88.19 342 MET A O 1
ATOM 2740 N N . GLU A 1 343 ? 18.162 -3.816 -34.433 1.00 82.31 343 GLU A N 1
ATOM 2741 C CA . GLU A 1 343 ? 18.964 -4.247 -33.272 1.00 82.31 343 GLU A CA 1
ATOM 2742 C C . GLU A 1 343 ? 18.101 -4.488 -32.021 1.00 82.31 343 GLU A C 1
ATOM 2744 O O . GLU A 1 343 ? 18.522 -5.166 -31.084 1.00 82.31 343 GLU A O 1
ATOM 2749 N N . THR A 1 344 ? 16.898 -3.913 -31.995 1.00 79.44 344 THR A N 1
ATOM 2750 C CA . THR A 1 344 ? 15.937 -4.014 -30.896 1.00 79.44 344 THR A CA 1
ATOM 2751 C C . THR A 1 344 ? 14.570 -4.357 -31.448 1.00 79.44 344 THR A C 1
ATOM 2753 O O . THR A 1 344 ? 14.141 -3.726 -32.411 1.00 79.44 344 THR A O 1
ATOM 2756 N N . GLU A 1 345 ? 13.877 -5.280 -30.791 1.00 79.88 345 GLU A N 1
ATOM 2757 C CA . GLU A 1 345 ? 12.496 -5.628 -31.109 1.00 79.88 345 GLU A CA 1
ATOM 2758 C C . GLU A 1 345 ? 11.599 -4.384 -31.003 1.00 79.88 345 GLU A C 1
ATOM 2760 O O . GLU A 1 345 ? 11.613 -3.662 -29.996 1.00 79.88 345 GLU A O 1
ATOM 2765 N N . LEU A 1 346 ? 10.849 -4.104 -32.066 1.00 82.62 346 LEU A N 1
ATOM 2766 C CA . LEU A 1 346 ? 9.926 -2.981 -32.144 1.00 82.62 346 LEU A CA 1
ATOM 2767 C C . LEU A 1 346 ? 8.600 -3.468 -32.709 1.00 82.62 346 LEU A C 1
ATOM 2769 O O . LEU A 1 346 ? 8.566 -4.265 -33.636 1.00 82.62 346 LEU A O 1
ATOM 2773 N N . HIS A 1 347 ? 7.514 -2.937 -32.163 1.00 82.81 347 HIS A N 1
ATOM 2774 C CA . HIS A 1 347 ? 6.167 -3.206 -32.640 1.00 82.81 347 HIS A CA 1
ATOM 2775 C C . HIS A 1 347 ? 5.578 -1.886 -33.130 1.00 82.81 347 HIS A C 1
ATOM 2777 O O . HIS A 1 347 ? 5.164 -1.049 -32.324 1.00 82.81 347 HIS A O 1
ATOM 2783 N N . LEU A 1 348 ? 5.609 -1.669 -34.445 1.00 85.38 348 LEU A N 1
ATOM 2784 C CA . LEU A 1 348 ? 4.902 -0.563 -35.087 1.00 85.38 348 LEU A CA 1
ATOM 2785 C C . LEU A 1 348 ? 3.671 -1.113 -35.810 1.00 85.38 348 LEU A C 1
ATOM 2787 O O . LEU A 1 348 ? 3.794 -2.144 -36.468 1.00 85.38 348 LEU A O 1
ATOM 2791 N N . PRO A 1 349 ? 2.507 -0.447 -35.706 1.00 85.44 349 PRO A N 1
ATOM 2792 C CA . PRO A 1 349 ? 1.331 -0.866 -36.450 1.00 85.44 349 PRO A CA 1
ATOM 2793 C C . PRO A 1 349 ? 1.541 -0.660 -37.953 1.00 85.44 349 PRO A C 1
ATOM 2795 O O . PRO A 1 349 ? 2.289 0.232 -38.372 1.00 85.44 349 PRO A O 1
ATOM 2798 N N . ASP A 1 350 ? 0.835 -1.454 -38.752 1.00 86.56 350 ASP A N 1
ATOM 2799 C CA . ASP A 1 350 ? 0.770 -1.268 -40.199 1.00 86.56 350 ASP A CA 1
ATOM 2800 C C . ASP A 1 350 ? 0.309 0.163 -40.527 1.00 86.56 350 ASP A C 1
ATOM 2802 O O . ASP A 1 350 ? -0.482 0.774 -39.802 1.00 86.56 350 ASP A O 1
ATOM 2806 N N . ASP A 1 351 ? 0.858 0.725 -41.602 1.00 84.94 351 ASP A N 1
ATOM 2807 C CA . ASP A 1 351 ? 0.672 2.110 -42.045 1.00 84.94 351 ASP A CA 1
ATOM 2808 C C . ASP A 1 351 ? 1.185 3.202 -41.084 1.00 84.94 351 ASP A C 1
ATOM 2810 O O . ASP A 1 351 ? 1.001 4.396 -41.355 1.00 84.94 351 ASP A O 1
ATOM 2814 N N . ALA A 1 352 ? 1.906 2.849 -40.009 1.00 86.50 352 ALA A N 1
ATOM 2815 C CA . ALA A 1 352 ? 2.527 3.841 -39.133 1.00 86.50 352 ALA A CA 1
ATOM 2816 C C . ALA A 1 352 ? 3.462 4.771 -39.931 1.00 86.50 352 ALA A C 1
ATOM 2818 O O . ALA A 1 352 ? 4.366 4.284 -40.621 1.00 86.50 352 ALA A O 1
ATOM 2819 N N . PRO A 1 353 ? 3.296 6.105 -39.841 1.00 85.19 353 PRO A N 1
ATOM 2820 C CA . PRO A 1 353 ? 4.156 7.038 -40.551 1.00 85.19 353 PRO A CA 1
ATOM 2821 C C . PRO A 1 353 ? 5.552 7.041 -39.929 1.00 85.19 353 PRO A C 1
ATOM 2823 O O . PRO A 1 353 ? 5.716 7.227 -38.721 1.00 85.19 353 PRO A O 1
ATOM 2826 N N . VAL A 1 354 ? 6.570 6.891 -40.769 1.00 86.38 354 VAL A N 1
ATOM 2827 C CA . VAL A 1 354 ? 7.971 6.872 -40.351 1.00 86.38 354 VAL A CA 1
ATOM 2828 C C . VAL A 1 354 ? 8.805 7.854 -41.156 1.00 86.38 354 VAL A C 1
ATOM 2830 O O . VAL A 1 354 ? 8.526 8.187 -42.308 1.00 86.38 354 VAL A O 1
ATOM 2833 N N . VAL A 1 355 ? 9.872 8.320 -40.521 1.00 87.25 355 VAL A N 1
ATOM 2834 C CA . VAL A 1 355 ? 10.908 9.137 -41.143 1.00 87.25 355 VAL A CA 1
ATOM 2835 C C . VAL A 1 355 ? 12.215 8.381 -40.977 1.00 87.25 355 VAL A C 1
ATOM 2837 O O . VAL A 1 355 ? 12.649 8.157 -39.848 1.00 87.25 355 VAL A O 1
ATOM 2840 N N . VAL A 1 356 ? 12.844 8.015 -42.089 1.00 86.81 356 VAL A N 1
ATOM 2841 C CA . VAL A 1 356 ? 14.167 7.389 -42.094 1.00 86.81 356 VAL A CA 1
ATOM 2842 C C . VAL A 1 356 ? 15.205 8.439 -42.451 1.00 86.81 356 VAL A C 1
ATOM 2844 O O . VAL A 1 356 ? 15.064 9.159 -43.437 1.00 86.81 356 VAL A O 1
ATOM 2847 N N . GLU A 1 357 ? 16.230 8.542 -41.612 1.00 86.69 357 GLU A N 1
ATOM 2848 C CA . GLU A 1 357 ? 17.344 9.474 -41.754 1.00 86.69 357 GLU A CA 1
ATOM 2849 C C . GLU A 1 357 ? 18.642 8.663 -41.807 1.00 86.69 357 GLU A C 1
ATOM 2851 O O . GLU A 1 357 ? 18.924 7.873 -40.905 1.00 86.69 357 GLU A O 1
ATOM 2856 N N . THR A 1 358 ? 19.418 8.823 -42.874 1.00 84.44 358 THR A N 1
ATOM 2857 C CA . THR A 1 358 ? 20.736 8.196 -43.011 1.00 84.44 358 THR A CA 1
ATOM 2858 C C . THR A 1 358 ? 21.818 9.049 -42.342 1.00 84.44 358 THR A C 1
ATOM 2860 O O . THR A 1 358 ? 21.636 10.240 -42.086 1.00 84.44 358 THR A O 1
ATOM 2863 N N . PHE A 1 359 ? 22.984 8.456 -42.066 1.00 78.25 359 PHE A N 1
ATOM 2864 C CA . PHE A 1 359 ? 24.099 9.162 -41.415 1.00 78.25 359 PHE A CA 1
ATOM 2865 C C . PHE A 1 359 ? 24.658 10.341 -42.230 1.00 78.25 359 PHE A C 1
ATOM 2867 O O . PHE A 1 359 ? 25.228 11.261 -41.651 1.00 78.25 359 PHE A O 1
ATOM 2874 N N . ASP A 1 360 ? 24.495 10.325 -43.553 1.00 82.44 360 ASP A N 1
ATOM 2875 C CA . ASP A 1 360 ? 24.845 11.414 -44.473 1.00 82.44 360 ASP A CA 1
ATOM 2876 C C . ASP A 1 360 ? 23.734 12.475 -44.612 1.00 82.44 360 ASP A C 1
ATOM 2878 O O . ASP A 1 360 ? 23.883 13.428 -45.374 1.00 82.44 360 ASP A O 1
ATOM 2882 N N . GLY A 1 361 ? 22.648 12.355 -43.839 1.00 77.38 361 GLY A N 1
ATOM 2883 C CA . GLY A 1 361 ? 21.590 13.360 -43.736 1.00 77.38 361 GLY A CA 1
ATOM 2884 C C . GLY A 1 361 ? 20.493 13.253 -44.797 1.00 77.38 361 GLY A C 1
ATOM 2885 O O . GLY A 1 361 ? 19.680 14.174 -44.914 1.00 77.38 361 GLY A O 1
ATOM 2886 N N . LEU A 1 362 ? 20.430 12.158 -45.566 1.00 83.06 362 LEU A N 1
ATOM 2887 C CA . LEU A 1 362 ? 19.285 11.907 -46.441 1.00 83.06 362 LEU A CA 1
ATOM 2888 C C . LEU A 1 362 ? 18.080 11.535 -45.589 1.00 83.06 362 LEU A C 1
ATOM 2890 O O . LEU A 1 362 ? 18.152 10.677 -44.712 1.00 83.06 362 LEU A O 1
ATOM 2894 N N . ARG A 1 363 ? 16.953 12.184 -45.874 1.00 85.31 363 ARG A N 1
ATOM 2895 C CA . ARG A 1 363 ? 15.701 11.995 -45.151 1.00 85.31 363 ARG A CA 1
ATOM 2896 C C . ARG A 1 363 ? 14.625 11.504 -46.108 1.00 85.31 363 ARG A C 1
ATOM 2898 O O . ARG A 1 363 ? 14.335 12.175 -47.095 1.00 85.31 363 ARG A O 1
ATOM 2905 N N . ALA A 1 364 ? 14.009 10.375 -45.782 1.00 84.38 364 ALA A N 1
ATOM 2906 C CA . ALA A 1 364 ? 12.888 9.798 -46.514 1.00 84.38 364 ALA A CA 1
ATOM 2907 C C . ALA A 1 364 ? 11.679 9.645 -45.586 1.00 84.38 364 ALA A C 1
ATOM 2909 O O . ALA A 1 364 ? 11.821 9.292 -44.415 1.00 84.38 364 ALA A O 1
ATOM 2910 N N . VAL A 1 365 ? 10.486 9.926 -46.106 1.00 86.12 365 VAL A N 1
ATOM 2911 C CA . VAL A 1 365 ? 9.218 9.728 -45.392 1.00 86.12 365 VAL A CA 1
ATOM 2912 C C . VAL A 1 365 ? 8.543 8.498 -45.977 1.00 86.12 365 VAL A C 1
ATOM 2914 O O . VAL A 1 365 ? 8.452 8.363 -47.196 1.00 86.12 365 VAL A O 1
ATOM 2917 N N . GLY A 1 366 ? 8.095 7.596 -45.115 1.00 88.06 366 GLY A N 1
ATOM 2918 C CA . GLY A 1 366 ? 7.462 6.352 -45.521 1.00 88.06 366 GLY A CA 1
ATOM 2919 C C . GLY A 1 366 ? 6.412 5.893 -44.523 1.00 88.06 366 GLY A C 1
ATOM 2920 O O . GLY A 1 366 ? 6.090 6.599 -43.565 1.00 88.06 366 GLY A O 1
ATOM 2921 N N . SER A 1 367 ? 5.891 4.699 -44.752 1.00 90.25 367 SER A N 1
ATOM 2922 C CA . SER A 1 367 ? 5.007 4.001 -43.827 1.00 90.25 367 SER A CA 1
ATOM 2923 C C . SER A 1 367 ? 5.502 2.582 -43.572 1.00 90.25 367 SER A C 1
ATOM 2925 O O . SER A 1 367 ? 6.209 1.994 -44.398 1.00 90.25 367 SER A O 1
ATOM 2927 N N . VAL A 1 368 ? 5.151 2.042 -42.410 1.00 91.62 368 VAL A N 1
ATOM 2928 C CA . VAL A 1 368 ? 5.398 0.638 -42.068 1.00 91.62 368 VAL A CA 1
ATOM 2929 C C . VAL A 1 368 ? 4.461 -0.240 -42.887 1.00 91.62 368 VAL A C 1
ATOM 2931 O O . VAL A 1 368 ? 3.255 -0.018 -42.893 1.00 91.62 368 VAL A O 1
ATOM 2934 N N . LEU A 1 369 ? 5.022 -1.212 -43.603 1.00 89.38 369 LEU A N 1
ATOM 2935 C CA . LEU A 1 369 ? 4.256 -2.236 -44.314 1.00 89.38 369 LEU A CA 1
ATOM 2936 C C . LEU A 1 369 ? 4.105 -3.505 -43.471 1.00 89.38 369 LEU A C 1
ATOM 2938 O O . LEU A 1 369 ? 3.067 -4.147 -43.535 1.00 89.38 369 LEU A O 1
ATOM 2942 N N . ALA A 1 370 ? 5.160 -3.869 -42.741 1.00 89.81 370 ALA A N 1
ATOM 2943 C CA . ALA A 1 370 ? 5.171 -4.967 -41.784 1.00 89.81 370 ALA A CA 1
ATOM 2944 C C . ALA A 1 370 ? 6.302 -4.738 -40.772 1.00 89.81 370 ALA A C 1
ATOM 2946 O O . ALA A 1 370 ? 7.351 -4.186 -41.121 1.00 89.81 370 ALA A O 1
ATOM 2947 N N . CYS A 1 371 ? 6.098 -5.165 -39.532 1.00 90.81 371 CYS A N 1
ATOM 2948 C CA . CYS A 1 371 ? 7.088 -5.092 -38.462 1.00 90.81 371 CYS A CA 1
ATOM 2949 C C . CYS A 1 371 ? 6.973 -6.375 -37.636 1.00 90.81 371 CYS A C 1
ATOM 2951 O O . CYS A 1 371 ? 6.065 -6.496 -36.815 1.00 90.81 371 CYS A O 1
ATOM 2953 N N . GLU A 1 372 ? 7.854 -7.340 -37.893 1.00 86.44 372 GLU A N 1
ATOM 2954 C CA . GLU A 1 372 ? 7.835 -8.658 -37.252 1.00 86.44 372 GLU A CA 1
ATOM 2955 C C . GLU A 1 372 ? 9.211 -8.955 -36.648 1.00 86.44 372 GLU A C 1
ATOM 2957 O O . GLU A 1 372 ? 10.236 -8.865 -37.323 1.00 86.44 372 GLU A O 1
ATOM 2962 N N . ASP A 1 373 ? 9.240 -9.318 -35.364 1.00 86.38 373 ASP A N 1
ATOM 2963 C CA . ASP A 1 373 ? 10.451 -9.649 -34.608 1.00 86.38 373 ASP A CA 1
ATOM 2964 C C . ASP A 1 373 ? 11.573 -8.585 -34.730 1.00 86.38 373 ASP A C 1
ATOM 2966 O O . ASP A 1 373 ? 11.518 -7.512 -34.122 1.00 86.38 373 ASP A O 1
ATOM 2970 N N . PHE A 1 374 ? 12.617 -8.893 -35.507 1.00 87.75 374 PHE A N 1
ATOM 2971 C CA . PHE A 1 374 ? 13.787 -8.043 -35.756 1.00 87.75 374 PHE A CA 1
ATOM 2972 C C . PHE A 1 374 ? 13.859 -7.553 -37.209 1.00 87.75 374 PHE A C 1
ATOM 2974 O O . PHE A 1 374 ? 14.905 -7.061 -37.635 1.00 87.75 374 PHE A O 1
ATOM 2981 N N . GLU A 1 375 ? 12.778 -7.682 -37.977 1.00 89.88 375 GLU A N 1
ATOM 2982 C CA . GLU A 1 375 ? 12.699 -7.236 -39.365 1.00 89.88 375 GLU A CA 1
ATOM 2983 C C . GLU A 1 375 ? 11.560 -6.227 -39.553 1.00 89.88 375 GLU A C 1
ATOM 2985 O O . GLU A 1 375 ? 10.431 -6.396 -39.089 1.00 89.88 375 GLU A O 1
ATOM 2990 N N . MET A 1 376 ? 11.865 -5.142 -40.260 1.00 92.31 376 MET A N 1
ATOM 2991 C CA . MET A 1 376 ? 10.902 -4.104 -40.601 1.00 92.31 376 MET A CA 1
ATOM 2992 C C . MET A 1 376 ? 10.883 -3.892 -42.105 1.00 92.31 376 MET A C 1
ATOM 2994 O O . MET A 1 376 ? 11.917 -3.647 -42.728 1.00 92.31 376 MET A O 1
ATOM 2998 N N . ILE A 1 377 ? 9.686 -3.900 -42.679 1.00 91.75 377 ILE A N 1
ATOM 2999 C CA . ILE A 1 377 ? 9.459 -3.573 -44.079 1.00 91.75 377 ILE A CA 1
ATOM 3000 C C . ILE A 1 377 ? 8.830 -2.188 -44.161 1.00 91.75 377 ILE A C 1
ATOM 3002 O O . ILE A 1 377 ? 7.761 -1.934 -43.606 1.00 91.75 377 ILE A O 1
ATOM 3006 N N . LEU A 1 378 ? 9.497 -1.292 -44.882 1.00 92.19 378 LEU A N 1
ATOM 3007 C CA . LEU A 1 378 ? 9.068 0.085 -45.082 1.00 92.19 378 LEU A CA 1
ATOM 3008 C C . LEU A 1 378 ? 8.717 0.353 -46.537 1.00 92.19 378 LEU A C 1
ATOM 3010 O O . LEU A 1 378 ? 9.367 -0.135 -47.468 1.00 92.19 378 LEU A O 1
ATOM 3014 N N . LEU A 1 379 ? 7.706 1.192 -46.714 1.00 89.88 379 LEU A N 1
ATOM 3015 C CA . LEU A 1 379 ? 7.251 1.692 -47.996 1.00 89.88 379 LEU A CA 1
ATOM 3016 C C . LEU A 1 379 ? 7.531 3.193 -48.078 1.00 89.88 379 LEU A C 1
ATOM 3018 O O . LEU A 1 379 ? 7.002 3.975 -47.293 1.00 89.88 379 LEU A O 1
ATOM 3022 N N . PHE A 1 380 ? 8.345 3.600 -49.047 1.00 86.31 380 PHE A N 1
ATOM 3023 C CA . PHE A 1 380 ? 8.628 5.003 -49.348 1.00 86.31 380 PHE A CA 1
ATOM 3024 C C . PHE A 1 380 ? 7.912 5.404 -50.639 1.00 86.31 380 PHE A C 1
ATOM 3026 O O . PHE A 1 380 ? 7.887 4.631 -51.605 1.00 86.31 380 PHE A O 1
ATOM 3033 N N . ARG A 1 381 ? 7.312 6.597 -50.637 1.00 71.75 381 ARG A N 1
ATOM 3034 C CA . ARG A 1 381 ? 6.622 7.195 -51.789 1.00 71.75 381 ARG A CA 1
ATOM 3035 C C . ARG A 1 381 ? 7.375 8.399 -52.328 1.00 71.75 381 ARG A C 1
ATOM 3037 O O . ARG A 1 381 ? 8.074 9.054 -51.521 1.00 71.75 381 ARG A O 1
#